Protein AF-A0A975L9H8-F1 (afdb_monomer_lite)

Radius of gyration: 29.74 Å; chains: 1; bounding box: 68×100×76 Å

Organism: NCBI:txid2831970

Foldseek 3Di:
DDDDDDDDDDDPPPPDPPPPPPPPPPPLVVVVVVLVVVLVVVLVVCVVPPVLCNVLSCLQSVLVVQLSVCVVVVHDLLVSLVSLLVSLLCLLVVLLVVWDRHFLRSLVSSVVSLVVSLVSQVVPLLSNLVSLLSLLQSLLVLLVSLLVVQVVPPDDDPRGSSQSSLVSSVVSLVVSVVSLVVSLVVLQPDPPDDLSSLLSSLSSLLSSLLSLLSSLPRDHRDDPDDDDDPPDDVSVVSPVSSLVSLQVSLVSLADSQFPPQDLAQPPFALAHDPVLQQFFQCVRSVHDLPLAPVSLVVSQVSLVSSLVSCCVSPVLCSLLSNLSNQLSSQLCNSNSVRHGNLVSLVSLLVSLLVLLLCLLVHDPVRSVSSNVSSVVSLSSSCNSCRSPPVSNVVSVVSVVVSVVVSVVSVVVPPPPPPPPPPPPPDD

Structure (mmCIF, N/CA/C/O backbone):
data_AF-A0A975L9H8-F1
#
_entry.id   AF-A0A975L9H8-F1
#
loop_
_atom_site.group_PDB
_atom_site.id
_atom_site.type_symbol
_atom_site.label_atom_id
_atom_site.label_alt_id
_atom_site.label_comp_id
_atom_site.label_asym_id
_atom_site.label_entity_id
_atom_site.label_seq_id
_atom_site.pdbx_PDB_ins_code
_atom_site.Cartn_x
_atom_site.Cartn_y
_atom_site.Cartn_z
_atom_site.occupancy
_atom_site.B_iso_or_equiv
_atom_site.auth_seq_id
_atom_site.auth_comp_id
_atom_site.auth_asym_id
_atom_site.auth_atom_id
_atom_site.pdbx_PDB_model_num
ATOM 1 N N . MET A 1 1 ? 40.807 -34.044 -9.622 1.00 48.88 1 MET A N 1
ATOM 2 C CA . MET A 1 1 ? 39.753 -35.024 -9.301 1.00 48.88 1 MET A CA 1
ATOM 3 C C . MET A 1 1 ? 40.368 -35.957 -8.278 1.00 48.88 1 MET A C 1
ATOM 5 O O . MET A 1 1 ? 41.165 -36.805 -8.640 1.00 48.88 1 MET A O 1
ATOM 9 N N . GLU A 1 2 ? 40.123 -35.675 -7.004 1.00 37.81 2 GLU A N 1
ATOM 10 C CA . GLU A 1 2 ? 40.675 -36.409 -5.863 1.00 37.81 2 GLU A CA 1
ATOM 11 C C . GLU A 1 2 ? 39.543 -36.501 -4.829 1.00 37.81 2 GLU A C 1
ATOM 13 O O . GLU A 1 2 ? 39.015 -35.457 -4.428 1.00 37.81 2 GLU A O 1
ATOM 18 N N . PRO A 1 3 ? 39.085 -37.708 -4.460 1.00 57.44 3 PRO A N 1
ATOM 19 C CA . PRO A 1 3 ? 37.990 -37.884 -3.524 1.00 57.44 3 PRO A CA 1
ATOM 20 C C . PRO A 1 3 ? 38.561 -37.867 -2.106 1.00 57.44 3 PRO A C 1
ATOM 22 O O . PRO A 1 3 ? 39.199 -38.821 -1.668 1.00 57.44 3 PRO A O 1
ATOM 25 N N . ARG A 1 4 ? 38.344 -36.777 -1.367 1.00 50.16 4 ARG A N 1
ATOM 26 C CA . ARG A 1 4 ? 38.656 -36.745 0.066 1.00 50.16 4 ARG A CA 1
ATOM 27 C C . ARG A 1 4 ? 37.472 -37.289 0.859 1.00 50.16 4 ARG A C 1
ATOM 29 O O . ARG A 1 4 ? 36.602 -36.556 1.313 1.00 50.16 4 ARG A O 1
ATOM 36 N N . THR A 1 5 ? 37.474 -38.608 0.998 1.00 65.25 5 THR A N 1
ATOM 37 C CA . THR A 1 5 ? 36.813 -39.362 2.063 1.00 65.25 5 THR A CA 1
ATOM 38 C C . THR A 1 5 ? 37.486 -39.036 3.397 1.00 65.25 5 THR A C 1
ATOM 40 O O . THR A 1 5 ? 38.621 -39.448 3.637 1.00 65.25 5 THR A O 1
ATOM 43 N N . VAL A 1 6 ? 36.808 -38.274 4.251 1.00 58.47 6 VAL A N 1
ATOM 44 C CA . VAL A 1 6 ? 37.178 -38.006 5.649 1.00 58.47 6 VAL A CA 1
ATOM 45 C C . VAL A 1 6 ? 35.854 -37.754 6.374 1.00 58.47 6 VAL A C 1
ATOM 47 O O . VAL A 1 6 ? 35.102 -36.894 5.939 1.00 58.47 6 VAL A O 1
ATOM 50 N N . ARG A 1 7 ? 35.469 -38.394 7.468 1.00 54.12 7 ARG A N 1
ATOM 51 C CA . ARG A 1 7 ? 35.978 -39.507 8.264 1.00 54.12 7 ARG A CA 1
ATOM 52 C C . ARG A 1 7 ? 34.852 -39.705 9.274 1.00 54.12 7 ARG A C 1
ATOM 54 O O . ARG A 1 7 ? 34.519 -38.762 9.989 1.00 54.12 7 ARG A O 1
ATOM 61 N N . ASP A 1 8 ? 34.240 -40.879 9.261 1.00 58.69 8 ASP A N 1
ATOM 62 C CA . ASP A 1 8 ? 33.468 -41.365 10.395 1.00 58.69 8 ASP A CA 1
ATOM 63 C C . ASP A 1 8 ? 34.418 -41.428 11.586 1.00 58.69 8 ASP A C 1
ATOM 65 O O . ASP A 1 8 ? 35.430 -42.114 11.495 1.00 58.69 8 ASP A O 1
ATOM 69 N N . ASP A 1 9 ? 34.134 -40.694 12.660 1.00 48.59 9 ASP A N 1
ATOM 70 C CA . ASP A 1 9 ? 34.704 -40.972 13.975 1.00 48.59 9 ASP A CA 1
ATOM 71 C C . ASP A 1 9 ? 33.850 -40.322 15.082 1.00 48.59 9 ASP A C 1
ATOM 73 O O . ASP A 1 9 ? 33.637 -39.110 15.119 1.00 48.59 9 ASP A O 1
ATOM 77 N N . ALA A 1 10 ? 33.441 -41.182 16.020 1.00 50.53 10 ALA A N 1
ATOM 78 C CA . ALA A 1 10 ? 33.024 -40.910 17.396 1.00 50.53 10 ALA A CA 1
ATOM 79 C C . ALA A 1 10 ? 31.644 -40.245 17.599 1.00 50.53 10 ALA A C 1
ATOM 81 O O . ALA A 1 10 ? 31.511 -39.033 17.721 1.00 50.53 10 ALA A O 1
ATOM 82 N N . SER A 1 11 ? 30.545 -40.984 17.779 1.00 50.47 11 SER A N 1
ATOM 83 C CA . SER A 1 11 ? 30.330 -41.963 18.863 1.00 50.47 11 SER A CA 1
ATOM 84 C C . SER A 1 11 ? 30.828 -41.502 20.247 1.00 50.47 11 SER A C 1
ATOM 86 O O . SER A 1 11 ? 31.373 -42.285 21.022 1.00 50.47 11 SER A O 1
ATOM 88 N N . ARG A 1 12 ? 30.620 -40.230 20.609 1.00 51.56 12 ARG A N 1
ATOM 89 C CA . ARG A 1 12 ? 30.590 -39.833 22.026 1.00 51.56 12 ARG A CA 1
ATOM 90 C C . ARG A 1 12 ? 29.174 -39.999 22.565 1.00 51.56 12 ARG A C 1
ATOM 92 O O . ARG A 1 12 ? 28.385 -39.062 22.621 1.00 51.56 12 ARG A O 1
ATOM 99 N N . ALA A 1 13 ? 28.885 -41.233 22.970 1.00 52.25 13 ALA A N 1
ATOM 100 C CA . ALA A 1 13 ? 27.833 -41.550 23.921 1.00 52.25 13 ALA A CA 1
ATOM 101 C C . ALA A 1 13 ? 28.185 -40.894 25.269 1.00 52.25 13 ALA A C 1
ATOM 103 O O . ALA A 1 13 ? 28.785 -41.504 26.149 1.00 52.25 13 ALA A O 1
ATOM 104 N N . GLY A 1 14 ? 27.874 -39.605 25.394 1.00 50.38 14 GLY A N 1
ATOM 105 C CA . GLY A 1 14 ? 27.781 -38.938 26.680 1.00 50.38 14 GLY A CA 1
ATOM 106 C C . GLY A 1 14 ? 26.455 -39.338 27.304 1.00 50.38 14 GLY A C 1
ATOM 107 O O . GLY A 1 14 ? 25.409 -38.825 26.915 1.00 50.38 14 GLY A O 1
ATOM 108 N N . THR A 1 15 ? 26.503 -40.282 28.237 1.00 51.34 15 THR A N 1
ATOM 109 C CA . THR A 1 15 ? 25.431 -40.571 29.188 1.00 51.34 15 THR A CA 1
ATOM 110 C C . THR A 1 15 ? 25.021 -39.271 29.871 1.00 51.34 15 THR A C 1
ATOM 112 O O . THR A 1 15 ? 25.704 -38.792 30.778 1.00 51.34 15 THR A O 1
ATOM 115 N N . ALA A 1 16 ? 23.934 -38.669 29.389 1.00 54.06 16 ALA A N 1
ATOM 116 C CA . ALA A 1 16 ? 23.308 -37.537 30.041 1.00 54.06 16 ALA A CA 1
ATOM 117 C C . ALA A 1 16 ? 22.833 -38.001 31.427 1.00 54.06 16 ALA A C 1
ATOM 119 O O . ALA A 1 16 ? 22.175 -39.042 31.519 1.00 54.06 16 ALA A O 1
ATOM 120 N N . PRO A 1 17 ? 23.174 -37.281 32.506 1.00 55.72 17 PRO A N 1
ATOM 121 C CA . PRO A 1 17 ? 22.684 -37.615 33.828 1.00 55.72 17 PRO A CA 1
ATOM 122 C C . PRO A 1 17 ? 21.159 -37.523 33.804 1.00 55.72 17 PRO A C 1
ATOM 124 O O . PRO A 1 17 ? 20.590 -36.455 33.578 1.00 55.72 17 PRO A O 1
ATOM 127 N N . THR A 1 18 ? 20.499 -38.651 34.055 1.00 52.84 18 THR A N 1
ATOM 128 C CA . THR A 1 18 ? 19.100 -38.736 34.475 1.00 52.84 18 THR A CA 1
ATOM 129 C C . THR A 1 18 ? 18.975 -38.109 35.862 1.00 52.84 18 THR A C 1
ATOM 131 O O . THR A 1 18 ? 18.733 -38.784 36.859 1.00 52.84 18 THR A O 1
ATOM 134 N N . GLY A 1 19 ? 19.199 -36.799 35.938 1.00 52.84 19 GLY A N 1
ATOM 135 C CA . GLY A 1 19 ? 18.679 -35.986 37.013 1.00 52.84 19 GLY A CA 1
ATOM 136 C C . GLY A 1 19 ? 17.179 -35.948 36.799 1.00 52.84 19 GLY A C 1
ATOM 137 O O . GLY A 1 19 ? 16.696 -35.210 35.942 1.00 52.84 19 GLY A O 1
ATOM 138 N N . ALA A 1 20 ? 16.460 -36.790 37.537 1.00 50.31 20 ALA A N 1
ATOM 139 C CA . ALA A 1 20 ? 15.054 -36.586 37.821 1.00 50.31 20 ALA A CA 1
ATOM 140 C C . ALA A 1 20 ? 14.949 -35.225 38.516 1.00 50.31 20 ALA A C 1
ATOM 142 O O . ALA A 1 20 ? 15.035 -35.120 39.736 1.00 50.31 20 ALA A O 1
ATOM 143 N N . GLY A 1 21 ? 14.902 -34.165 37.710 1.00 50.38 21 GLY A N 1
ATOM 144 C CA . GLY A 1 21 ? 14.643 -32.828 38.184 1.00 50.38 21 GLY A CA 1
ATOM 145 C C . GLY A 1 21 ? 13.264 -32.873 38.802 1.00 50.38 21 GLY A C 1
ATOM 146 O O . GLY A 1 21 ? 12.273 -33.009 38.087 1.00 50.38 21 GLY A O 1
ATOM 147 N N . GLU A 1 22 ? 13.215 -32.798 40.128 1.00 46.84 22 GLU A N 1
ATOM 148 C CA . GLU A 1 22 ? 12.065 -32.276 40.842 1.00 46.84 22 GLU A CA 1
ATOM 149 C C . GLU A 1 22 ? 11.724 -30.949 40.169 1.00 46.84 22 GLU A C 1
ATOM 151 O O . GLU A 1 22 ? 12.357 -29.923 40.411 1.00 46.84 22 GLU A O 1
ATOM 156 N N . HIS A 1 23 ? 10.786 -30.986 39.223 1.00 53.97 23 HIS A N 1
ATOM 157 C CA . HIS A 1 23 ? 10.175 -29.780 38.717 1.00 53.97 23 HIS A CA 1
ATOM 158 C C . HIS A 1 23 ? 9.429 -29.203 39.917 1.00 53.97 23 HIS A C 1
ATOM 160 O O . HIS A 1 23 ? 8.451 -29.821 40.352 1.00 53.97 23 HIS A O 1
ATOM 166 N N . PRO A 1 24 ? 9.891 -28.081 40.503 1.00 52.88 24 PRO A N 1
ATOM 167 C CA . PRO A 1 24 ? 9.148 -27.448 41.576 1.00 52.88 24 PRO A CA 1
ATOM 168 C C . PRO A 1 24 ? 7.712 -27.247 41.080 1.00 52.88 24 PRO A C 1
ATOM 170 O O . PRO A 1 24 ? 7.529 -26.927 39.896 1.00 52.88 24 PRO A O 1
ATOM 173 N N . PRO A 1 25 ? 6.691 -27.463 41.934 1.00 56.06 25 PRO A N 1
ATOM 174 C CA . PRO A 1 25 ? 5.311 -27.231 41.537 1.00 56.06 25 PRO A CA 1
ATOM 175 C C . PRO A 1 25 ? 5.254 -25.835 40.917 1.00 56.06 25 PRO A C 1
ATOM 177 O O . PRO A 1 25 ? 5.823 -24.904 41.497 1.00 56.06 25 PRO A O 1
ATOM 180 N N . PRO A 1 26 ? 4.676 -25.682 39.714 1.00 62.41 26 PRO A N 1
ATOM 181 C CA . PRO A 1 26 ? 4.813 -24.454 38.956 1.00 62.41 26 PRO A CA 1
ATOM 182 C C . PRO A 1 26 ? 4.198 -23.324 39.779 1.00 62.41 26 PRO A C 1
ATOM 184 O O . PRO A 1 26 ? 2.978 -23.186 39.846 1.00 62.41 26 PRO A O 1
ATOM 187 N N . LEU A 1 27 ? 5.054 -22.509 40.408 1.00 62.16 27 LEU A N 1
ATOM 188 C CA . LEU A 1 27 ? 4.695 -21.326 41.202 1.00 62.16 27 LEU A CA 1
ATOM 189 C C . LEU A 1 27 ? 3.722 -20.403 40.443 1.00 62.16 27 LEU A C 1
ATOM 191 O O . LEU A 1 27 ? 2.934 -19.682 41.052 1.00 62.16 27 LEU A O 1
ATOM 195 N N . ASN A 1 28 ? 3.715 -20.506 39.113 1.00 63.12 28 ASN A N 1
ATOM 196 C CA . ASN A 1 28 ? 2.765 -19.876 38.206 1.00 63.12 28 ASN A CA 1
ATOM 197 C C . ASN A 1 28 ? 1.289 -20.160 38.534 1.00 63.12 28 ASN A C 1
ATOM 199 O O . ASN A 1 28 ? 0.476 -19.253 38.386 1.00 63.12 28 ASN A O 1
ATOM 203 N N . LEU A 1 29 ? 0.913 -21.356 39.007 1.00 66.81 29 LEU A N 1
ATOM 204 C CA . LEU A 1 29 ? -0.497 -21.674 39.291 1.00 66.81 29 LEU A CA 1
ATOM 205 C C . LEU A 1 29 ? -1.032 -20.927 40.522 1.00 66.81 29 LEU A C 1
ATOM 207 O O . LEU A 1 29 ? -2.176 -20.475 40.518 1.00 66.81 29 LEU A O 1
ATOM 211 N N . VAL A 1 30 ? -0.205 -20.755 41.558 1.00 73.19 30 VAL A N 1
ATOM 212 C CA . VAL A 1 30 ? -0.613 -20.109 42.820 1.00 73.19 30 VAL A CA 1
ATOM 213 C C . VAL A 1 30 ? -0.738 -18.596 42.650 1.00 73.19 30 VAL A C 1
ATOM 215 O O . VAL A 1 30 ? -1.759 -18.019 43.026 1.00 73.19 30 VAL A O 1
ATOM 218 N N . TYR A 1 31 ? 0.255 -17.956 42.021 1.00 71.06 31 TYR A N 1
ATOM 219 C CA . TYR A 1 31 ? 0.184 -16.527 41.690 1.00 71.06 31 TYR A CA 1
ATOM 220 C C . TYR A 1 31 ? -1.040 -16.207 40.836 1.00 71.06 31 TYR A C 1
ATOM 222 O O . TYR A 1 31 ? -1.698 -15.183 41.019 1.00 71.06 31 TYR A O 1
ATOM 230 N N . LEU A 1 32 ? -1.388 -17.119 39.937 1.00 62.84 32 LEU A N 1
ATOM 231 C CA . LEU A 1 32 ? -2.511 -16.932 39.054 1.00 62.84 32 LEU A CA 1
ATOM 232 C C . LEU A 1 32 ? -3.873 -17.140 39.715 1.00 62.84 32 LEU A C 1
ATOM 234 O O . LEU A 1 32 ? -4.783 -16.348 39.469 1.00 62.84 32 LEU A O 1
ATOM 238 N N . ALA A 1 33 ? -4.024 -18.167 40.554 1.00 73.56 33 ALA A N 1
ATOM 239 C CA . ALA A 1 33 ? -5.225 -18.313 41.367 1.00 73.56 33 ALA A CA 1
ATOM 240 C C . ALA A 1 33 ? -5.453 -17.032 42.187 1.00 73.56 33 ALA A C 1
ATOM 242 O O . ALA A 1 33 ? -6.569 -16.522 42.224 1.00 73.56 33 ALA A O 1
ATOM 243 N N . GLY A 1 34 ? -4.376 -16.441 42.718 1.00 78.69 34 GLY A N 1
ATOM 244 C CA . GLY A 1 34 ? -4.403 -15.128 43.360 1.00 78.69 34 GLY A CA 1
ATOM 245 C C . GLY A 1 34 ? -4.928 -14.011 42.450 1.00 78.69 34 GLY A C 1
ATOM 246 O O . GLY A 1 34 ? -5.840 -13.290 42.847 1.00 78.69 34 GLY A O 1
ATOM 247 N N . ILE A 1 35 ? -4.413 -13.886 41.220 1.00 76.50 35 ILE A N 1
ATOM 248 C CA . ILE A 1 35 ? -4.851 -12.853 40.260 1.00 76.50 35 ILE A CA 1
ATOM 249 C C . ILE A 1 35 ? -6.321 -13.044 39.854 1.00 76.50 35 ILE A C 1
ATOM 251 O O . ILE A 1 35 ? -7.073 -12.070 39.836 1.00 76.50 35 ILE A O 1
ATOM 255 N N . LEU A 1 36 ? -6.756 -14.274 39.557 1.00 74.19 36 LEU A N 1
ATOM 256 C CA . LEU A 1 36 ? -8.144 -14.565 39.178 1.00 74.19 36 LEU A CA 1
ATOM 257 C C . LEU A 1 36 ? -9.114 -14.332 40.338 1.00 74.19 36 LEU A C 1
ATOM 259 O O . LEU A 1 36 ? -10.178 -13.749 40.131 1.00 74.19 36 LEU A O 1
ATOM 263 N N . VAL A 1 37 ? -8.743 -14.739 41.555 1.00 81.56 37 VAL A N 1
ATOM 264 C CA . VAL A 1 37 ? -9.540 -14.490 42.763 1.00 81.56 37 VAL A CA 1
ATOM 265 C C . VAL A 1 37 ? -9.614 -12.993 43.045 1.00 81.56 37 VAL A C 1
ATOM 267 O O . VAL A 1 37 ? -10.707 -12.478 43.258 1.00 81.56 37 VAL A O 1
ATOM 270 N N . ALA A 1 38 ? -8.497 -12.266 42.968 1.00 79.06 38 ALA A N 1
ATOM 271 C CA . ALA A 1 38 ? -8.483 -10.817 43.153 1.00 79.06 38 ALA A CA 1
ATOM 272 C C . ALA A 1 38 ? -9.341 -10.098 42.098 1.00 79.06 38 ALA A C 1
ATOM 274 O O . ALA A 1 38 ? -10.123 -9.211 42.439 1.00 79.06 38 ALA A O 1
ATOM 275 N N . ALA A 1 39 ? -9.255 -10.512 40.830 1.00 74.88 39 ALA A N 1
ATOM 276 C CA . ALA A 1 39 ? -10.072 -9.964 39.753 1.00 74.88 39 ALA A CA 1
ATOM 277 C C . ALA A 1 39 ? -11.566 -10.279 39.948 1.00 74.88 39 ALA A C 1
ATOM 279 O O . ALA A 1 39 ? -12.405 -9.389 39.808 1.00 74.88 39 ALA A O 1
ATOM 280 N N . GLY A 1 40 ? -11.901 -11.515 40.328 1.00 75.69 40 GLY A N 1
ATOM 281 C CA . GLY A 1 40 ? -13.268 -11.934 40.639 1.00 75.69 40 GLY A CA 1
ATOM 282 C C . GLY A 1 40 ? -13.855 -11.170 41.827 1.00 75.69 40 GLY A C 1
ATOM 283 O O . GLY A 1 40 ? -14.987 -10.693 41.747 1.00 75.69 40 GLY A O 1
ATOM 284 N N . LEU A 1 41 ? -13.069 -10.972 42.889 1.00 79.81 41 LEU A N 1
ATOM 285 C CA . LEU A 1 41 ? -13.453 -10.176 44.057 1.00 79.81 41 LEU A CA 1
ATOM 286 C C . LEU A 1 41 ? -13.644 -8.699 43.703 1.00 79.81 41 LEU A C 1
ATOM 288 O O . LEU A 1 41 ? -14.628 -8.101 44.134 1.00 79.81 41 LEU A O 1
ATOM 292 N N . ALA A 1 42 ? -12.769 -8.117 42.879 1.00 74.25 42 ALA A N 1
ATOM 293 C CA . ALA A 1 42 ? -12.914 -6.738 42.416 1.00 74.25 42 ALA A CA 1
ATOM 294 C C . ALA A 1 42 ? -14.190 -6.551 41.575 1.00 74.25 42 ALA A C 1
ATOM 296 O O . ALA A 1 42 ? -14.944 -5.601 41.793 1.00 74.25 42 ALA A O 1
ATOM 297 N N . VAL A 1 43 ? -14.479 -7.481 40.656 1.00 71.31 43 VAL A N 1
ATOM 298 C CA . VAL A 1 43 ? -15.713 -7.461 39.852 1.00 71.31 43 VAL A CA 1
ATOM 299 C C . VAL A 1 43 ? -16.945 -7.659 40.736 1.00 71.31 43 VAL A C 1
ATOM 301 O O . VAL A 1 43 ? -17.915 -6.919 40.588 1.00 71.31 43 VAL A O 1
ATOM 304 N N . GLY A 1 44 ? -16.900 -8.601 41.682 1.00 74.00 44 GLY A N 1
ATOM 305 C CA . GLY A 1 44 ? -17.984 -8.864 42.629 1.00 74.00 44 GLY A CA 1
ATOM 306 C C . GLY A 1 44 ? -18.283 -7.669 43.536 1.00 74.00 44 GLY A C 1
ATOM 307 O O . GLY A 1 44 ? -19.443 -7.296 43.692 1.00 74.00 44 GLY A O 1
ATOM 308 N N . ALA A 1 45 ? -17.250 -7.007 44.062 1.00 78.62 45 ALA A N 1
ATOM 309 C CA . ALA A 1 45 ? -17.396 -5.806 44.883 1.00 78.62 45 ALA A CA 1
ATOM 310 C C . ALA A 1 45 ? -17.990 -4.630 44.090 1.00 78.62 45 ALA A C 1
ATOM 312 O O . ALA A 1 45 ? -18.847 -3.899 44.584 1.00 78.62 45 ALA A O 1
ATOM 313 N N . VAL A 1 46 ? -17.586 -4.449 42.830 1.00 73.50 46 VAL A N 1
ATOM 314 C CA . VAL A 1 46 ? -18.164 -3.403 41.970 1.00 73.50 46 VAL A CA 1
ATOM 315 C C . VAL A 1 46 ? -19.600 -3.745 41.572 1.00 73.50 46 VAL A C 1
ATOM 317 O O . VAL A 1 46 ? -20.442 -2.848 41.506 1.00 73.50 46 VAL A O 1
ATOM 320 N N . TRP A 1 47 ? -19.903 -5.027 41.351 1.00 78.06 47 TRP A N 1
ATOM 321 C CA . TRP A 1 47 ? -21.252 -5.505 41.053 1.00 78.06 47 TRP A CA 1
ATOM 322 C C . TRP A 1 47 ? -22.239 -5.172 42.171 1.00 78.06 47 TRP A C 1
ATOM 324 O O . TRP A 1 47 ? -23.340 -4.697 41.883 1.00 78.06 47 TRP A O 1
ATOM 334 N N . THR A 1 48 ? -21.830 -5.362 43.428 1.00 78.75 48 THR A N 1
ATOM 335 C CA . THR A 1 48 ? -22.663 -5.074 44.600 1.00 78.75 48 THR A CA 1
ATOM 336 C C . THR A 1 48 ? -22.762 -3.579 44.903 1.00 78.75 48 THR A C 1
ATOM 338 O O . THR A 1 48 ? -23.839 -3.111 45.266 1.00 78.75 48 THR A O 1
ATOM 341 N N . LEU A 1 49 ? -21.683 -2.808 44.715 1.00 81.19 49 LEU A N 1
ATOM 342 C CA . LEU A 1 49 ? -21.644 -1.385 45.079 1.00 81.19 49 LEU A CA 1
ATOM 343 C C . LEU A 1 49 ? -22.208 -0.449 43.999 1.00 81.19 49 LEU A C 1
ATOM 345 O O . LEU A 1 49 ? -22.908 0.512 44.318 1.00 81.19 49 LEU A O 1
ATOM 349 N N . ARG A 1 50 ? -21.885 -0.677 42.719 1.00 81.69 50 ARG A N 1
ATOM 350 C CA . ARG A 1 50 ? -22.280 0.202 41.603 1.00 81.69 50 ARG A CA 1
ATOM 351 C C . ARG A 1 50 ? -22.446 -0.578 40.303 1.00 81.69 50 ARG A C 1
ATOM 353 O O . ARG A 1 50 ? -21.583 -0.569 39.425 1.00 81.69 50 ARG A O 1
ATOM 360 N N . ARG A 1 51 ? -23.640 -1.141 40.115 1.00 77.81 51 ARG A N 1
ATOM 361 C CA . ARG A 1 51 ? -24.032 -1.869 38.895 1.00 77.81 51 ARG A CA 1
ATOM 362 C C . ARG A 1 51 ? -23.864 -1.051 37.601 1.00 77.81 51 ARG A C 1
ATOM 364 O O . ARG A 1 51 ? -23.620 -1.623 36.546 1.00 77.81 51 ARG A O 1
ATOM 371 N N . SER A 1 52 ? -23.934 0.280 37.673 1.00 79.06 52 SER A N 1
ATOM 372 C CA . SER A 1 52 ? -23.691 1.184 36.536 1.00 79.06 52 SER A CA 1
ATOM 373 C C . SER A 1 52 ? -22.211 1.339 36.153 1.00 79.06 52 SER A C 1
ATOM 375 O O . SER A 1 52 ? -21.922 1.683 35.011 1.00 79.06 52 SER A O 1
ATOM 377 N N . ALA A 1 53 ? -21.271 1.059 37.064 1.00 79.12 53 ALA A N 1
ATOM 378 C CA . ALA A 1 53 ? -19.825 1.124 36.817 1.00 79.12 53 ALA A CA 1
ATOM 379 C C . ALA A 1 53 ? -19.235 -0.207 36.314 1.00 79.12 53 ALA A C 1
ATOM 381 O O . ALA A 1 53 ? -18.098 -0.245 35.841 1.00 79.12 53 ALA A O 1
ATOM 382 N N . LEU A 1 54 ? -20.017 -1.290 36.366 1.00 79.06 54 LEU A N 1
ATOM 383 C CA . LEU A 1 54 ? -19.623 -2.619 35.901 1.00 79.06 54 LEU A CA 1
ATOM 384 C C . LEU A 1 54 ? -18.979 -2.663 34.516 1.00 79.06 54 LEU A C 1
ATOM 386 O O . LEU A 1 54 ? -17.926 -3.282 34.407 1.00 79.06 54 LEU A O 1
ATOM 390 N N . PRO A 1 55 ? -19.535 -2.045 33.456 1.00 75.00 55 PRO A N 1
ATOM 391 C CA . PRO A 1 55 ? -18.949 -2.204 32.130 1.00 75.00 55 PRO A CA 1
ATOM 392 C C . PRO A 1 55 ? -17.588 -1.500 32.017 1.00 75.00 55 PRO A C 1
ATOM 394 O O . PRO A 1 55 ? -16.714 -1.972 31.294 1.00 75.00 55 PRO A O 1
ATOM 397 N N . VAL A 1 56 ? -17.369 -0.424 32.781 1.00 78.50 56 VAL A N 1
ATOM 398 C CA . VAL A 1 56 ? -16.077 0.275 32.857 1.00 78.50 56 VAL A CA 1
ATOM 399 C C . VAL A 1 56 ? -15.044 -0.600 33.559 1.00 78.50 56 VAL A C 1
ATOM 401 O O . VAL A 1 56 ? -13.967 -0.834 33.014 1.00 78.50 56 VAL A O 1
ATOM 404 N N . VAL A 1 57 ? -15.384 -1.148 34.726 1.00 82.00 57 VAL A N 1
ATOM 405 C CA . VAL A 1 57 ? -14.472 -2.024 35.474 1.00 82.00 57 VAL A CA 1
ATOM 406 C C . VAL A 1 57 ? -14.186 -3.308 34.700 1.00 82.00 57 VAL A C 1
ATOM 408 O O . VAL A 1 57 ? -13.029 -3.701 34.586 1.00 82.00 57 VAL A O 1
ATOM 411 N N . LEU A 1 58 ? -15.199 -3.910 34.072 1.00 79.62 58 LEU A N 1
ATOM 412 C CA . LEU A 1 58 ? -15.013 -5.079 33.217 1.00 79.62 58 LEU A CA 1
ATOM 413 C C . LEU A 1 58 ? -14.068 -4.765 32.047 1.00 79.62 58 LEU A C 1
ATOM 415 O O . LEU A 1 58 ? -13.190 -5.565 31.756 1.00 79.62 58 LEU A O 1
ATOM 419 N N . SER A 1 59 ? -14.174 -3.583 31.426 1.00 78.50 59 SER A N 1
ATOM 420 C CA . SER A 1 59 ? -13.271 -3.173 30.338 1.00 78.50 59 SER A CA 1
ATOM 421 C C . SER A 1 59 ? -11.821 -2.922 30.776 1.00 78.50 59 SER A C 1
ATOM 423 O O . SER A 1 59 ? -10.917 -3.036 29.948 1.00 78.50 59 SER A O 1
ATOM 425 N N . LEU A 1 60 ? -11.595 -2.598 32.055 1.00 81.56 60 LEU A N 1
ATOM 426 C CA . LEU A 1 60 ? -10.267 -2.411 32.654 1.00 81.56 60 LEU A CA 1
ATOM 427 C C . LEU A 1 60 ? -9.638 -3.738 33.088 1.00 81.56 60 LEU A C 1
ATOM 429 O O . LEU A 1 60 ? -8.434 -3.925 32.941 1.00 81.56 60 LEU A O 1
ATOM 433 N N . VAL A 1 61 ? -10.450 -4.660 33.606 1.00 83.62 61 VAL A N 1
ATOM 434 C CA . VAL A 1 61 ? -9.988 -5.951 34.136 1.00 83.62 61 VAL A CA 1
ATOM 435 C C . VAL A 1 61 ? -9.882 -7.014 33.034 1.00 83.62 61 VAL A C 1
ATOM 437 O O . VAL A 1 61 ? -8.999 -7.870 33.093 1.00 83.62 61 VAL A O 1
ATOM 440 N N . ALA A 1 62 ? -10.727 -6.947 31.998 1.00 80.19 62 ALA A N 1
ATOM 441 C CA . ALA A 1 62 ? -10.735 -7.911 30.897 1.00 80.19 62 ALA A CA 1
ATOM 442 C C . ALA A 1 62 ? -9.360 -8.100 30.228 1.00 80.19 62 ALA A C 1
ATOM 444 O O . ALA A 1 62 ? -8.980 -9.256 30.057 1.00 80.19 62 ALA A O 1
ATOM 445 N N . PRO A 1 63 ? -8.573 -7.050 29.909 1.00 81.00 63 PRO A N 1
ATOM 446 C CA . PRO A 1 63 ? -7.222 -7.216 29.373 1.00 81.00 63 PRO A CA 1
ATOM 447 C C . PRO A 1 63 ? -6.326 -8.106 30.233 1.00 81.00 63 PRO A C 1
ATOM 449 O O . PRO A 1 63 ? -5.716 -9.034 29.717 1.00 81.00 63 PRO A O 1
ATOM 452 N N . ALA A 1 64 ? -6.279 -7.865 31.547 1.00 82.19 64 ALA A N 1
ATOM 453 C CA . ALA A 1 64 ? -5.411 -8.612 32.452 1.00 82.19 64 ALA A CA 1
ATOM 454 C C . ALA A 1 64 ? -5.807 -10.096 32.519 1.00 82.19 64 ALA A C 1
ATOM 456 O O . ALA A 1 64 ? -4.944 -10.967 32.436 1.00 82.19 64 ALA A O 1
ATOM 457 N N . ILE A 1 65 ? -7.112 -10.386 32.594 1.00 81.88 65 ILE A N 1
ATOM 458 C CA . ILE A 1 65 ? -7.623 -11.765 32.603 1.00 81.88 65 ILE A CA 1
ATOM 459 C C . ILE A 1 65 ? -7.349 -12.454 31.259 1.00 81.88 65 ILE A C 1
ATOM 461 O O . ILE A 1 65 ? -6.863 -13.584 31.226 1.00 81.88 65 ILE A O 1
ATOM 465 N N . LEU A 1 66 ? -7.644 -11.779 30.143 1.00 81.81 66 LEU A N 1
ATOM 466 C CA . LEU A 1 66 ? -7.490 -12.348 28.804 1.00 81.81 66 LEU A CA 1
ATOM 467 C C . LEU A 1 66 ? -6.021 -12.607 28.460 1.00 81.81 66 LEU A C 1
ATOM 469 O O . LEU A 1 66 ? -5.728 -13.630 27.849 1.00 81.81 66 LEU A O 1
ATOM 473 N N . LEU A 1 67 ? -5.107 -11.724 28.869 1.00 83.31 67 LEU A N 1
ATOM 474 C CA . LEU A 1 67 ? -3.667 -11.878 28.651 1.00 83.31 67 LEU A CA 1
ATOM 475 C C . LEU A 1 67 ? -3.048 -12.989 29.511 1.00 83.31 67 LEU A C 1
ATOM 477 O O . LEU A 1 67 ? -2.087 -13.626 29.081 1.00 83.31 67 LEU A O 1
ATOM 481 N N . ALA A 1 68 ? -3.599 -13.254 30.698 1.00 82.69 68 ALA A N 1
ATOM 482 C CA . ALA A 1 68 ? -3.123 -14.324 31.572 1.00 82.69 68 ALA A CA 1
ATOM 483 C C . ALA A 1 68 ? -3.456 -15.729 31.030 1.00 82.69 68 ALA A C 1
ATOM 485 O O . ALA A 1 68 ? -2.721 -16.679 31.278 1.00 82.69 68 ALA A O 1
ATOM 486 N N . LEU A 1 69 ? -4.537 -15.857 30.254 1.00 82.81 69 LEU A N 1
ATOM 487 C CA . LEU A 1 69 ? -5.078 -17.119 29.737 1.00 82.81 69 LEU A CA 1
ATOM 488 C C . LEU A 1 69 ? -4.089 -17.930 28.869 1.00 82.81 69 LEU A C 1
ATOM 490 O O . LEU A 1 69 ? -3.867 -19.100 29.163 1.00 82.81 69 LEU A O 1
ATOM 494 N N . PRO A 1 70 ? -3.428 -17.377 27.840 1.00 84.44 70 PRO A N 1
ATOM 495 C CA . PRO A 1 70 ? -2.458 -18.152 27.066 1.00 84.44 70 PRO A CA 1
ATOM 496 C C . PRO A 1 70 ? -1.184 -18.494 27.853 1.00 84.44 70 PRO A C 1
ATOM 498 O O . PRO A 1 70 ? -0.650 -19.591 27.695 1.00 84.44 70 PRO A O 1
ATOM 501 N N . LEU A 1 71 ? -0.729 -17.595 28.735 1.00 80.94 71 LEU A N 1
ATOM 502 C CA . LEU A 1 71 ? 0.419 -17.842 29.617 1.00 80.94 71 LEU A CA 1
ATOM 503 C C . LEU A 1 71 ? 0.133 -18.986 30.599 1.00 80.94 71 LEU A C 1
ATOM 505 O O . LEU A 1 71 ? 1.021 -19.770 30.924 1.00 80.94 71 LEU A O 1
ATOM 509 N N . LEU A 1 72 ? -1.124 -19.105 31.023 1.00 77.81 72 LEU A N 1
ATOM 510 C CA . LEU A 1 72 ? -1.604 -20.149 31.917 1.00 77.81 72 LEU A CA 1
ATOM 511 C C . LEU A 1 72 ? -1.557 -21.544 31.338 1.00 77.81 72 LEU A C 1
ATOM 513 O O . LEU A 1 72 ? -1.099 -22.478 31.988 1.00 77.81 72 LEU A O 1
ATOM 517 N N . PHE A 1 73 ? -2.074 -21.676 30.123 1.00 83.88 73 PHE A N 1
ATOM 518 C CA . PHE A 1 73 ? -2.147 -22.958 29.440 1.00 83.88 73 PHE A CA 1
ATOM 519 C C . PHE A 1 73 ? -0.786 -23.383 28.872 1.00 83.88 73 PHE A C 1
ATOM 521 O O . PHE A 1 73 ? -0.712 -24.393 28.178 1.00 83.88 73 PHE A O 1
ATOM 528 N N . GLY A 1 74 ? 0.283 -22.619 29.143 1.00 83.62 74 GLY A N 1
ATOM 529 C CA . GLY A 1 74 ? 1.609 -22.864 28.585 1.00 83.62 74 GLY A CA 1
ATOM 530 C C . GLY A 1 74 ? 1.603 -22.795 27.059 1.00 83.62 74 GLY A C 1
ATOM 531 O O . GLY A 1 74 ? 2.347 -23.527 26.409 1.00 83.62 74 GLY A O 1
ATOM 532 N N . LEU A 1 75 ? 0.722 -21.971 26.477 1.00 85.62 75 LEU A N 1
ATOM 533 C CA . LEU A 1 75 ? 0.603 -21.868 25.028 1.00 85.62 75 LEU A CA 1
ATOM 534 C C . LEU A 1 75 ? 1.863 -21.222 24.441 1.00 85.62 75 LEU A C 1
ATOM 536 O O . LEU A 1 75 ? 2.478 -20.362 25.078 1.00 85.62 75 LEU A O 1
ATOM 540 N N . PRO A 1 76 ? 2.243 -21.593 23.207 1.00 88.44 76 PRO A N 1
ATOM 541 C CA . PRO A 1 76 ? 3.397 -20.997 22.549 1.00 88.44 76 PRO A CA 1
ATOM 542 C C . PRO A 1 76 ? 3.228 -19.477 22.408 1.00 88.44 76 PRO A C 1
ATOM 544 O O . PRO A 1 76 ? 2.119 -18.977 22.203 1.00 88.44 76 PRO A O 1
ATOM 547 N N . GLN A 1 77 ? 4.343 -18.738 22.463 1.00 86.81 77 GLN A N 1
ATOM 548 C CA . GLN A 1 77 ? 4.372 -17.267 22.424 1.00 86.81 77 GLN A CA 1
ATOM 549 C C . GLN A 1 77 ? 3.567 -16.684 21.253 1.00 86.81 77 GLN A C 1
ATOM 551 O O . GLN A 1 77 ? 2.845 -15.705 21.427 1.00 86.81 77 GLN A O 1
ATOM 556 N N . VAL A 1 78 ? 3.624 -17.324 20.080 1.00 87.19 78 VAL A N 1
ATOM 557 C CA . VAL A 1 78 ? 2.846 -16.931 18.895 1.00 87.19 78 VAL A CA 1
ATOM 558 C C . VAL A 1 78 ? 1.342 -16.915 19.190 1.00 87.19 78 VAL A C 1
ATOM 560 O O . VAL A 1 78 ? 0.652 -15.964 18.832 1.00 87.19 78 VAL A O 1
ATOM 563 N N . VAL A 1 79 ? 0.827 -17.930 19.889 1.00 88.25 79 VAL A N 1
ATOM 564 C CA . VAL A 1 79 ? -0.594 -18.020 20.254 1.00 88.25 79 VAL A CA 1
ATOM 565 C C . VAL A 1 79 ? -0.953 -16.955 21.288 1.00 88.25 79 VAL A C 1
ATOM 567 O O . VAL A 1 79 ? -2.004 -16.331 21.162 1.00 88.25 79 VAL A O 1
ATOM 570 N N . ALA A 1 80 ? -0.071 -16.681 22.254 1.00 87.88 80 ALA A N 1
ATOM 571 C CA . ALA A 1 80 ? -0.277 -15.609 23.229 1.00 87.88 80 ALA A CA 1
ATOM 572 C C . ALA A 1 80 ? -0.361 -14.224 22.564 1.00 87.88 80 ALA A C 1
ATOM 574 O O . ALA A 1 80 ? -1.255 -13.438 22.880 1.00 87.88 80 ALA A O 1
ATOM 575 N N . VAL A 1 81 ? 0.522 -13.949 21.599 1.00 87.62 81 VAL A N 1
ATOM 576 C CA . VAL A 1 81 ? 0.516 -12.713 20.802 1.00 87.62 81 VAL A CA 1
ATOM 577 C C . VAL A 1 81 ? -0.766 -12.601 19.980 1.00 87.62 81 VAL A C 1
ATOM 579 O O . VAL A 1 81 ? -1.446 -11.577 20.042 1.00 87.62 81 VAL A O 1
ATOM 582 N N . VAL A 1 82 ? -1.138 -13.652 19.240 1.00 87.81 82 VAL A N 1
ATOM 583 C CA . VAL A 1 82 ? -2.369 -13.661 18.432 1.00 87.81 82 VAL A CA 1
ATOM 584 C C . VAL A 1 82 ? -3.597 -13.441 19.316 1.00 87.81 82 VAL A C 1
ATOM 586 O O . VAL A 1 82 ? -4.456 -12.629 18.977 1.00 87.81 82 VAL A O 1
ATOM 589 N N . TRP A 1 83 ? -3.656 -14.094 20.477 1.00 88.69 83 TRP A N 1
ATOM 590 C CA . TRP A 1 83 ? -4.738 -13.924 21.441 1.00 88.69 83 TRP A CA 1
ATOM 591 C C . TRP A 1 83 ? -4.829 -12.488 21.965 1.00 88.69 83 TRP A C 1
ATOM 593 O O . TRP A 1 83 ? -5.908 -11.898 21.946 1.00 88.69 83 TRP A O 1
ATOM 603 N N . ALA A 1 84 ? -3.698 -11.896 22.363 1.00 88.44 84 ALA A N 1
ATOM 604 C CA . ALA A 1 84 ? -3.630 -10.508 22.812 1.00 88.44 84 ALA A CA 1
ATOM 605 C C . ALA A 1 84 ? -4.122 -9.530 21.733 1.00 88.44 84 ALA A C 1
ATOM 607 O O . ALA A 1 84 ? -4.899 -8.617 22.023 1.00 88.44 84 ALA A O 1
ATOM 608 N N . LEU A 1 85 ? -3.721 -9.751 20.477 1.00 86.88 85 LEU A N 1
ATOM 609 C CA . LEU A 1 85 ? -4.124 -8.914 19.349 1.00 86.88 85 LEU A CA 1
ATOM 610 C C . LEU A 1 85 ? -5.622 -9.029 19.046 1.00 86.88 85 LEU A C 1
ATOM 612 O O . LEU A 1 85 ? -6.291 -8.017 18.833 1.00 86.88 85 LEU A O 1
ATOM 616 N N . LEU A 1 86 ? -6.161 -10.251 19.059 1.00 89.31 86 LEU A N 1
ATOM 617 C CA . LEU A 1 86 ? -7.586 -10.499 18.844 1.00 89.31 86 LEU A CA 1
ATOM 618 C C . LEU A 1 86 ? -8.433 -9.911 19.975 1.00 89.31 86 LEU A C 1
ATOM 620 O O . LEU A 1 86 ? -9.417 -9.228 19.700 1.00 89.31 86 LEU A O 1
ATOM 624 N N . ALA A 1 87 ? -8.030 -10.117 21.231 1.00 87.44 87 ALA A N 1
ATOM 625 C CA . ALA A 1 87 ? -8.704 -9.565 22.401 1.00 87.44 87 ALA A CA 1
ATOM 626 C C . ALA A 1 87 ? -8.701 -8.030 22.381 1.00 87.44 87 ALA A C 1
ATOM 628 O O . ALA A 1 87 ? -9.751 -7.405 22.531 1.00 87.44 87 ALA A O 1
ATOM 629 N N . GLY A 1 88 ? -7.540 -7.416 22.136 1.00 87.00 88 GLY A N 1
ATOM 630 C CA . GLY A 1 88 ? -7.414 -5.965 22.038 1.00 87.00 88 GLY A CA 1
ATOM 631 C C . GLY A 1 88 ? -8.245 -5.384 20.890 1.00 87.00 88 GLY A C 1
ATOM 632 O O . GLY A 1 88 ? -9.008 -4.440 21.099 1.00 87.00 88 GLY A O 1
ATOM 633 N N . GLY A 1 89 ? -8.189 -5.993 19.701 1.00 85.81 89 GLY A N 1
ATOM 634 C CA . GLY A 1 89 ? -9.014 -5.602 18.556 1.00 85.81 89 GLY A CA 1
ATOM 635 C C . GLY A 1 89 ? -10.514 -5.730 18.839 1.00 85.81 89 GLY A C 1
ATOM 636 O O . GLY A 1 89 ? -11.276 -4.808 18.548 1.00 85.81 89 GLY A O 1
ATOM 637 N N . ALA A 1 90 ? -10.935 -6.830 19.470 1.00 87.94 90 ALA A N 1
ATOM 638 C CA . ALA A 1 90 ? -12.320 -7.059 19.868 1.00 87.94 90 ALA A CA 1
ATOM 639 C C . ALA A 1 90 ? -12.808 -6.042 20.910 1.00 87.94 90 ALA A C 1
ATOM 641 O O . ALA A 1 90 ? -13.946 -5.593 20.814 1.00 87.94 90 ALA A O 1
ATOM 642 N N . LEU A 1 91 ? -11.966 -5.626 21.862 1.00 86.69 91 LEU A N 1
ATOM 643 C CA . LEU A 1 91 ? -12.302 -4.576 22.833 1.00 86.69 91 LEU A CA 1
ATOM 644 C C . LEU A 1 91 ? -12.490 -3.212 22.156 1.00 86.69 91 LEU A C 1
ATOM 646 O O . LEU A 1 91 ? -13.482 -2.523 22.416 1.00 86.69 91 LEU A O 1
ATOM 650 N N . VAL A 1 92 ? -11.589 -2.849 21.234 1.00 86.62 92 VAL A N 1
ATOM 651 C CA . VAL A 1 92 ? -11.714 -1.607 20.456 1.00 86.62 92 VAL A CA 1
ATOM 652 C C . VAL A 1 92 ? -12.992 -1.631 19.611 1.00 86.62 92 VAL A C 1
ATOM 654 O O . VAL A 1 92 ? -13.758 -0.668 19.633 1.00 86.62 92 VAL A O 1
ATOM 657 N N . LEU A 1 93 ? -13.279 -2.737 18.923 1.00 84.62 93 LEU A N 1
ATOM 658 C CA . LEU A 1 93 ? -14.486 -2.895 18.101 1.00 84.62 93 LEU A CA 1
ATOM 659 C C . LEU A 1 93 ? -15.767 -2.959 18.942 1.00 84.62 93 LEU A C 1
ATOM 661 O O . LEU A 1 93 ? -16.778 -2.354 18.587 1.00 84.62 93 LEU A O 1
ATOM 665 N N . GLY A 1 94 ? -15.719 -3.637 20.087 1.00 83.31 94 GLY A N 1
ATOM 666 C CA . GLY A 1 94 ? -16.827 -3.763 21.030 1.00 83.31 94 GLY A CA 1
ATOM 667 C C . GLY A 1 94 ? -17.266 -2.417 21.602 1.00 83.31 94 GLY A C 1
ATOM 668 O O . GLY A 1 94 ? -18.455 -2.222 21.863 1.00 83.31 94 GLY A O 1
ATOM 669 N N . SER A 1 95 ? -16.350 -1.444 21.699 1.00 83.00 95 SER A N 1
ATOM 670 C CA . SER A 1 95 ? -16.689 -0.073 22.102 1.00 83.00 95 SER A CA 1
ATOM 671 C C . SER A 1 95 ? -17.752 0.573 21.195 1.00 83.00 95 SER A C 1
ATOM 673 O O . SER A 1 95 ? -18.611 1.311 21.685 1.00 83.00 95 SER A O 1
ATOM 675 N N . ALA A 1 96 ? -17.766 0.230 19.898 1.00 79.75 96 ALA A N 1
ATOM 676 C CA . ALA A 1 96 ? -18.763 0.705 18.940 1.00 79.75 96 ALA A CA 1
ATOM 677 C C . ALA A 1 96 ? -20.174 0.177 19.246 1.00 79.75 96 ALA A C 1
ATOM 679 O O . ALA A 1 96 ? -21.166 0.886 19.052 1.00 79.75 96 ALA A O 1
ATOM 680 N N . LEU A 1 97 ? -20.256 -1.071 19.722 1.00 80.88 97 LEU A N 1
ATOM 681 C CA . LEU A 1 97 ? -21.510 -1.769 20.014 1.00 80.88 97 LEU A CA 1
ATOM 682 C C . LEU A 1 97 ? -22.106 -1.313 21.354 1.00 80.88 97 LEU A C 1
ATOM 684 O O . LEU A 1 97 ? -23.312 -1.098 21.453 1.00 80.88 97 LEU A O 1
ATOM 688 N N . LEU A 1 98 ? -21.258 -1.116 22.369 1.00 77.56 98 LEU A N 1
ATOM 689 C CA . LEU A 1 98 ? -21.665 -0.785 23.746 1.00 77.56 98 LEU A CA 1
ATOM 690 C C . LEU A 1 98 ? -22.094 0.676 23.932 1.00 77.56 98 LEU A C 1
ATOM 692 O O . LEU A 1 98 ? -22.896 0.988 24.812 1.00 77.56 98 LEU A O 1
ATOM 696 N N . GLY A 1 99 ? -21.601 1.568 23.076 1.00 61.16 99 GLY A N 1
ATOM 697 C CA . GLY A 1 99 ? -22.388 2.614 22.440 1.00 61.16 99 GLY A CA 1
ATOM 698 C C . GLY A 1 99 ? -23.001 3.773 23.248 1.00 61.16 99 GLY A C 1
ATOM 699 O O . GLY A 1 99 ? -23.359 4.794 22.663 1.00 61.16 99 GLY A O 1
ATOM 700 N N . ARG A 1 100 ? -23.169 3.692 24.561 1.00 67.94 100 ARG A N 1
ATOM 701 C CA . ARG A 1 100 ? -23.784 4.801 25.313 1.00 67.94 100 ARG A CA 1
ATOM 702 C C . ARG A 1 100 ? -23.245 4.977 26.725 1.00 67.94 100 ARG A C 1
ATOM 704 O O . ARG A 1 100 ? -23.366 6.060 27.274 1.00 67.94 100 ARG A O 1
ATOM 711 N N . TRP A 1 101 ? -22.619 3.948 27.296 1.00 61.09 101 TRP A N 1
ATOM 712 C CA . TRP A 1 101 ? -22.380 3.908 28.743 1.00 61.09 101 TRP A CA 1
ATOM 713 C C . TRP A 1 101 ? -20.910 3.843 29.167 1.00 61.09 101 TRP A C 1
ATOM 715 O O . TRP A 1 101 ? -20.618 4.040 30.339 1.00 61.09 101 TRP A O 1
ATOM 725 N N . THR A 1 102 ? -19.970 3.589 28.253 1.00 64.38 102 THR A N 1
ATOM 726 C CA . THR A 1 102 ? -18.586 3.230 28.628 1.00 64.38 102 THR A CA 1
ATOM 727 C C . THR A 1 102 ? -17.519 4.271 28.291 1.00 64.38 102 THR A C 1
ATOM 729 O O . THR A 1 102 ? -16.360 4.087 28.656 1.00 64.38 102 THR A O 1
ATOM 732 N N . GLY A 1 103 ? -17.878 5.370 27.618 1.00 72.38 103 GLY A N 1
ATOM 733 C CA . GLY A 1 103 ? -16.925 6.418 27.232 1.00 72.38 103 GLY A CA 1
ATOM 734 C C . GLY A 1 103 ? -15.733 5.890 26.416 1.00 72.38 103 GLY A C 1
ATOM 735 O O . GLY A 1 103 ? -15.847 4.898 25.696 1.00 72.38 103 GLY A O 1
ATOM 736 N N . ALA A 1 104 ? -14.578 6.552 26.535 1.00 81.56 104 ALA A N 1
ATOM 737 C CA . ALA A 1 104 ? -13.337 6.193 25.836 1.00 81.56 104 ALA A CA 1
ATOM 738 C C . ALA A 1 104 ? -12.584 4.995 26.453 1.00 81.56 104 ALA A C 1
ATOM 740 O O . ALA A 1 104 ? -11.646 4.482 25.846 1.00 81.56 104 ALA A O 1
ATOM 741 N N . VAL A 1 105 ? -12.992 4.531 27.638 1.00 85.06 105 VAL A N 1
ATOM 742 C CA . VAL A 1 105 ? -12.283 3.504 28.418 1.00 85.06 105 VAL A CA 1
ATOM 743 C C . VAL A 1 105 ? -12.020 2.205 27.639 1.00 85.06 105 VAL A C 1
ATOM 745 O O . VAL A 1 105 ? -10.858 1.805 27.598 1.00 85.06 105 VAL A O 1
ATOM 748 N N . PRO A 1 106 ? -13.001 1.565 26.965 1.00 83.06 106 PRO A N 1
ATOM 749 C CA . PRO A 1 106 ? -12.749 0.321 26.227 1.00 83.06 106 PRO A CA 1
ATOM 750 C C . PRO A 1 106 ? -11.810 0.501 25.028 1.00 83.06 106 PRO A C 1
ATOM 752 O O . PRO A 1 106 ? -11.099 -0.428 24.655 1.00 83.06 106 PRO A O 1
ATOM 755 N N . VAL A 1 107 ? -11.775 1.696 24.426 1.00 85.62 107 VAL A N 1
ATOM 756 C CA . VAL A 1 107 ? -10.822 2.004 23.350 1.00 85.62 107 VAL A CA 1
ATOM 757 C C . VAL A 1 107 ? -9.416 2.110 23.928 1.00 85.62 107 VAL A C 1
ATOM 759 O O . VAL A 1 107 ? -8.495 1.494 23.403 1.00 85.62 107 VAL A O 1
ATOM 762 N N . VAL A 1 108 ? -9.249 2.834 25.039 1.00 86.31 108 VAL A N 1
ATOM 763 C CA . VAL A 1 108 ? -7.949 2.969 25.710 1.00 86.31 108 VAL A CA 1
ATOM 764 C C . VAL A 1 108 ? -7.444 1.606 26.182 1.00 86.31 108 VAL A C 1
ATOM 766 O O . VAL A 1 108 ? -6.321 1.233 25.856 1.00 86.31 108 VAL A O 1
ATOM 769 N N . SER A 1 109 ? -8.272 0.812 26.864 1.00 87.50 109 SER A N 1
ATOM 770 C CA . SER A 1 109 ? -7.857 -0.512 27.335 1.00 87.50 109 SER A CA 1
ATOM 771 C C . SER A 1 109 ? -7.577 -1.480 26.181 1.00 87.50 109 SER A C 1
ATOM 773 O O . SER A 1 109 ? -6.564 -2.182 26.203 1.00 87.50 109 SER A O 1
ATOM 775 N N . GLY A 1 110 ? -8.395 -1.464 25.124 1.00 87.69 110 GLY A N 1
ATOM 776 C CA . GLY A 1 110 ? -8.158 -2.251 23.914 1.00 87.69 110 GLY A CA 1
ATOM 777 C C . GLY A 1 110 ? -6.859 -1.868 23.195 1.00 87.69 110 GLY A C 1
ATOM 778 O O . GLY A 1 110 ? -6.076 -2.746 22.839 1.00 87.69 110 GLY A O 1
ATOM 779 N N . THR A 1 111 ? -6.572 -0.570 23.045 1.00 86.81 111 THR A N 1
ATOM 780 C CA . THR A 1 111 ? -5.317 -0.082 22.436 1.00 86.81 111 THR A CA 1
ATOM 781 C C . THR A 1 111 ? -4.091 -0.429 23.276 1.00 86.81 111 THR A C 1
ATOM 783 O O . THR A 1 111 ? -3.097 -0.883 22.716 1.00 86.81 111 THR A O 1
ATOM 786 N N . LEU A 1 112 ? -4.166 -0.314 24.606 1.00 87.19 112 LEU A N 1
ATOM 787 C CA . LEU A 1 112 ? -3.097 -0.764 25.501 1.00 87.19 112 LEU A CA 1
ATOM 788 C C . LEU A 1 112 ? -2.852 -2.269 25.360 1.00 87.19 112 LEU A C 1
ATOM 790 O O . LEU A 1 112 ? -1.706 -2.683 25.236 1.00 87.19 112 LEU A O 1
ATOM 794 N N . THR A 1 113 ? -3.916 -3.074 25.279 1.00 88.88 113 THR A N 1
ATOM 795 C CA . THR A 1 113 ? -3.811 -4.529 25.062 1.00 88.88 113 THR A CA 1
ATOM 796 C C . THR A 1 113 ? -3.120 -4.848 23.733 1.00 88.88 113 THR A C 1
ATOM 798 O O . THR A 1 113 ? -2.256 -5.722 23.675 1.00 88.88 113 THR A O 1
ATOM 801 N N . LEU A 1 114 ? -3.454 -4.107 22.671 1.00 88.25 114 LEU A N 1
ATOM 802 C CA . LEU A 1 114 ? -2.805 -4.225 21.363 1.00 88.25 114 LEU A CA 1
ATOM 803 C C . LEU A 1 114 ? -1.316 -3.850 21.420 1.00 88.25 114 LEU A C 1
ATOM 805 O O . LEU A 1 114 ? -0.493 -4.562 20.848 1.00 88.25 114 LEU A O 1
ATOM 809 N N . VAL A 1 115 ? -0.960 -2.777 22.136 1.00 89.38 115 VAL A N 1
ATOM 810 C CA . VAL A 1 115 ? 0.440 -2.376 22.361 1.00 89.38 115 VAL A CA 1
ATOM 811 C C . VAL A 1 115 ? 1.191 -3.459 23.133 1.00 89.38 115 VAL A C 1
ATOM 813 O O . VAL A 1 115 ? 2.298 -3.817 22.744 1.00 89.38 115 VAL A O 1
ATOM 816 N N . THR A 1 116 ? 0.594 -4.034 24.177 1.00 87.50 116 THR A N 1
ATOM 817 C CA . THR A 1 116 ? 1.201 -5.143 24.923 1.00 87.50 116 THR A CA 1
ATOM 818 C C . THR A 1 116 ? 1.432 -6.360 24.026 1.00 87.50 116 THR A C 1
ATOM 820 O O . THR A 1 116 ? 2.539 -6.893 24.004 1.00 87.50 116 THR A O 1
ATOM 823 N N . GLY A 1 117 ? 0.432 -6.755 23.228 1.00 87.88 117 GLY A N 1
ATOM 824 C CA . GLY A 1 117 ? 0.571 -7.846 22.259 1.00 87.88 117 GLY A CA 1
ATOM 825 C C . GLY A 1 117 ? 1.670 -7.583 21.225 1.00 87.88 117 GLY A C 1
ATOM 826 O O . GLY A 1 117 ? 2.443 -8.482 20.903 1.00 87.88 117 GLY A O 1
ATOM 827 N N . LEU A 1 118 ? 1.801 -6.337 20.760 1.00 88.31 118 LEU A N 1
ATOM 828 C CA . LEU A 1 118 ? 2.877 -5.918 19.863 1.00 88.31 118 LEU A CA 1
ATOM 829 C C . LEU A 1 118 ? 4.260 -6.005 20.532 1.00 88.31 118 LEU A C 1
ATOM 831 O O . LEU A 1 118 ? 5.202 -6.497 19.916 1.00 88.31 118 LEU A O 1
ATOM 835 N N . VAL A 1 119 ? 4.388 -5.565 21.786 1.00 91.75 119 VAL A N 1
ATOM 836 C CA . VAL A 1 119 ? 5.643 -5.660 22.554 1.00 91.75 119 VAL A CA 1
ATOM 837 C C . VAL A 1 119 ? 6.054 -7.119 22.755 1.00 91.75 119 VAL A C 1
ATOM 839 O O . VAL A 1 119 ? 7.233 -7.442 22.663 1.00 91.75 119 VAL A O 1
ATOM 842 N N . TRP A 1 120 ? 5.100 -8.025 22.958 1.00 89.94 120 TRP A N 1
ATOM 843 C CA . TRP A 1 120 ? 5.386 -9.462 23.029 1.00 89.94 120 TRP A CA 1
ATOM 844 C C . TRP A 1 120 ? 5.758 -10.080 21.683 1.00 89.94 120 TRP A C 1
ATOM 846 O O . TRP A 1 120 ? 6.451 -11.097 21.652 1.00 89.94 120 TRP A O 1
ATOM 856 N N . ALA A 1 121 ? 5.322 -9.473 20.579 1.00 90.06 121 ALA A N 1
ATOM 857 C CA . ALA A 1 121 ? 5.685 -9.899 19.236 1.00 90.06 121 ALA A CA 1
ATOM 858 C C . ALA A 1 121 ? 7.114 -9.478 18.852 1.00 90.06 121 ALA A C 1
ATOM 860 O O . ALA A 1 121 ? 7.716 -10.139 18.012 1.00 90.06 121 ALA A O 1
ATOM 861 N N . LEU A 1 122 ? 7.675 -8.419 19.468 1.00 90.06 122 LEU A N 1
ATOM 862 C CA . LEU A 1 122 ? 8.970 -7.810 19.099 1.00 90.06 122 LEU A CA 1
ATOM 863 C C . LEU A 1 122 ? 10.138 -8.780 18.847 1.00 90.06 122 LEU A C 1
ATOM 865 O O . LEU A 1 122 ? 10.891 -8.528 17.904 1.00 90.06 122 LEU A O 1
ATOM 869 N N . PRO A 1 123 ? 10.319 -9.861 19.634 1.00 89.38 123 PRO A N 1
ATOM 870 C CA . PRO A 1 123 ? 11.433 -10.786 19.437 1.00 89.38 123 PRO A CA 1
ATOM 871 C C . PRO A 1 123 ? 11.429 -11.488 18.072 1.00 89.38 123 PRO A C 1
ATOM 873 O O . PRO A 1 123 ? 12.487 -11.886 17.589 1.00 89.38 123 PRO A O 1
ATOM 876 N N . GLU A 1 124 ? 10.265 -11.635 17.434 1.00 89.88 124 GLU A N 1
ATOM 877 C CA . GLU A 1 124 ? 10.111 -12.407 16.206 1.00 89.88 124 GLU A CA 1
ATOM 878 C C . GLU A 1 124 ? 9.573 -11.533 15.055 1.00 89.88 124 GLU A C 1
ATOM 880 O O . GLU A 1 124 ? 8.514 -10.904 15.114 1.00 89.88 124 GLU A O 1
ATOM 885 N N . ARG A 1 125 ? 10.335 -11.466 13.953 1.00 89.81 125 ARG A N 1
ATOM 886 C CA . ARG A 1 125 ? 10.054 -10.556 12.820 1.00 89.81 125 ARG A CA 1
ATOM 887 C C . ARG A 1 125 ? 8.730 -10.853 12.114 1.00 89.81 125 ARG A C 1
ATOM 889 O O . ARG A 1 125 ? 8.073 -9.951 11.605 1.00 89.81 125 ARG A O 1
ATOM 896 N N . TYR A 1 126 ? 8.342 -12.122 12.054 1.00 89.19 126 TYR A N 1
ATOM 897 C CA . TYR A 1 126 ? 7.103 -12.515 11.392 1.00 89.19 126 TYR A CA 1
ATOM 898 C C . TYR A 1 126 ? 5.876 -12.136 12.231 1.00 89.19 126 TYR A C 1
ATOM 900 O O . TYR A 1 126 ? 4.914 -11.568 11.712 1.00 89.19 126 TYR A O 1
ATOM 908 N N . THR A 1 127 ? 5.923 -12.394 13.542 1.00 90.44 127 THR A N 1
ATOM 909 C CA . THR A 1 127 ? 4.808 -12.106 14.456 1.00 90.44 127 THR A CA 1
ATOM 910 C C . THR A 1 127 ? 4.608 -10.606 14.641 1.00 90.44 127 THR A C 1
ATOM 912 O O . THR A 1 127 ? 3.467 -10.150 14.666 1.00 90.44 127 THR A O 1
ATOM 915 N N . THR A 1 128 ? 5.684 -9.817 14.675 1.00 93.25 128 THR A N 1
ATOM 916 C CA . THR A 1 128 ? 5.598 -8.348 14.658 1.00 93.25 128 THR A CA 1
ATOM 917 C C . THR A 1 128 ? 4.924 -7.807 13.408 1.00 93.25 128 THR A C 1
ATOM 919 O O . THR A 1 128 ? 4.028 -6.974 13.522 1.00 93.25 128 THR A O 1
ATOM 922 N N . LEU A 1 129 ? 5.292 -8.275 12.213 1.00 91.81 129 LEU A N 1
ATOM 923 C CA . LEU A 1 129 ? 4.631 -7.830 10.982 1.00 91.81 129 LEU A CA 1
ATOM 924 C C . LEU A 1 129 ? 3.161 -8.253 10.929 1.00 91.81 129 LEU A C 1
ATOM 926 O O . LEU A 1 129 ? 2.316 -7.463 10.506 1.00 91.81 129 LEU A O 1
ATOM 930 N N . ALA A 1 130 ? 2.836 -9.456 11.406 1.00 91.44 130 ALA A N 1
ATOM 931 C CA . ALA A 1 130 ? 1.451 -9.888 11.564 1.00 91.44 130 ALA A CA 1
ATOM 932 C C . ALA A 1 130 ? 0.687 -8.990 12.559 1.00 91.44 130 ALA A C 1
ATOM 934 O O . ALA A 1 130 ? -0.457 -8.616 12.299 1.00 91.44 130 ALA A O 1
ATOM 935 N N . ALA A 1 131 ? 1.329 -8.574 13.656 1.00 91.25 131 ALA A N 1
ATOM 936 C CA . ALA A 1 131 ? 0.765 -7.626 14.611 1.00 91.25 131 ALA A CA 1
ATOM 937 C C . ALA A 1 131 ? 0.507 -6.254 13.973 1.00 91.25 131 ALA A C 1
ATOM 939 O O . ALA A 1 131 ? -0.587 -5.709 14.116 1.00 91.25 131 ALA A O 1
ATOM 940 N N . VAL A 1 132 ? 1.462 -5.722 13.203 1.00 92.94 132 VAL A N 1
ATOM 941 C CA . VAL A 1 132 ? 1.299 -4.471 12.442 1.00 92.94 132 VAL A CA 1
ATOM 942 C C . VAL A 1 132 ? 0.145 -4.577 11.446 1.00 92.94 132 VAL A C 1
ATOM 944 O O . VAL A 1 132 ? -0.663 -3.654 11.339 1.00 92.94 132 VAL A O 1
ATOM 947 N N . LEU A 1 133 ? 0.017 -5.712 10.753 1.00 93.38 133 LEU A N 1
ATOM 948 C CA . LEU A 1 133 ? -1.093 -5.960 9.837 1.00 93.38 133 LEU A CA 1
ATOM 949 C C . LEU A 1 133 ? -2.445 -5.947 10.569 1.00 93.38 133 LEU A C 1
ATOM 951 O O . LEU A 1 133 ? -3.390 -5.311 10.101 1.00 93.38 133 LEU A O 1
ATOM 955 N N . MET A 1 134 ? -2.529 -6.589 11.737 1.00 90.69 134 MET A N 1
ATOM 956 C CA . MET A 1 134 ? -3.730 -6.585 12.581 1.00 90.69 134 MET A CA 1
ATOM 957 C C . MET A 1 134 ? -4.063 -5.185 13.116 1.00 90.69 134 MET A C 1
ATOM 959 O O . MET A 1 134 ? -5.235 -4.801 13.141 1.00 90.69 134 MET A O 1
ATOM 963 N N . LEU A 1 135 ? -3.058 -4.386 13.488 1.00 91.81 135 LEU A N 1
ATOM 964 C CA . LEU A 1 135 ? -3.235 -2.980 13.869 1.00 91.81 135 LEU A CA 1
ATOM 965 C C . LEU A 1 135 ? -3.793 -2.153 12.702 1.00 91.81 135 LEU A C 1
ATOM 967 O O . LEU A 1 135 ? -4.754 -1.407 12.876 1.00 91.81 135 LEU A O 1
ATOM 971 N N . ALA A 1 136 ? -3.249 -2.322 11.494 1.00 94.56 136 ALA A N 1
ATOM 972 C CA . ALA A 1 136 ? -3.737 -1.625 10.307 1.00 94.56 136 ALA A CA 1
ATOM 973 C C . ALA A 1 136 ? -5.171 -2.052 9.936 1.00 94.56 136 ALA A C 1
ATOM 975 O O . ALA A 1 136 ? -6.000 -1.210 9.586 1.00 94.56 136 ALA A O 1
ATOM 976 N N . ALA A 1 137 ? -5.494 -3.344 10.058 1.00 93.81 137 ALA A N 1
ATOM 977 C CA . ALA A 1 137 ? -6.839 -3.863 9.822 1.00 93.81 137 ALA A CA 1
ATOM 978 C C . ALA A 1 137 ? -7.849 -3.319 10.845 1.00 93.81 137 ALA A C 1
ATOM 980 O O . ALA A 1 137 ? -8.911 -2.826 10.466 1.00 93.81 137 ALA A O 1
ATOM 981 N N . THR A 1 138 ? -7.515 -3.354 12.137 1.00 90.69 138 THR A N 1
ATOM 982 C CA . THR A 1 138 ? -8.378 -2.812 13.200 1.00 90.69 138 THR A CA 1
ATOM 983 C C . THR A 1 138 ? -8.573 -1.305 13.047 1.00 90.69 138 THR A C 1
ATOM 985 O O . THR A 1 138 ? -9.704 -0.830 13.170 1.00 90.69 138 THR A O 1
ATOM 988 N N . ALA A 1 139 ? -7.526 -0.563 12.676 1.00 94.38 139 ALA A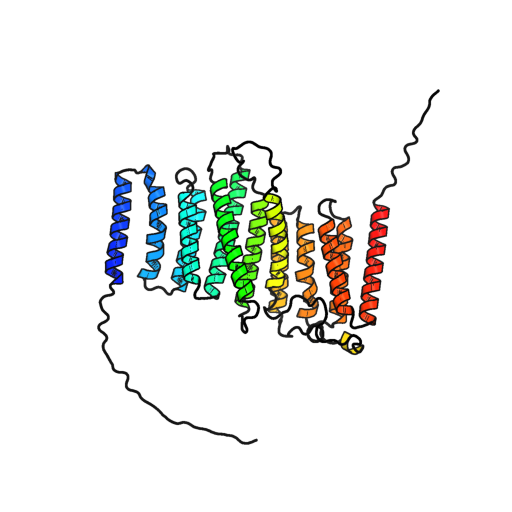 N 1
ATOM 989 C CA . ALA A 1 139 ? -7.617 0.859 12.359 1.00 94.38 139 ALA A CA 1
ATOM 990 C C . ALA A 1 139 ? -8.572 1.135 11.183 1.00 94.38 139 ALA A C 1
ATOM 992 O O . ALA A 1 139 ? -9.423 2.023 11.284 1.00 94.38 139 ALA A O 1
ATOM 993 N N . LEU A 1 140 ? -8.498 0.342 10.106 1.00 93.69 140 LEU A N 1
ATOM 994 C CA . LEU A 1 140 ? -9.406 0.456 8.962 1.00 93.69 140 LEU A CA 1
ATOM 995 C C . LEU A 1 140 ? -10.861 0.212 9.370 1.00 93.69 140 LEU A C 1
ATOM 997 O O . LEU A 1 140 ? -11.744 0.986 8.999 1.00 93.69 140 LEU A O 1
ATOM 1001 N N . VAL A 1 141 ? -11.126 -0.838 10.153 1.00 93.06 141 VAL A N 1
ATOM 1002 C CA . VAL A 1 141 ? -12.488 -1.135 10.619 1.00 93.06 141 VAL A CA 1
ATOM 1003 C C . VAL A 1 141 ? -13.008 -0.014 11.525 1.00 93.06 141 VAL A C 1
ATOM 1005 O O . VAL A 1 141 ? -14.156 0.404 11.366 1.00 93.06 141 VAL A O 1
ATOM 1008 N N . CYS A 1 142 ? -12.165 0.545 12.401 1.00 92.06 142 CYS A N 1
ATOM 1009 C CA . CYS A 1 142 ? -12.518 1.711 13.216 1.00 92.06 142 CYS A CA 1
ATOM 1010 C C . CYS A 1 142 ? -12.860 2.929 12.351 1.00 92.06 142 CYS A C 1
ATOM 1012 O O . CYS A 1 142 ? -13.872 3.584 12.593 1.00 92.06 142 CYS A O 1
ATOM 1014 N N . ALA A 1 143 ? -12.074 3.205 11.308 1.00 93.56 143 ALA A N 1
ATOM 1015 C CA . ALA A 1 143 ? -12.317 4.318 10.396 1.00 93.56 143 ALA A CA 1
ATOM 1016 C C . ALA A 1 143 ? -13.605 4.133 9.569 1.00 93.56 143 ALA A C 1
ATOM 1018 O O . ALA A 1 143 ? -14.373 5.082 9.394 1.00 93.56 143 ALA A O 1
ATOM 1019 N N . ILE A 1 144 ? -13.893 2.908 9.108 1.00 92.81 144 ILE A N 1
ATOM 1020 C CA . ILE A 1 144 ? -15.161 2.567 8.443 1.00 92.81 144 ILE A CA 1
ATOM 1021 C C . ILE A 1 144 ? -16.336 2.740 9.412 1.00 92.81 144 ILE A C 1
ATOM 1023 O O . ILE A 1 144 ? -17.351 3.326 9.032 1.00 92.81 144 ILE A O 1
ATOM 1027 N N . GLY A 1 145 ? -16.197 2.265 10.653 1.00 90.75 145 GLY A N 1
ATOM 1028 C CA . GLY A 1 145 ? -17.193 2.432 11.710 1.00 90.75 145 GLY A CA 1
ATOM 1029 C C . GLY A 1 145 ? -17.469 3.906 11.998 1.00 90.75 145 GLY A C 1
ATOM 1030 O O . GLY A 1 145 ? -18.615 4.341 11.908 1.00 90.75 145 GLY A O 1
ATOM 1031 N N . ALA A 1 146 ? -16.420 4.696 12.238 1.00 91.12 146 ALA A N 1
ATOM 1032 C CA . ALA A 1 146 ? -16.514 6.138 12.452 1.00 91.12 146 ALA A CA 1
ATOM 1033 C C . ALA A 1 146 ? -17.227 6.842 11.288 1.00 91.12 146 ALA A C 1
ATOM 1035 O O . ALA A 1 146 ? -18.127 7.649 11.516 1.00 91.12 146 ALA A O 1
ATOM 1036 N N . ARG A 1 147 ? -16.897 6.479 10.039 1.00 91.31 147 ARG A N 1
ATOM 1037 C CA . ARG A 1 147 ? -17.567 7.011 8.845 1.00 91.31 147 ARG A CA 1
ATOM 1038 C C . ARG A 1 147 ? -19.056 6.671 8.821 1.00 91.31 147 ARG A C 1
ATOM 1040 O O . ARG A 1 147 ? -19.854 7.565 8.546 1.00 91.31 147 ARG A O 1
ATOM 1047 N N . ARG A 1 148 ? -19.432 5.418 9.099 1.00 90.50 148 ARG A N 1
ATOM 1048 C CA . ARG A 1 148 ? -20.843 4.991 9.128 1.00 90.50 148 ARG A CA 1
ATOM 1049 C C . ARG A 1 148 ? -21.629 5.773 10.181 1.00 90.50 148 ARG A C 1
ATOM 1051 O O . ARG A 1 148 ? -22.583 6.448 9.824 1.00 90.50 148 ARG A O 1
ATOM 1058 N N . PHE A 1 149 ? -21.146 5.807 11.422 1.00 88.81 149 PHE A N 1
ATOM 1059 C CA . PHE A 1 149 ? -21.823 6.532 12.503 1.00 88.81 149 PHE A CA 1
ATOM 1060 C C . PHE A 1 149 ? -21.859 8.053 12.297 1.00 88.81 149 PHE A C 1
ATOM 1062 O O . PHE A 1 149 ? -22.780 8.707 12.772 1.00 88.81 149 PHE A O 1
ATOM 1069 N N . SER A 1 150 ? -20.887 8.635 11.584 1.00 88.00 150 SER A N 1
ATOM 1070 C CA . SER A 1 150 ? -20.923 10.064 11.236 1.00 88.00 150 SER A CA 1
ATOM 1071 C C . SER A 1 150 ? -21.971 10.410 10.170 1.00 88.00 150 SER A C 1
ATOM 1073 O O . SER A 1 150 ? -22.426 11.550 10.117 1.00 88.00 150 SER A O 1
ATOM 1075 N N . ALA A 1 151 ? -22.347 9.448 9.320 1.00 86.06 151 ALA A N 1
ATOM 1076 C CA . ALA A 1 151 ? -23.291 9.660 8.224 1.00 86.06 151 ALA A CA 1
ATOM 1077 C C . ALA A 1 151 ? -24.757 9.595 8.679 1.00 86.06 151 ALA A C 1
ATOM 1079 O O . ALA A 1 151 ? -25.605 10.228 8.057 1.00 86.06 151 ALA A O 1
ATOM 1080 N N . ASP A 1 152 ? -25.042 8.892 9.777 1.00 84.50 152 ASP A N 1
ATOM 1081 C CA . ASP A 1 152 ? -26.406 8.657 10.271 1.00 84.50 152 ASP A CA 1
ATOM 1082 C C . ASP A 1 152 ? -27.095 9.914 10.839 1.00 84.50 152 ASP A C 1
ATOM 1084 O O . ASP A 1 152 ? -28.247 9.854 11.260 1.00 84.50 152 ASP A O 1
ATOM 1088 N N . GLY A 1 153 ? -26.423 11.074 10.858 1.00 73.75 153 GLY A N 1
ATOM 1089 C CA . GLY A 1 153 ? -27.033 12.372 11.180 1.00 73.75 153 GLY A CA 1
ATOM 1090 C C . GLY A 1 153 ? -27.563 12.511 12.614 1.00 73.75 153 GLY A C 1
ATOM 1091 O O . GLY A 1 153 ? -28.084 13.566 12.979 1.00 73.75 153 GLY A O 1
ATOM 1092 N N . THR A 1 154 ? -27.423 11.478 13.448 1.00 70.19 154 THR A N 1
ATOM 1093 C CA . THR A 1 154 ? -27.780 11.511 14.866 1.00 70.19 154 THR A CA 1
ATOM 1094 C C . THR A 1 154 ? -27.008 12.629 15.559 1.00 70.19 154 THR A C 1
ATOM 1096 O O . THR A 1 154 ? -25.809 12.795 15.320 1.00 70.19 154 THR A O 1
ATOM 1099 N N . ARG A 1 155 ? -27.717 13.424 16.378 1.00 70.19 155 ARG A N 1
ATOM 1100 C CA . ARG A 1 155 ? -27.205 14.620 17.074 1.00 70.19 155 ARG A CA 1
ATOM 1101 C C . ARG A 1 155 ? -25.773 14.409 17.569 1.00 70.19 155 ARG A C 1
ATOM 1103 O O . ARG A 1 155 ? -25.476 13.386 18.178 1.00 70.19 155 ARG A O 1
ATOM 1110 N N . HIS A 1 156 ? -24.908 15.390 17.307 1.00 65.25 156 HIS A N 1
ATOM 1111 C CA . HIS A 1 156 ? -23.518 15.386 17.758 1.00 65.25 156 HIS A CA 1
ATOM 1112 C C . HIS A 1 156 ? -23.473 15.411 19.290 1.00 65.25 156 HIS A C 1
ATOM 1114 O O . HIS A 1 156 ? -23.485 16.473 19.907 1.00 65.25 156 HIS A O 1
ATOM 1120 N N . GLU A 1 157 ? -23.447 14.234 19.907 1.00 71.00 157 GLU A N 1
ATOM 1121 C CA . GLU A 1 157 ? -23.140 14.101 21.324 1.00 71.00 157 GLU A CA 1
ATOM 1122 C C . GLU A 1 157 ? -21.622 14.292 21.502 1.00 71.00 157 GLU A C 1
ATOM 1124 O O . GLU A 1 157 ? -20.832 13.583 20.862 1.00 71.00 157 GLU A O 1
ATOM 1129 N N . PRO A 1 158 ? -21.174 15.257 22.327 1.00 66.12 158 PRO A N 1
ATOM 1130 C CA . PRO A 1 158 ? -19.758 15.412 22.637 1.00 66.12 158 PRO A CA 1
ATOM 1131 C C . PRO A 1 158 ? -19.231 14.120 23.278 1.00 66.12 158 PRO A C 1
ATOM 1133 O O . PRO A 1 158 ? -19.775 13.640 24.269 1.00 66.12 158 PRO A O 1
ATOM 1136 N N . GLY A 1 159 ? -18.192 13.528 22.677 1.00 72.00 159 GLY A N 1
ATOM 1137 C CA . GLY A 1 159 ? -17.671 12.211 23.076 1.00 72.00 159 GLY A CA 1
ATOM 1138 C C . GLY A 1 159 ? -18.415 11.006 22.482 1.00 72.00 159 GLY A C 1
ATOM 1139 O O . GLY A 1 159 ? -18.227 9.885 22.951 1.00 72.00 159 GLY A O 1
ATOM 1140 N N . GLY A 1 160 ? -19.245 11.212 21.454 1.00 82.94 160 GLY A N 1
ATOM 1141 C CA . GLY A 1 160 ? -19.998 10.148 20.792 1.00 82.94 160 GLY A CA 1
ATOM 1142 C C . GLY A 1 160 ? -19.130 9.054 20.151 1.00 82.94 160 GLY A C 1
ATOM 1143 O O . GLY A 1 160 ? -17.940 9.232 19.881 1.00 82.94 160 GLY A O 1
ATOM 1144 N N . ARG A 1 161 ? -19.762 7.912 19.843 1.00 85.31 161 ARG A N 1
ATOM 1145 C CA . ARG A 1 161 ? -19.125 6.693 19.289 1.00 85.31 161 ARG A CA 1
ATOM 1146 C C . ARG A 1 161 ? -18.224 6.955 18.079 1.00 85.31 161 ARG A C 1
ATOM 1148 O O . ARG A 1 161 ? -17.188 6.321 17.918 1.00 85.31 161 ARG A O 1
ATOM 1155 N N . ALA A 1 162 ? -18.625 7.882 17.209 1.00 87.94 162 ALA A N 1
ATOM 1156 C CA . ALA A 1 162 ? -17.849 8.223 16.022 1.00 87.94 162 ALA A CA 1
ATOM 1157 C C . ALA A 1 162 ? -16.498 8.858 16.390 1.00 87.94 162 ALA A C 1
ATOM 1159 O O . ALA A 1 162 ? -15.486 8.523 15.783 1.00 87.94 162 ALA A O 1
ATOM 1160 N N . ALA A 1 163 ? -16.465 9.719 17.414 1.00 86.56 163 ALA A N 1
ATOM 1161 C CA . ALA A 1 163 ? -15.243 10.370 17.873 1.00 86.56 163 ALA A CA 1
ATOM 1162 C C . ALA A 1 163 ? -14.289 9.372 18.543 1.00 86.56 163 ALA A C 1
ATOM 1164 O O . ALA A 1 163 ? -13.089 9.406 18.274 1.00 86.56 163 ALA A O 1
ATOM 1165 N N . THR A 1 164 ? -14.803 8.447 19.361 1.00 87.25 164 THR A N 1
ATOM 1166 C CA . THR A 1 164 ? -13.965 7.423 20.007 1.00 87.25 164 THR A CA 1
ATOM 1167 C C . THR A 1 164 ? -13.357 6.460 18.986 1.00 87.25 164 THR A C 1
ATOM 1169 O O . THR A 1 164 ? -12.160 6.188 19.053 1.00 87.25 164 THR A O 1
ATOM 1172 N N . LEU A 1 165 ? -14.136 6.011 17.995 1.00 89.19 165 LEU A N 1
ATOM 1173 C CA . LEU A 1 165 ? -13.638 5.172 16.899 1.00 89.19 165 LEU A CA 1
ATOM 1174 C C . LEU A 1 165 ? -12.665 5.915 15.985 1.00 89.19 165 LEU A C 1
ATOM 1176 O O . LEU A 1 165 ? -11.690 5.326 15.529 1.00 89.19 165 LEU A O 1
ATOM 1180 N N . PHE A 1 166 ? -12.897 7.203 15.733 1.00 90.06 166 PHE A N 1
ATOM 1181 C CA . PHE A 1 166 ? -11.983 8.032 14.953 1.00 90.06 166 PHE A CA 1
ATOM 1182 C C . PHE A 1 166 ? -10.633 8.195 15.664 1.00 90.06 166 PHE A C 1
ATOM 1184 O O . PHE A 1 166 ? -9.593 7.939 15.061 1.00 90.06 166 PHE A O 1
ATOM 1191 N N . MET A 1 167 ? -10.641 8.534 16.958 1.00 89.44 167 MET A N 1
ATOM 1192 C CA . MET A 1 167 ? -9.418 8.671 17.758 1.00 89.44 167 MET A CA 1
ATOM 1193 C C . MET A 1 167 ? -8.682 7.337 17.914 1.00 89.44 167 MET A C 1
ATOM 1195 O O . MET A 1 167 ? -7.468 7.287 17.722 1.00 89.44 167 MET A O 1
ATOM 1199 N N . GLY A 1 168 ? -9.408 6.250 18.198 1.00 88.81 168 GLY A N 1
ATOM 1200 C CA . GLY A 1 168 ? -8.838 4.903 18.256 1.00 88.81 168 GLY A CA 1
ATOM 1201 C C . GLY A 1 168 ? -8.242 4.474 16.915 1.00 88.81 168 GLY A C 1
ATOM 1202 O O . GLY A 1 168 ? -7.114 3.992 16.867 1.00 88.81 168 GLY A O 1
ATOM 1203 N N . GLY A 1 169 ? -8.952 4.730 15.813 1.00 92.31 169 GLY A N 1
ATOM 1204 C CA . GLY A 1 169 ? -8.478 4.464 14.458 1.00 92.31 169 GLY A CA 1
ATOM 1205 C C . GLY A 1 169 ? -7.204 5.237 14.114 1.00 92.31 169 GLY A C 1
ATOM 1206 O O . GLY A 1 169 ? -6.266 4.638 13.599 1.00 92.31 169 GLY A O 1
ATOM 1207 N N . ILE A 1 170 ? -7.128 6.531 14.449 1.00 93.25 170 ILE A N 1
ATOM 1208 C CA . ILE A 1 170 ? -5.915 7.343 14.255 1.00 93.25 170 ILE A CA 1
ATOM 1209 C C . ILE A 1 170 ? -4.751 6.801 15.079 1.00 93.25 170 ILE A C 1
ATOM 1211 O O . ILE A 1 170 ? -3.653 6.670 14.544 1.00 93.25 170 ILE A O 1
ATOM 1215 N N . LEU A 1 171 ? -4.976 6.487 16.357 1.00 91.94 171 LEU A N 1
ATOM 1216 C CA . LEU A 1 171 ? -3.923 6.000 17.246 1.00 91.94 171 LEU A CA 1
ATOM 1217 C C . LEU A 1 171 ? -3.345 4.671 16.741 1.00 91.94 171 LEU A C 1
ATOM 1219 O O . LEU A 1 171 ? -2.128 4.531 16.628 1.00 91.94 171 LEU A O 1
ATOM 1223 N N . LEU A 1 172 ? -4.215 3.723 16.381 1.00 90.94 172 LEU A N 1
ATOM 1224 C CA . LEU A 1 172 ? -3.816 2.422 15.839 1.00 90.94 172 LEU A CA 1
ATOM 1225 C C . LEU A 1 172 ? -3.119 2.552 14.485 1.00 90.94 172 LEU A C 1
ATOM 1227 O O . LEU A 1 172 ? -2.112 1.891 14.246 1.00 90.94 172 LEU A O 1
ATOM 1231 N N . TRP A 1 173 ? -3.618 3.433 13.619 1.00 96.06 173 TRP A N 1
ATOM 1232 C CA . TRP A 1 173 ? -3.004 3.723 12.328 1.00 96.06 173 TRP A CA 1
ATOM 1233 C C . TRP A 1 173 ? -1.612 4.347 12.476 1.00 96.06 173 TRP A C 1
ATOM 1235 O O . TRP A 1 173 ? -0.668 3.903 11.826 1.00 96.06 173 TRP A O 1
ATOM 1245 N N . ALA A 1 174 ? -1.461 5.334 13.362 1.00 94.62 174 ALA A N 1
ATOM 1246 C CA . ALA A 1 174 ? -0.177 5.970 13.638 1.00 94.62 174 ALA A CA 1
ATOM 1247 C C . ALA A 1 174 ? 0.830 4.961 14.208 1.00 94.62 174 ALA A C 1
ATOM 1249 O O . ALA A 1 174 ? 1.971 4.914 13.753 1.00 94.62 174 ALA A O 1
ATOM 1250 N N . LEU A 1 175 ? 0.395 4.109 15.142 1.00 91.81 175 LEU A N 1
ATOM 1251 C CA . LEU A 1 175 ? 1.224 3.040 15.695 1.00 91.81 175 LEU A CA 1
ATOM 1252 C C . LEU A 1 175 ? 1.657 2.043 14.608 1.00 91.81 175 LEU A C 1
ATOM 1254 O O . LEU A 1 175 ? 2.841 1.723 14.509 1.00 91.81 175 LEU A O 1
ATOM 1258 N N . ALA A 1 176 ? 0.724 1.600 13.759 1.00 94.12 176 ALA A N 1
ATOM 1259 C CA . ALA A 1 176 ? 1.020 0.706 12.642 1.00 94.12 176 ALA A CA 1
ATOM 1260 C C . ALA A 1 176 ? 2.034 1.324 11.666 1.00 94.12 176 ALA A C 1
ATOM 1262 O O . ALA A 1 176 ? 2.944 0.629 11.217 1.00 94.12 176 ALA A O 1
ATOM 1263 N N . LEU A 1 177 ? 1.928 2.627 11.377 1.00 93.94 177 LEU A N 1
ATOM 1264 C CA . LEU A 1 177 ? 2.887 3.332 10.526 1.00 93.94 177 LEU A CA 1
ATOM 1265 C C . LEU A 1 177 ? 4.270 3.448 11.164 1.00 93.94 177 LEU A C 1
ATOM 1267 O O . LEU A 1 177 ? 5.253 3.143 10.498 1.00 93.94 177 LEU A O 1
ATOM 1271 N N . VAL A 1 178 ? 4.367 3.864 12.430 1.00 94.56 178 VAL A N 1
ATOM 1272 C CA . VAL A 1 178 ? 5.663 4.015 13.117 1.00 94.56 178 VAL A CA 1
ATOM 1273 C C . VAL A 1 178 ? 6.412 2.686 13.140 1.00 94.56 178 VAL A C 1
ATOM 1275 O O . VAL A 1 178 ? 7.577 2.616 12.745 1.00 94.56 178 VAL A O 1
ATOM 1278 N N . VAL A 1 179 ? 5.726 1.615 13.538 1.00 92.25 179 VAL A N 1
ATOM 1279 C CA . VAL A 1 179 ? 6.322 0.280 13.624 1.00 92.25 179 VAL A CA 1
ATOM 1280 C C . VAL A 1 179 ? 6.613 -0.259 12.223 1.00 92.25 179 VAL A C 1
ATOM 1282 O O . VAL A 1 179 ? 7.717 -0.728 11.967 1.00 92.25 179 VAL A O 1
ATOM 1285 N N . GLY A 1 180 ? 5.673 -0.132 11.284 1.00 92.81 180 GLY A N 1
ATOM 1286 C CA . GLY A 1 180 ? 5.857 -0.566 9.899 1.00 92.81 180 GLY A CA 1
ATOM 1287 C C . GLY A 1 180 ? 7.035 0.122 9.205 1.00 92.81 180 GLY A C 1
ATOM 1288 O O . GLY A 1 180 ? 7.811 -0.543 8.524 1.00 92.81 180 GLY A O 1
ATOM 1289 N N . VAL A 1 181 ? 7.226 1.428 9.421 1.00 92.56 181 VAL A N 1
ATOM 1290 C CA . VAL A 1 181 ? 8.376 2.186 8.899 1.00 92.56 181 VAL A CA 1
ATOM 1291 C C . VAL A 1 181 ? 9.679 1.725 9.546 1.00 92.56 181 VAL A C 1
ATOM 1293 O O . VAL A 1 181 ? 10.655 1.516 8.829 1.00 92.56 181 VAL A O 1
ATOM 1296 N N . ALA A 1 182 ? 9.704 1.506 10.864 1.00 91.94 182 ALA A N 1
ATOM 1297 C CA . ALA A 1 182 ? 10.883 0.964 11.541 1.00 91.94 182 ALA A CA 1
ATOM 1298 C C . ALA A 1 182 ? 11.278 -0.414 10.975 1.00 91.94 182 ALA A C 1
ATOM 1300 O O . ALA A 1 182 ? 12.452 -0.653 10.697 1.00 91.94 182 ALA A O 1
ATOM 1301 N N . PHE A 1 183 ? 10.301 -1.288 10.712 1.00 90.06 183 PHE A N 1
ATOM 1302 C CA . PHE A 1 183 ? 10.533 -2.586 10.071 1.00 90.06 183 PHE A CA 1
ATOM 1303 C C . PHE A 1 183 ? 10.976 -2.468 8.615 1.00 90.06 183 PHE A C 1
ATOM 1305 O O . PHE A 1 183 ? 11.838 -3.224 8.176 1.00 90.06 183 PHE A O 1
ATOM 1312 N N . LEU A 1 184 ? 10.417 -1.524 7.860 1.00 89.00 184 LEU A N 1
ATOM 1313 C CA . LEU A 1 184 ? 10.836 -1.252 6.488 1.00 89.00 184 LEU A CA 1
ATOM 1314 C C . LEU A 1 184 ? 12.300 -0.799 6.446 1.00 89.00 184 LEU A C 1
ATOM 1316 O O . LEU A 1 184 ? 13.063 -1.290 5.617 1.00 89.00 184 LEU A O 1
ATOM 1320 N N . LEU A 1 185 ? 12.701 0.094 7.355 1.00 88.69 185 LEU A N 1
ATOM 1321 C CA . LEU A 1 185 ? 14.084 0.553 7.485 1.00 88.69 185 LEU A CA 1
ATOM 1322 C C . LEU A 1 185 ? 15.017 -0.570 7.951 1.00 88.69 185 LEU A C 1
ATOM 1324 O O . LEU A 1 185 ? 16.092 -0.720 7.385 1.00 88.69 185 LEU A O 1
ATOM 1328 N N . GLY A 1 186 ? 14.599 -1.384 8.924 1.00 87.88 186 GLY A N 1
ATOM 1329 C CA . GLY A 1 186 ? 15.399 -2.502 9.433 1.00 87.88 186 GLY A CA 1
ATOM 1330 C C . GLY A 1 186 ? 15.544 -3.668 8.449 1.00 87.88 186 GLY A C 1
ATOM 1331 O O . GLY A 1 186 ? 16.575 -4.333 8.433 1.00 87.88 186 GLY A O 1
ATOM 1332 N N . ASN A 1 187 ? 14.534 -3.917 7.609 1.00 85.81 187 ASN A N 1
ATOM 1333 C CA . ASN A 1 187 ? 14.600 -4.940 6.561 1.00 85.81 187 ASN A CA 1
ATOM 1334 C C . ASN A 1 187 ? 15.376 -4.462 5.326 1.00 85.81 187 ASN A C 1
ATOM 1336 O O . ASN A 1 187 ? 15.874 -5.291 4.563 1.00 85.81 187 ASN A O 1
ATOM 1340 N N . ARG A 1 188 ? 15.500 -3.145 5.112 1.00 82.12 188 ARG A N 1
ATOM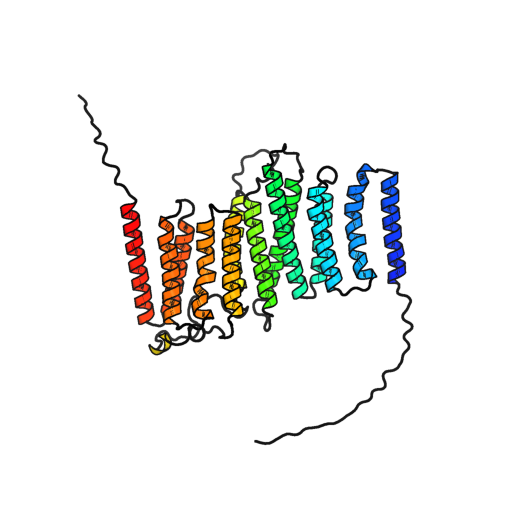 1341 C CA . ARG A 1 188 ? 16.348 -2.604 4.049 1.00 82.12 188 ARG A CA 1
ATOM 1342 C C . ARG A 1 188 ? 17.820 -2.856 4.374 1.00 82.12 188 ARG A C 1
ATOM 1344 O O . ARG A 1 188 ? 18.373 -2.247 5.278 1.00 82.12 188 ARG A O 1
ATOM 1351 N N . GLY A 1 189 ? 18.450 -3.728 3.591 1.00 74.31 189 GLY A N 1
ATOM 1352 C CA . GLY A 1 189 ? 19.869 -4.070 3.729 1.00 74.31 189 GLY A CA 1
ATOM 1353 C C . GLY A 1 189 ? 20.148 -5.271 4.632 1.00 74.31 189 GLY A C 1
ATOM 1354 O O . GLY A 1 189 ? 21.306 -5.625 4.814 1.00 74.31 189 GLY A O 1
ATOM 1355 N N . ALA A 1 190 ? 19.113 -5.920 5.174 1.00 81.75 190 ALA A N 1
ATOM 1356 C CA . ALA A 1 190 ? 19.280 -7.205 5.835 1.00 81.75 190 ALA A CA 1
ATOM 1357 C C . ALA A 1 190 ? 19.303 -8.328 4.785 1.00 81.75 190 ALA A C 1
ATOM 1359 O O . ALA A 1 190 ? 18.290 -8.601 4.131 1.00 81.75 190 ALA A O 1
ATOM 1360 N N . ASP A 1 191 ? 20.446 -8.999 4.651 1.00 77.56 191 ASP A N 1
ATOM 1361 C CA . ASP A 1 191 ? 20.567 -10.184 3.806 1.00 77.56 191 ASP A CA 1
ATOM 1362 C C . ASP A 1 191 ? 19.623 -11.296 4.297 1.00 77.56 191 ASP A C 1
ATOM 1364 O O . ASP A 1 191 ? 19.461 -11.528 5.498 1.00 77.56 191 ASP A O 1
ATOM 1368 N N . GLY A 1 192 ? 18.963 -11.984 3.361 1.00 77.31 192 GLY A N 1
ATOM 1369 C CA . GLY A 1 192 ? 18.100 -13.131 3.672 1.00 77.31 192 GLY A CA 1
ATOM 1370 C C . GLY A 1 192 ? 16.685 -12.795 4.163 1.00 77.31 192 GLY A C 1
ATOM 1371 O O . GLY A 1 192 ? 16.031 -13.648 4.765 1.00 77.31 192 GLY A O 1
ATOM 1372 N N . THR A 1 193 ? 16.167 -11.585 3.915 1.00 80.56 193 THR A N 1
ATOM 1373 C CA . THR A 1 193 ? 14.754 -11.289 4.221 1.00 80.56 193 THR A CA 1
ATOM 1374 C C . THR A 1 193 ? 13.810 -12.192 3.420 1.00 80.56 193 THR A C 1
ATOM 1376 O O . THR A 1 193 ? 13.774 -12.175 2.191 1.00 80.56 193 THR A O 1
ATOM 1379 N N . VAL A 1 194 ? 13.013 -12.999 4.129 1.00 87.19 194 VAL A N 1
ATOM 1380 C CA . VAL A 1 194 ? 12.041 -13.900 3.494 1.00 87.19 194 VAL A CA 1
ATOM 1381 C C . VAL A 1 194 ? 10.954 -13.068 2.814 1.00 87.19 194 VAL A C 1
ATOM 1383 O O . VAL A 1 194 ? 10.371 -12.189 3.451 1.00 87.19 194 VAL A O 1
ATOM 1386 N N . GLN A 1 195 ? 10.624 -13.399 1.563 1.00 85.19 195 GLN A N 1
ATOM 1387 C CA . GLN A 1 195 ? 9.605 -12.733 0.737 1.00 85.19 195 GLN A CA 1
ATOM 1388 C C . GLN A 1 195 ? 8.262 -12.514 1.469 1.00 85.19 195 GLN A C 1
ATOM 1390 O O . GLN A 1 195 ? 7.596 -11.504 1.257 1.00 85.19 195 GLN A O 1
ATOM 1395 N N . ALA A 1 196 ? 7.874 -13.421 2.373 1.00 87.62 196 ALA A N 1
ATOM 1396 C CA . ALA A 1 196 ? 6.678 -13.288 3.209 1.00 87.62 196 ALA A CA 1
ATOM 1397 C C . ALA A 1 196 ? 6.625 -11.968 4.009 1.00 87.62 196 ALA A C 1
ATOM 1399 O O . ALA A 1 196 ? 5.559 -11.369 4.126 1.00 87.62 196 ALA A O 1
ATOM 1400 N N . HIS A 1 197 ? 7.763 -11.470 4.505 1.00 91.00 197 HIS A N 1
ATOM 1401 C CA . HIS A 1 197 ? 7.827 -10.210 5.254 1.00 91.00 197 HIS A CA 1
ATOM 1402 C C . HIS A 1 197 ? 7.473 -9.006 4.366 1.00 91.00 197 HIS A C 1
ATOM 1404 O O . HIS A 1 197 ? 6.749 -8.108 4.795 1.00 91.00 197 HIS A O 1
ATOM 1410 N N . TRP A 1 198 ? 7.918 -9.015 3.108 1.00 90.25 198 TRP A N 1
ATOM 1411 C CA . TRP A 1 198 ? 7.599 -7.983 2.118 1.00 90.25 198 TRP A CA 1
ATOM 1412 C C . TRP A 1 198 ? 6.114 -7.992 1.736 1.00 90.25 198 TRP A C 1
ATOM 1414 O O . TRP A 1 198 ? 5.487 -6.932 1.661 1.00 90.25 198 TRP A O 1
ATOM 1424 N N . TRP A 1 199 ? 5.504 -9.177 1.615 1.00 91.00 199 TRP A N 1
ATOM 1425 C CA . TRP A 1 199 ? 4.054 -9.305 1.416 1.00 91.00 199 TRP A CA 1
ATOM 1426 C C . TRP A 1 199 ? 3.247 -8.748 2.593 1.00 91.00 199 TRP A C 1
ATOM 1428 O O . TRP A 1 199 ? 2.280 -8.015 2.379 1.00 91.00 199 TRP A O 1
ATOM 1438 N N . LEU A 1 200 ? 3.655 -9.044 3.831 1.00 91.62 200 LEU A N 1
ATOM 1439 C CA . LEU A 1 200 ? 2.992 -8.518 5.028 1.00 91.62 200 LEU A CA 1
ATOM 1440 C C . LEU A 1 200 ? 3.124 -6.992 5.129 1.00 91.62 200 LEU A C 1
ATOM 1442 O O . LEU A 1 200 ? 2.130 -6.315 5.391 1.00 91.62 200 LEU A O 1
ATOM 1446 N N . LEU A 1 201 ? 4.313 -6.440 4.859 1.00 91.50 201 LEU A N 1
ATOM 1447 C CA . LEU A 1 201 ? 4.532 -4.989 4.803 1.00 91.50 201 LEU A CA 1
ATOM 1448 C C . LEU A 1 201 ? 3.686 -4.327 3.712 1.00 91.50 201 LEU A C 1
ATOM 1450 O O . LEU A 1 201 ? 3.094 -3.275 3.949 1.00 91.50 201 LEU A O 1
ATOM 1454 N N . THR A 1 202 ? 3.578 -4.961 2.544 1.00 91.38 202 THR A N 1
ATOM 1455 C CA . THR A 1 202 ? 2.713 -4.500 1.453 1.00 91.38 202 THR A CA 1
ATOM 1456 C C . THR A 1 202 ? 1.258 -4.443 1.901 1.00 91.38 202 THR A C 1
ATOM 1458 O O . THR A 1 202 ? 0.610 -3.408 1.765 1.00 91.38 202 THR A O 1
ATOM 1461 N N . ALA A 1 203 ? 0.745 -5.525 2.489 1.00 91.31 203 ALA A N 1
ATOM 1462 C CA . ALA A 1 203 ? -0.625 -5.582 2.984 1.00 91.31 203 ALA A CA 1
ATOM 1463 C C . ALA A 1 203 ? -0.882 -4.540 4.090 1.00 91.31 203 ALA A C 1
ATOM 1465 O O . ALA A 1 203 ? -1.907 -3.855 4.068 1.00 91.31 203 ALA A O 1
ATOM 1466 N N . ALA A 1 204 ? 0.069 -4.341 5.007 1.00 93.88 204 ALA A N 1
ATOM 1467 C CA . ALA A 1 204 ? -0.020 -3.316 6.044 1.00 93.88 204 ALA A CA 1
ATOM 1468 C C . ALA A 1 204 ? -0.015 -1.891 5.462 1.00 93.88 204 ALA A C 1
ATOM 1470 O O . ALA A 1 204 ? -0.810 -1.051 5.893 1.00 93.88 204 ALA A O 1
ATOM 1471 N N . ALA A 1 205 ? 0.820 -1.615 4.455 1.00 93.38 205 ALA A N 1
ATOM 1472 C CA . ALA A 1 205 ? 0.853 -0.331 3.755 1.00 93.38 205 ALA A CA 1
ATOM 1473 C C . ALA A 1 205 ? -0.458 -0.064 2.995 1.00 93.38 205 ALA A C 1
ATOM 1475 O O . ALA A 1 205 ? -0.997 1.041 3.079 1.00 93.38 205 ALA A O 1
ATOM 1476 N N . LEU A 1 206 ? -1.022 -1.086 2.335 1.00 91.88 206 LEU A N 1
ATOM 1477 C CA . LEU A 1 206 ? -2.328 -1.017 1.671 1.00 91.88 206 LEU A CA 1
ATOM 1478 C C . LEU A 1 206 ? -3.445 -0.664 2.649 1.00 91.88 206 LEU A C 1
ATOM 1480 O O . LEU A 1 206 ? -4.191 0.287 2.415 1.00 91.88 206 LEU A O 1
ATOM 1484 N N . LEU A 1 207 ? -3.542 -1.401 3.759 1.00 93.25 207 LEU A N 1
ATOM 1485 C CA . LEU A 1 207 ? -4.543 -1.147 4.795 1.00 93.25 207 LEU A CA 1
ATOM 1486 C C . LEU A 1 207 ? -4.342 0.226 5.443 1.00 93.25 207 LEU A C 1
ATOM 1488 O O . LEU A 1 207 ? -5.318 0.928 5.706 1.00 93.25 207 LEU A O 1
ATOM 1492 N N . SER A 1 208 ? -3.098 0.662 5.638 1.00 95.06 208 SER A N 1
ATOM 1493 C CA . SER A 1 208 ? -2.796 1.993 6.173 1.00 95.06 208 SER A CA 1
ATOM 1494 C C . SER A 1 208 ? -3.195 3.105 5.198 1.00 95.06 208 SER A C 1
ATOM 1496 O O . SER A 1 208 ? -3.798 4.095 5.616 1.00 95.06 208 SER A O 1
ATOM 1498 N N . GLY A 1 209 ? -2.934 2.941 3.899 1.00 93.19 209 GLY A N 1
ATOM 1499 C CA . GLY A 1 209 ? -3.389 3.867 2.859 1.00 93.19 209 GLY A CA 1
ATOM 1500 C C . GLY A 1 209 ? -4.918 3.923 2.766 1.00 93.19 209 GLY A C 1
ATOM 1501 O O . GLY A 1 209 ? -5.496 5.012 2.724 1.00 93.19 209 GLY A O 1
ATOM 1502 N N . ALA A 1 210 ? -5.580 2.761 2.833 1.00 92.12 210 ALA A N 1
ATOM 1503 C CA . ALA A 1 210 ? -7.036 2.643 2.920 1.00 92.12 210 ALA A CA 1
ATOM 1504 C C . ALA A 1 210 ? -7.590 3.431 4.110 1.00 92.12 210 ALA A C 1
ATOM 1506 O O . ALA A 1 210 ? -8.496 4.253 3.959 1.00 92.12 210 ALA A O 1
ATOM 1507 N N . THR A 1 211 ? -6.998 3.204 5.284 1.00 93.62 211 THR A N 1
ATOM 1508 C CA . THR A 1 211 ? -7.405 3.818 6.548 1.00 93.62 211 THR A CA 1
ATOM 1509 C C . THR A 1 211 ? -7.287 5.333 6.458 1.00 93.62 211 THR A C 1
ATOM 1511 O O . THR A 1 211 ? -8.265 6.032 6.719 1.00 93.62 211 THR A O 1
ATOM 1514 N N . ALA A 1 212 ? -6.155 5.852 5.974 1.00 94.38 212 ALA A N 1
ATOM 1515 C CA . ALA A 1 212 ? -5.949 7.285 5.775 1.00 94.38 212 ALA A CA 1
ATOM 1516 C C . ALA A 1 212 ? -7.012 7.902 4.846 1.00 94.38 212 ALA A C 1
ATOM 1518 O O . ALA A 1 212 ? -7.625 8.914 5.188 1.00 94.38 212 ALA A O 1
ATOM 1519 N N . LEU A 1 213 ? -7.317 7.261 3.710 1.00 91.81 213 LEU A N 1
ATOM 1520 C CA . LEU A 1 213 ? -8.366 7.742 2.805 1.00 91.81 213 LEU A CA 1
ATOM 1521 C C . LEU A 1 213 ? -9.761 7.709 3.440 1.00 91.81 213 LEU A C 1
ATOM 1523 O O . LEU A 1 213 ? -10.556 8.623 3.207 1.00 91.81 213 LEU A O 1
ATOM 1527 N N . THR A 1 214 ? -10.072 6.685 4.241 1.00 93.31 214 THR A N 1
ATOM 1528 C CA . THR A 1 214 ? -11.346 6.624 4.970 1.00 93.31 214 THR A CA 1
ATOM 1529 C C . THR A 1 214 ? -11.442 7.693 6.058 1.00 93.31 214 THR A C 1
ATOM 1531 O O . THR A 1 214 ? -12.472 8.360 6.138 1.00 93.31 214 THR A O 1
ATOM 1534 N N . LEU A 1 215 ? -10.372 7.925 6.827 1.00 92.31 215 LEU A N 1
ATOM 1535 C CA . LEU A 1 215 ? -10.308 8.949 7.874 1.00 92.31 215 LEU A CA 1
ATOM 1536 C C . LEU A 1 215 ? -10.406 10.363 7.296 1.00 92.31 215 LEU A C 1
ATOM 1538 O O . LEU A 1 215 ? -11.132 11.189 7.840 1.00 92.31 215 LEU A O 1
ATOM 1542 N N . GLY A 1 216 ? -9.779 10.629 6.145 1.00 90.75 216 GLY A N 1
ATOM 1543 C CA . GLY A 1 216 ? -9.863 11.925 5.457 1.00 90.75 216 GLY A CA 1
ATOM 1544 C C . GLY A 1 216 ? -11.275 12.317 4.995 1.00 90.75 216 GLY A C 1
ATOM 1545 O O . GLY A 1 216 ? -11.483 13.436 4.527 1.00 90.75 216 GLY A O 1
ATOM 1546 N N . ARG A 1 217 ? -12.250 11.408 5.114 1.00 88.94 217 ARG A N 1
ATOM 1547 C CA . ARG A 1 217 ? -13.664 11.632 4.782 1.00 88.94 217 ARG A CA 1
ATOM 1548 C C . ARG A 1 217 ? -14.564 11.774 5.999 1.00 88.94 217 ARG A C 1
ATOM 1550 O O . ARG A 1 217 ? -15.712 12.176 5.835 1.00 88.94 217 ARG A O 1
ATOM 1557 N N . VAL A 1 218 ? -14.072 11.428 7.182 1.00 89.81 218 VAL A N 1
ATOM 1558 C CA . VAL A 1 218 ? -14.805 11.640 8.427 1.00 89.81 218 VAL A CA 1
ATOM 1559 C C . VAL A 1 218 ? -14.690 13.123 8.776 1.00 89.81 218 VAL A C 1
ATOM 1561 O O . VAL A 1 218 ? -13.602 13.701 8.732 1.00 89.81 218 VAL A O 1
ATOM 1564 N N . LEU A 1 219 ? -15.821 13.767 9.068 1.00 83.19 219 LEU A N 1
ATOM 1565 C CA . LEU A 1 219 ? -15.824 15.143 9.557 1.00 83.19 219 LEU A CA 1
ATOM 1566 C C . LEU A 1 219 ? -15.129 15.139 10.934 1.00 83.19 219 LEU A C 1
ATOM 1568 O O . LEU A 1 219 ? -15.583 14.394 11.805 1.00 83.19 219 LEU A O 1
ATOM 1572 N N . PRO A 1 220 ? -14.041 15.902 11.159 1.00 76.38 220 PRO A N 1
ATOM 1573 C CA . PRO A 1 220 ? -13.443 15.986 12.479 1.00 76.38 220 PRO A CA 1
ATOM 1574 C C . PRO A 1 220 ? -14.505 16.497 13.456 1.00 76.38 220 PRO A C 1
ATOM 1576 O O . PRO A 1 220 ? -15.257 17.407 13.084 1.00 76.38 220 PRO A O 1
ATOM 1579 N N . PRO A 1 221 ? -14.586 15.943 14.676 1.00 70.88 221 PRO A N 1
ATOM 1580 C CA . PRO A 1 221 ? -15.436 16.517 15.707 1.00 70.88 221 PRO A CA 1
ATOM 1581 C C . PRO A 1 221 ? -15.045 17.989 15.876 1.00 70.88 221 PRO A C 1
ATOM 1583 O O . PRO A 1 221 ? -13.863 18.296 16.037 1.00 70.88 221 PRO A O 1
ATOM 1586 N N . ALA A 1 222 ? -16.019 18.893 15.744 1.00 68.62 222 ALA A N 1
ATOM 1587 C CA . ALA A 1 222 ? -15.763 20.327 15.784 1.00 68.62 222 ALA A CA 1
ATOM 1588 C C . ALA A 1 222 ? -15.037 20.674 17.095 1.00 68.62 222 ALA A C 1
ATOM 1590 O O . ALA A 1 222 ? -15.536 20.308 18.163 1.00 68.62 222 ALA A O 1
ATOM 1591 N N . PRO A 1 223 ? -13.869 21.341 17.054 1.00 64.44 223 PRO A N 1
ATOM 1592 C CA . PRO A 1 223 ? -13.256 21.836 18.272 1.00 64.44 223 PRO A CA 1
ATOM 1593 C C . PRO A 1 223 ? -14.211 22.868 18.874 1.00 64.44 223 PRO A C 1
ATOM 1595 O O . PRO A 1 223 ? -14.526 23.872 18.241 1.00 64.44 223 PRO A O 1
ATOM 1598 N N . SER A 1 224 ? -14.695 22.616 20.089 1.00 60.34 224 SER A N 1
ATOM 1599 C CA . SER A 1 224 ? -15.666 23.462 20.798 1.00 60.34 224 SER A CA 1
ATOM 1600 C C . SER A 1 224 ? -15.119 24.841 21.217 1.00 60.34 224 SER A C 1
ATOM 1602 O O . SER A 1 224 ? -15.670 25.469 22.114 1.00 60.34 224 SER A O 1
ATOM 1604 N N . GLY A 1 225 ? -14.029 25.317 20.611 1.00 62.34 225 GLY A N 1
ATOM 1605 C CA . GLY A 1 225 ? -13.314 26.529 20.994 1.00 62.34 225 GLY A CA 1
ATOM 1606 C C . GLY A 1 225 ? -13.032 27.415 19.787 1.00 62.34 225 GLY A C 1
ATOM 1607 O O . GLY A 1 225 ? -12.341 27.019 18.854 1.00 62.34 225 GLY A O 1
ATOM 1608 N N . SER A 1 226 ? -13.598 28.615 19.840 1.00 55.91 226 SER A N 1
ATOM 1609 C CA . SER A 1 226 ? -13.437 29.752 18.938 1.00 55.91 226 SER A CA 1
ATOM 1610 C C . SER A 1 226 ? -11.994 30.051 18.516 1.00 55.91 226 SER A C 1
ATOM 1612 O O . SER A 1 226 ? -11.108 30.100 19.366 1.00 55.91 226 SER A O 1
ATOM 1614 N N . GLY A 1 227 ? -11.811 30.431 17.247 1.00 55.38 227 GLY A N 1
ATOM 1615 C CA . GLY A 1 227 ? -10.734 31.350 16.864 1.00 55.38 227 GLY A CA 1
ATOM 1616 C C . GLY A 1 227 ? -9.876 30.920 15.680 1.00 55.38 227 GLY A C 1
ATOM 1617 O O . GLY A 1 227 ? -8.709 30.609 15.859 1.00 55.38 227 GLY A O 1
ATOM 1618 N N . GLY A 1 228 ? -10.448 30.949 14.473 1.00 54.38 228 GLY A N 1
ATOM 1619 C CA . GLY A 1 228 ? -9.834 31.597 13.301 1.00 54.38 228 GLY A CA 1
ATOM 1620 C C . GLY A 1 228 ? -8.487 31.128 12.741 1.00 54.38 228 GLY A C 1
ATOM 1621 O O . GLY A 1 228 ? -8.034 31.733 11.774 1.00 54.38 228 GLY A O 1
ATOM 1622 N N . ASP A 1 229 ? -7.845 30.090 13.265 1.00 59.69 229 ASP A N 1
ATOM 1623 C CA . ASP A 1 229 ? -6.582 29.629 12.695 1.00 59.69 229 ASP A CA 1
ATOM 1624 C C . ASP A 1 229 ? -6.869 28.776 11.450 1.00 59.69 229 ASP A C 1
ATOM 1626 O O . ASP A 1 229 ? -7.435 27.683 11.532 1.00 59.69 229 ASP A O 1
ATOM 1630 N N . VAL A 1 230 ? -6.443 29.268 10.280 1.00 58.59 230 VAL A N 1
ATOM 1631 C CA . VAL A 1 230 ? -6.372 28.555 8.985 1.00 58.59 230 VAL A CA 1
ATOM 1632 C C . VAL A 1 230 ? -5.290 27.459 9.067 1.00 58.59 230 VAL A C 1
ATOM 1634 O O . VAL A 1 230 ? -4.408 27.322 8.222 1.00 58.59 230 VAL A O 1
ATOM 1637 N N . ARG A 1 231 ? -5.300 26.685 10.152 1.00 58.06 231 ARG A N 1
ATOM 1638 C CA . ARG A 1 231 ? -4.383 25.588 10.416 1.00 58.06 231 ARG A CA 1
ATOM 1639 C C . ARG A 1 231 ? -4.861 24.399 9.598 1.00 58.06 231 ARG A C 1
ATOM 1641 O O . ARG A 1 231 ? -5.892 23.807 9.893 1.00 58.06 231 ARG A O 1
ATOM 1648 N N . SER A 1 232 ? -4.108 24.118 8.537 1.00 71.00 232 SER A N 1
ATOM 1649 C CA . SER A 1 232 ? -3.983 22.839 7.831 1.00 71.00 232 SER A CA 1
ATOM 1650 C C . SER A 1 232 ? -5.137 21.861 8.065 1.00 71.00 232 SER A C 1
ATOM 1652 O O . SER A 1 232 ? -5.082 21.059 8.993 1.00 71.00 232 SER A O 1
ATOM 1654 N N . ASP A 1 233 ? -6.162 21.903 7.206 1.00 81.38 233 ASP A N 1
ATOM 1655 C CA . ASP A 1 233 ? -7.274 20.946 7.246 1.00 81.38 233 ASP A CA 1
ATOM 1656 C C . ASP A 1 233 ? -6.719 19.503 7.312 1.00 81.38 233 ASP A C 1
ATOM 1658 O O . ASP A 1 233 ? -6.100 19.044 6.339 1.00 81.38 233 ASP A O 1
ATOM 1662 N N . PRO A 1 234 ? -6.904 18.769 8.430 1.00 82.25 234 PRO A N 1
ATOM 1663 C CA . PRO A 1 234 ? -6.299 17.453 8.635 1.00 82.25 234 PRO A CA 1
ATOM 1664 C C . PRO A 1 234 ? -6.733 16.449 7.562 1.00 82.25 234 PRO A C 1
ATOM 1666 O O . PRO A 1 234 ? -5.998 15.513 7.245 1.00 82.25 234 PRO A O 1
ATOM 1669 N N . ARG A 1 235 ? -7.885 16.673 6.917 1.00 85.81 235 ARG A N 1
ATOM 1670 C CA . ARG A 1 235 ? -8.357 15.847 5.797 1.00 85.81 235 ARG A CA 1
ATOM 1671 C C . ARG A 1 235 ? -7.422 15.886 4.602 1.00 85.81 235 ARG A C 1
ATOM 1673 O O . ARG A 1 235 ? -7.274 14.874 3.915 1.00 85.81 235 ARG A O 1
ATOM 1680 N N . ARG A 1 236 ? -6.789 17.037 4.344 1.00 85.56 236 ARG A N 1
ATOM 1681 C CA . ARG A 1 236 ? -5.801 17.164 3.267 1.00 85.56 236 ARG A CA 1
ATOM 1682 C C . ARG A 1 236 ? -4.573 16.325 3.580 1.00 85.56 236 ARG A C 1
ATOM 1684 O O . ARG A 1 236 ? -4.128 15.598 2.701 1.00 85.56 236 ARG A O 1
ATOM 1691 N N . LEU A 1 237 ? -4.095 16.354 4.825 1.00 88.75 237 LEU A N 1
ATOM 1692 C CA . LEU A 1 237 ? -2.959 15.538 5.260 1.00 88.75 237 LEU A CA 1
ATOM 1693 C C . LEU A 1 237 ? -3.261 14.043 5.110 1.00 88.75 237 LEU A C 1
ATOM 1695 O O . LEU A 1 237 ? -2.502 13.342 4.449 1.00 88.75 237 LEU A O 1
ATOM 1699 N N . PHE A 1 238 ? -4.404 13.564 5.610 1.00 89.75 238 PHE A N 1
ATOM 1700 C CA . PHE A 1 238 ? -4.809 12.163 5.437 1.00 89.75 238 PHE A CA 1
ATOM 1701 C C . PHE A 1 238 ? -4.978 11.769 3.965 1.00 89.75 238 PHE A C 1
ATOM 1703 O O . PHE A 1 238 ? -4.589 10.672 3.567 1.00 89.75 238 PHE A O 1
ATOM 1710 N N . GLY A 1 239 ? -5.518 12.671 3.141 1.00 87.50 239 GLY A N 1
ATOM 1711 C CA . GLY A 1 239 ? -5.622 12.472 1.699 1.00 87.50 239 GLY A CA 1
ATOM 1712 C C . GLY A 1 239 ? -4.256 12.321 1.031 1.00 87.50 239 GLY A C 1
ATOM 1713 O O . GLY A 1 239 ? -4.064 11.379 0.268 1.00 87.50 239 GLY A O 1
ATOM 1714 N N . VAL A 1 240 ? -3.307 13.208 1.340 1.00 86.81 240 VAL A N 1
ATOM 1715 C CA . VAL A 1 240 ? -1.939 13.171 0.798 1.00 86.81 240 VAL A CA 1
ATOM 1716 C C . VAL A 1 240 ? -1.204 11.920 1.268 1.00 86.81 240 VAL A C 1
ATOM 1718 O O . VAL A 1 240 ? -0.651 11.205 0.439 1.00 86.81 240 VAL A O 1
ATOM 1721 N N . VAL A 1 241 ? -1.248 11.605 2.566 1.00 89.12 241 VAL A N 1
ATOM 1722 C CA . VAL A 1 241 ? -0.586 10.416 3.122 1.00 89.12 241 VAL A CA 1
ATOM 1723 C C . VAL A 1 241 ? -1.187 9.135 2.540 1.00 89.12 241 VAL A C 1
ATOM 1725 O O . VAL A 1 241 ? -0.446 8.250 2.122 1.00 89.12 241 VAL A O 1
ATOM 1728 N N . GLY A 1 242 ? -2.516 9.044 2.433 1.00 87.81 242 GLY A N 1
ATOM 1729 C CA . GLY A 1 242 ? -3.185 7.910 1.794 1.00 87.81 242 GLY A CA 1
ATOM 1730 C C . GLY A 1 242 ? -2.798 7.759 0.322 1.00 87.81 242 GLY A C 1
ATOM 1731 O O . GLY A 1 242 ? -2.452 6.663 -0.113 1.00 87.81 242 GLY A O 1
ATOM 1732 N N . LEU A 1 243 ? -2.780 8.860 -0.435 1.00 86.00 243 LEU A N 1
ATOM 1733 C CA . LEU A 1 243 ? -2.353 8.861 -1.839 1.00 86.00 243 LEU A CA 1
ATOM 1734 C C . LEU A 1 243 ? -0.862 8.550 -2.018 1.00 86.00 243 LEU A C 1
ATOM 1736 O O . LEU A 1 243 ? -0.502 8.020 -3.061 1.00 86.00 243 LEU A O 1
ATOM 1740 N N . ALA A 1 244 ? -0.013 8.845 -1.032 1.00 87.31 244 ALA A N 1
ATOM 1741 C CA . ALA A 1 244 ? 1.410 8.509 -1.050 1.00 87.31 244 ALA A CA 1
ATOM 1742 C C . ALA A 1 244 ? 1.689 7.049 -0.640 1.00 87.31 244 ALA A C 1
ATOM 1744 O O . ALA A 1 244 ? 2.602 6.427 -1.180 1.00 87.31 244 ALA A O 1
ATOM 1745 N N . LEU A 1 245 ? 0.891 6.477 0.271 1.00 87.81 245 LEU A N 1
ATOM 1746 C CA . LEU A 1 245 ? 1.007 5.079 0.716 1.00 87.81 245 LEU A CA 1
ATOM 1747 C C . LEU A 1 245 ? 0.509 4.069 -0.328 1.00 87.81 245 LEU A C 1
ATOM 1749 O O . LEU A 1 245 ? 1.051 2.977 -0.452 1.00 87.81 245 LEU A O 1
ATOM 1753 N N . LEU A 1 246 ? -0.524 4.407 -1.099 1.00 87.38 246 LEU A N 1
ATOM 1754 C CA . LEU A 1 246 ? -1.058 3.497 -2.118 1.00 87.38 246 LEU A CA 1
ATOM 1755 C C . LEU A 1 246 ? -0.046 3.090 -3.209 1.00 87.38 246 LEU A C 1
ATOM 1757 O O . LEU A 1 246 ? 0.026 1.899 -3.507 1.00 87.38 246 LEU A O 1
ATOM 1761 N N . PRO A 1 247 ? 0.750 4.000 -3.805 1.00 85.62 247 PRO A N 1
ATOM 1762 C CA . PRO A 1 247 ? 1.763 3.625 -4.786 1.00 85.62 247 PRO A CA 1
ATOM 1763 C C . PRO A 1 247 ? 2.995 2.966 -4.156 1.00 85.62 247 PRO A C 1
ATOM 1765 O O . PRO A 1 247 ? 3.745 2.313 -4.876 1.00 85.62 247 PRO A O 1
ATOM 1768 N N . SER A 1 248 ? 3.215 3.088 -2.840 1.00 85.69 248 SER A N 1
ATOM 1769 C CA . SER A 1 248 ? 4.325 2.387 -2.186 1.00 85.69 248 SER A CA 1
ATOM 1770 C C . SER A 1 248 ? 4.048 0.894 -2.012 1.00 85.69 248 SER A C 1
ATOM 1772 O O . SER A 1 248 ? 4.981 0.103 -2.063 1.00 85.69 248 SER A O 1
ATOM 1774 N N . ALA A 1 249 ? 2.786 0.475 -1.896 1.00 87.25 249 ALA A N 1
ATOM 1775 C CA . ALA A 1 249 ? 2.422 -0.934 -1.778 1.00 87.25 249 ALA A CA 1
ATOM 1776 C C . ALA A 1 249 ? 2.951 -1.836 -2.915 1.00 87.25 249 ALA A C 1
ATOM 1778 O O . ALA A 1 249 ? 3.650 -2.799 -2.611 1.00 87.25 249 ALA A O 1
ATOM 1779 N N . PRO A 1 250 ? 2.701 -1.557 -4.210 1.00 84.44 250 PRO A N 1
ATOM 1780 C CA . PRO A 1 250 ? 3.277 -2.369 -5.279 1.00 84.44 250 PRO A CA 1
ATOM 1781 C C . PRO A 1 250 ? 4.805 -2.337 -5.271 1.00 84.44 250 PRO A C 1
ATOM 1783 O O . PRO A 1 250 ? 5.398 -3.347 -5.614 1.00 84.44 250 PRO A O 1
ATOM 1786 N N . LEU A 1 251 ? 5.438 -1.243 -4.820 1.00 83.81 251 LEU A N 1
ATOM 1787 C CA . LEU A 1 251 ? 6.896 -1.166 -4.662 1.00 83.81 251 LEU A CA 1
ATOM 1788 C C . LEU A 1 251 ? 7.418 -2.075 -3.540 1.00 83.81 251 LEU A C 1
ATOM 1790 O O . LEU A 1 251 ? 8.506 -2.624 -3.664 1.00 83.81 251 LEU A O 1
ATOM 1794 N N . LEU A 1 252 ? 6.646 -2.250 -2.466 1.00 86.00 252 LEU A N 1
ATOM 1795 C CA . LEU A 1 252 ? 6.971 -3.156 -1.360 1.00 86.00 252 LEU A CA 1
ATOM 1796 C C . LEU A 1 252 ? 6.733 -4.629 -1.703 1.00 86.00 252 LEU A C 1
ATOM 1798 O O . LEU A 1 252 ? 7.296 -5.493 -1.039 1.00 86.00 252 LEU A O 1
ATOM 1802 N N . ALA A 1 253 ? 5.919 -4.916 -2.723 1.00 85.44 253 ALA A N 1
ATOM 1803 C CA . ALA A 1 253 ? 5.707 -6.273 -3.218 1.00 85.44 253 ALA A CA 1
ATOM 1804 C C . ALA A 1 253 ? 6.910 -6.797 -4.017 1.00 85.44 253 ALA A C 1
ATOM 1806 O O . ALA A 1 253 ? 7.051 -8.012 -4.193 1.00 85.44 253 ALA A O 1
ATOM 1807 N N . LEU A 1 254 ? 7.778 -5.899 -4.507 1.00 81.44 254 LEU A N 1
ATOM 1808 C CA . LEU A 1 254 ? 9.024 -6.320 -5.129 1.00 81.44 254 LEU A CA 1
ATOM 1809 C C . LEU A 1 254 ? 9.937 -6.970 -4.076 1.00 81.44 254 LEU A C 1
ATOM 1811 O O . LEU A 1 254 ? 9.918 -6.577 -2.909 1.00 81.44 254 LEU A O 1
ATOM 1815 N N . PRO A 1 255 ? 10.744 -7.969 -4.473 1.00 74.31 255 PRO A N 1
ATOM 1816 C CA . PRO A 1 255 ? 11.733 -8.569 -3.583 1.00 74.31 255 PRO A CA 1
ATOM 1817 C C . PRO A 1 255 ? 12.611 -7.492 -2.936 1.00 74.31 255 PRO A C 1
ATOM 1819 O O . PRO A 1 255 ? 12.989 -6.540 -3.609 1.00 74.31 255 PRO A O 1
ATOM 1822 N N . GLY A 1 256 ? 12.988 -7.650 -1.664 1.00 65.75 256 GLY A N 1
ATOM 1823 C CA . GLY A 1 256 ? 13.759 -6.638 -0.919 1.00 65.75 256 GLY A CA 1
ATOM 1824 C C . GLY A 1 256 ? 15.096 -6.229 -1.546 1.00 65.75 256 GLY A C 1
ATOM 1825 O O . GLY A 1 256 ? 15.591 -5.135 -1.285 1.00 65.75 256 GLY A O 1
ATOM 1826 N N . ASN A 1 257 ? 15.640 -7.089 -2.410 1.00 64.12 257 ASN A N 1
ATOM 1827 C CA . ASN A 1 257 ? 16.872 -6.855 -3.162 1.00 64.12 257 ASN A CA 1
ATOM 1828 C C . ASN A 1 257 ? 16.627 -6.232 -4.541 1.00 64.12 257 ASN A C 1
ATOM 1830 O O . ASN A 1 257 ? 17.585 -5.991 -5.267 1.00 64.12 257 ASN A O 1
ATOM 1834 N N . ALA A 1 258 ? 15.373 -6.020 -4.942 1.00 59.62 258 ALA A N 1
ATOM 1835 C CA . ALA A 1 258 ? 15.060 -5.264 -6.138 1.00 59.62 258 ALA A CA 1
ATOM 1836 C C . ALA A 1 258 ? 15.307 -3.788 -5.800 1.00 59.62 258 ALA A C 1
ATOM 1838 O O . ALA A 1 258 ? 14.523 -3.202 -5.042 1.00 59.62 258 ALA A O 1
ATOM 1839 N N . PRO A 1 259 ? 16.396 -3.170 -6.295 1.00 56.06 259 PRO A N 1
ATOM 1840 C CA . PRO A 1 259 ? 16.555 -1.738 -6.135 1.00 56.06 259 PRO A CA 1
ATOM 1841 C C . PRO A 1 259 ? 15.302 -1.069 -6.701 1.00 56.06 259 PRO A C 1
ATOM 1843 O O . PRO A 1 259 ? 14.760 -1.512 -7.721 1.00 56.06 259 PRO A O 1
ATOM 1846 N N . ALA A 1 260 ? 14.833 -0.003 -6.042 1.00 62.94 260 ALA A N 1
ATOM 1847 C CA . ALA A 1 260 ? 13.900 0.909 -6.694 1.00 62.94 260 ALA A CA 1
ATOM 1848 C C . ALA A 1 260 ? 14.451 1.177 -8.103 1.00 62.94 260 ALA A C 1
ATOM 1850 O O . ALA A 1 260 ? 15.670 1.357 -8.204 1.00 62.94 260 ALA A O 1
ATOM 1851 N N . PRO A 1 261 ? 13.606 1.114 -9.154 1.00 60.25 261 PRO A N 1
ATOM 1852 C CA . PRO A 1 261 ? 14.051 1.113 -10.543 1.00 60.25 261 PRO A CA 1
ATOM 1853 C C . PRO A 1 261 ? 15.141 2.167 -10.697 1.00 60.25 261 PRO A C 1
ATOM 1855 O O . PRO A 1 261 ? 14.856 3.345 -10.449 1.00 60.25 261 PRO A O 1
ATOM 1858 N N . PRO A 1 262 ? 16.394 1.754 -10.956 1.00 66.88 262 PRO A N 1
ATOM 1859 C CA . PRO A 1 262 ? 17.508 2.662 -10.803 1.00 66.88 262 PRO A CA 1
ATOM 1860 C C . PRO A 1 262 ? 17.286 3.817 -11.773 1.00 66.88 262 PRO A C 1
ATOM 1862 O O . PRO A 1 262 ? 16.974 3.597 -12.946 1.00 66.88 262 PRO A O 1
ATOM 1865 N N . LEU A 1 263 ? 17.374 5.049 -11.263 1.00 66.31 263 LEU A N 1
ATOM 1866 C CA . LEU A 1 263 ? 17.201 6.251 -12.087 1.00 66.31 263 LEU A CA 1
ATOM 1867 C C . LEU A 1 263 ? 18.223 6.270 -13.231 1.00 66.31 263 LEU A C 1
ATOM 1869 O O . LEU A 1 263 ? 17.936 6.776 -14.312 1.00 66.31 263 LEU A O 1
ATOM 1873 N N . LEU A 1 264 ? 19.396 5.685 -12.979 1.00 67.62 264 LEU A N 1
ATOM 1874 C CA . LEU A 1 264 ? 20.482 5.509 -13.927 1.00 67.62 264 LEU A CA 1
ATOM 1875 C C . LEU A 1 264 ? 20.972 4.054 -13.864 1.00 67.62 264 LEU A C 1
ATOM 1877 O O . LEU A 1 264 ? 21.192 3.549 -12.762 1.00 67.62 264 LEU A O 1
ATOM 1881 N N . PRO A 1 265 ? 21.158 3.373 -15.003 1.00 67.12 265 PRO A N 1
ATOM 1882 C CA . PRO A 1 265 ? 21.694 2.015 -15.026 1.00 67.12 265 PRO A CA 1
ATOM 1883 C C . PRO A 1 265 ? 23.114 1.997 -14.444 1.00 67.12 265 PRO A C 1
ATOM 1885 O O . PRO A 1 265 ? 23.995 2.713 -14.910 1.00 67.12 265 PRO A O 1
ATOM 1888 N N . ALA A 1 266 ? 23.330 1.188 -13.404 1.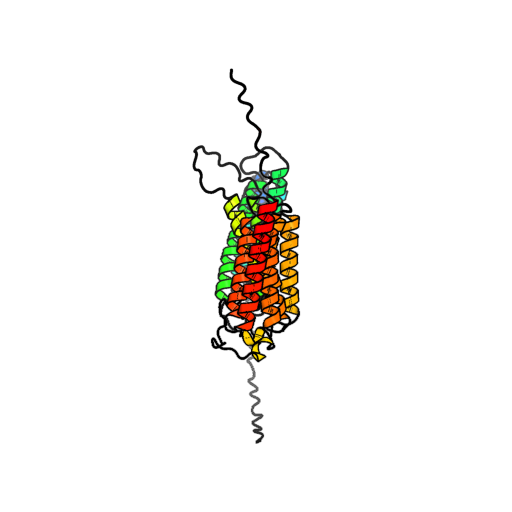00 66.56 266 ALA A N 1
ATOM 1889 C CA . ALA A 1 266 ? 24.550 1.233 -12.592 1.00 66.56 266 ALA A CA 1
ATOM 1890 C C . ALA A 1 266 ? 25.791 0.626 -13.275 1.00 66.56 266 ALA A C 1
ATOM 1892 O O . ALA A 1 266 ? 26.914 0.927 -12.883 1.00 66.56 266 ALA A O 1
ATOM 1893 N N . THR A 1 267 ? 25.604 -0.244 -14.268 1.00 64.81 267 THR A N 1
ATOM 1894 C CA . THR A 1 267 ? 26.663 -1.124 -14.796 1.00 64.81 267 THR A CA 1
ATOM 1895 C C . THR A 1 267 ? 26.966 -0.919 -16.278 1.00 64.81 267 THR A C 1
ATOM 1897 O O . THR A 1 267 ? 27.844 -1.592 -16.816 1.00 64.81 267 THR A O 1
ATOM 1900 N N . VAL A 1 268 ? 26.261 -0.012 -16.959 1.00 65.50 268 VAL A N 1
ATOM 1901 C CA . VAL A 1 268 ? 26.337 0.097 -18.418 1.00 65.50 268 VAL A CA 1
ATOM 1902 C C . VAL A 1 268 ? 27.193 1.304 -18.815 1.00 65.50 268 VAL A C 1
ATOM 1904 O O . VAL A 1 268 ? 26.832 2.432 -18.475 1.00 65.50 268 VAL A O 1
ATOM 1907 N N . PRO A 1 269 ? 28.311 1.113 -19.543 1.00 76.38 269 PRO A N 1
ATOM 1908 C CA . PRO A 1 269 ? 29.077 2.234 -20.080 1.00 76.38 269 PRO A CA 1
ATOM 1909 C C . PRO A 1 269 ? 28.197 3.066 -21.025 1.00 76.38 269 PRO A C 1
ATOM 1911 O O . PRO A 1 269 ? 27.345 2.511 -21.716 1.00 76.38 269 PRO A O 1
ATOM 1914 N N . LEU A 1 270 ? 28.432 4.383 -21.111 1.00 76.06 270 LEU A N 1
ATOM 1915 C CA . LEU A 1 270 ? 27.666 5.343 -21.938 1.00 76.06 270 LEU A CA 1
ATOM 1916 C C . LEU A 1 270 ? 27.644 5.033 -23.458 1.00 76.06 270 LEU A C 1
ATOM 1918 O O . LEU A 1 270 ? 27.130 5.809 -24.257 1.00 76.06 270 LEU A O 1
ATOM 1922 N N . SER A 1 271 ? 28.223 3.916 -23.885 1.00 77.62 271 SER A N 1
ATOM 1923 C CA . SER A 1 271 ? 28.265 3.443 -25.265 1.00 77.62 271 SER A CA 1
ATOM 1924 C C . SER A 1 271 ? 27.998 1.940 -25.292 1.00 77.62 271 SER A C 1
ATOM 1926 O O . SER A 1 271 ? 28.871 1.138 -25.624 1.00 77.62 271 SER A O 1
ATOM 1928 N N . ALA A 1 272 ? 26.793 1.546 -24.877 1.00 79.62 272 ALA A N 1
ATOM 1929 C CA . ALA A 1 272 ? 26.396 0.148 -24.899 1.00 79.62 272 ALA A CA 1
ATOM 1930 C C . ALA A 1 272 ? 26.289 -0.358 -26.351 1.00 79.62 272 ALA A C 1
ATOM 1932 O O . ALA A 1 272 ? 25.696 0.311 -27.201 1.00 79.62 272 ALA A O 1
ATOM 1933 N N . PRO A 1 273 ? 26.801 -1.554 -26.673 1.00 86.00 273 PRO A N 1
ATOM 1934 C CA . PRO A 1 273 ? 26.662 -2.114 -28.012 1.00 86.00 273 PRO A CA 1
ATOM 1935 C C . PRO A 1 273 ? 25.192 -2.433 -28.336 1.00 86.00 273 PRO A C 1
ATOM 1937 O O . PRO A 1 273 ? 24.398 -2.749 -27.450 1.00 86.00 273 PRO A O 1
ATOM 1940 N N . SER A 1 274 ? 24.810 -2.374 -29.616 1.00 86.88 274 SER A N 1
ATOM 1941 C CA . SER A 1 274 ? 23.414 -2.539 -30.073 1.00 86.88 274 SER A CA 1
ATOM 1942 C C . SER A 1 274 ? 22.774 -3.869 -29.661 1.00 86.88 274 SER A C 1
ATOM 1944 O O . SER A 1 274 ? 21.573 -3.913 -29.403 1.00 86.88 274 SER A O 1
ATOM 1946 N N . HIS A 1 275 ? 23.560 -4.940 -29.516 1.00 87.25 275 HIS A N 1
ATOM 1947 C CA . HIS A 1 275 ? 23.060 -6.235 -29.045 1.00 87.25 275 HIS A CA 1
ATOM 1948 C C . HIS A 1 275 ? 22.533 -6.191 -27.598 1.00 87.25 275 HIS A C 1
ATOM 1950 O O . HIS A 1 275 ? 21.669 -6.992 -27.247 1.00 87.25 275 HIS A O 1
ATOM 1956 N N . ALA A 1 276 ? 22.967 -5.224 -26.777 1.00 86.06 276 ALA A N 1
ATOM 1957 C CA . ALA A 1 276 ? 22.460 -5.037 -25.416 1.00 86.06 276 ALA A CA 1
ATOM 1958 C C . ALA A 1 276 ? 20.969 -4.641 -25.379 1.00 86.06 276 ALA A C 1
ATOM 1960 O O . ALA A 1 276 ? 20.308 -4.855 -24.368 1.00 86.06 276 ALA A O 1
ATOM 1961 N N . LEU A 1 277 ? 20.406 -4.126 -26.483 1.00 89.00 277 LEU A N 1
ATOM 1962 C CA . LEU A 1 277 ? 18.968 -3.833 -26.601 1.00 89.00 277 LEU A CA 1
ATOM 1963 C C . LEU A 1 277 ? 18.090 -5.084 -26.496 1.00 89.00 277 LEU A C 1
ATOM 1965 O O . LEU A 1 277 ? 16.939 -5.002 -26.058 1.00 89.00 277 LEU A O 1
ATOM 1969 N N . TRP A 1 278 ? 18.639 -6.220 -26.920 1.00 93.62 278 TRP A N 1
ATOM 1970 C CA . TRP A 1 278 ? 17.960 -7.511 -26.947 1.00 93.62 278 TRP A CA 1
ATOM 1971 C C . TRP A 1 278 ? 18.278 -8.366 -25.726 1.00 93.62 278 TRP A C 1
ATOM 1973 O O . TRP A 1 278 ? 17.627 -9.385 -25.509 1.00 93.62 278 TRP A O 1
ATOM 1983 N N . ALA A 1 279 ? 19.244 -7.939 -24.908 1.00 92.19 279 ALA A N 1
ATOM 1984 C CA . ALA A 1 279 ? 19.506 -8.580 -23.637 1.00 92.19 279 ALA A CA 1
ATOM 1985 C C . ALA A 1 279 ? 18.283 -8.430 -22.711 1.00 92.19 279 ALA A C 1
ATOM 1987 O O . ALA A 1 279 ? 17.560 -7.425 -22.787 1.00 92.19 279 ALA A O 1
ATOM 1988 N N . PRO A 1 280 ? 18.033 -9.408 -21.825 1.00 91.12 280 PRO A N 1
ATOM 1989 C CA . PRO A 1 280 ? 16.954 -9.308 -20.856 1.00 91.12 280 PRO A CA 1
ATOM 1990 C C . PRO A 1 280 ? 17.112 -8.051 -19.997 1.00 91.12 280 PRO A C 1
ATOM 1992 O O . PRO A 1 2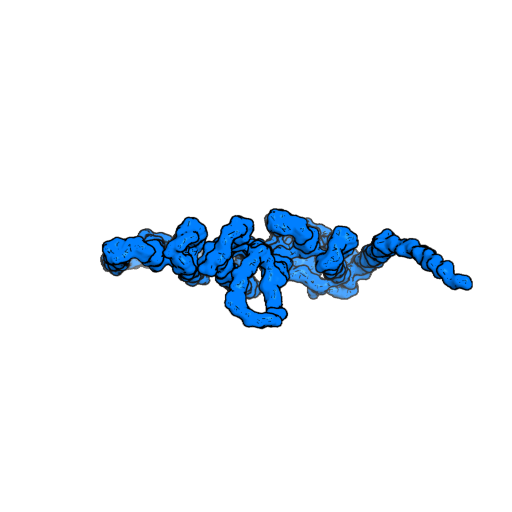80 ? 18.195 -7.777 -19.473 1.00 91.12 280 PRO A O 1
ATOM 1995 N N . ALA A 1 281 ? 16.024 -7.299 -19.822 1.00 90.19 281 ALA A N 1
ATOM 1996 C CA . ALA A 1 281 ? 16.034 -6.025 -19.104 1.00 90.19 281 ALA A CA 1
ATOM 1997 C C . ALA A 1 281 ? 16.642 -6.134 -17.697 1.00 90.19 281 ALA A C 1
ATOM 1999 O O . ALA A 1 281 ? 17.380 -5.247 -17.280 1.00 90.19 281 ALA A O 1
ATOM 2000 N N . HIS A 1 282 ? 16.375 -7.231 -16.980 1.00 87.81 282 HIS A N 1
ATOM 2001 C CA . HIS A 1 282 ? 16.914 -7.444 -15.638 1.00 87.81 282 HIS A CA 1
ATOM 2002 C C . HIS A 1 282 ? 18.451 -7.541 -15.630 1.00 87.81 282 HIS A C 1
ATOM 2004 O O . HIS A 1 282 ? 19.075 -7.004 -14.723 1.00 87.81 282 HIS A O 1
ATOM 2010 N N . VAL A 1 283 ? 19.075 -8.120 -16.666 1.00 88.81 283 VAL A N 1
ATOM 2011 C CA . VAL A 1 283 ? 20.544 -8.196 -16.788 1.00 88.81 283 VAL A CA 1
ATOM 2012 C C . VAL A 1 283 ? 21.137 -6.804 -16.999 1.00 88.81 283 VAL A C 1
ATOM 2014 O O . VAL A 1 283 ? 22.086 -6.426 -16.318 1.00 88.81 283 VAL A O 1
ATOM 2017 N N . VAL A 1 284 ? 20.549 -6.021 -17.907 1.00 86.94 284 VAL A N 1
ATOM 2018 C CA . VAL A 1 284 ? 21.025 -4.666 -18.242 1.00 86.94 284 VAL A CA 1
ATOM 2019 C C . VAL A 1 284 ? 20.841 -3.700 -17.069 1.00 86.94 284 VAL A C 1
ATOM 2021 O O . VAL A 1 284 ? 21.698 -2.859 -16.814 1.00 86.94 284 VAL A O 1
ATOM 2024 N N . LEU A 1 285 ? 19.738 -3.834 -16.330 1.00 84.31 285 LEU A N 1
ATOM 2025 C CA . LEU A 1 285 ? 19.437 -3.010 -15.158 1.00 84.31 285 LEU A CA 1
ATOM 2026 C C . LEU A 1 285 ? 20.156 -3.486 -13.883 1.00 84.31 285 LEU A C 1
ATOM 2028 O O . LEU A 1 285 ? 20.041 -2.825 -12.853 1.00 84.31 285 LEU A O 1
ATOM 2032 N N . GLY A 1 286 ? 20.875 -4.616 -13.928 1.00 83.69 286 GLY A N 1
ATOM 2033 C CA . GLY A 1 286 ? 21.537 -5.202 -12.758 1.00 83.69 286 GLY A CA 1
ATOM 2034 C C . GLY A 1 286 ? 20.560 -5.703 -11.686 1.00 83.69 286 GLY A C 1
ATOM 2035 O O . GLY A 1 286 ? 20.905 -5.749 -10.508 1.00 83.69 286 GLY A O 1
ATOM 2036 N N . VAL A 1 287 ? 19.331 -6.049 -12.077 1.00 81.06 287 VAL A N 1
ATOM 2037 C CA . VAL A 1 287 ? 18.296 -6.584 -11.187 1.00 81.06 287 VAL A CA 1
ATOM 2038 C C . VAL A 1 287 ? 18.410 -8.112 -11.174 1.00 81.06 287 VAL A C 1
ATOM 2040 O O . VAL A 1 287 ? 18.507 -8.724 -12.242 1.00 81.06 287 VAL A O 1
ATOM 2043 N N . PRO A 1 288 ? 18.386 -8.769 -10.001 1.00 79.94 288 PRO A N 1
ATOM 2044 C CA . PRO A 1 288 ? 18.468 -10.223 -9.937 1.00 79.94 288 PRO A CA 1
ATOM 2045 C C . PRO A 1 288 ? 17.320 -10.869 -10.729 1.00 79.94 288 PRO A C 1
ATOM 2047 O O . PRO A 1 288 ? 16.152 -10.535 -10.534 1.00 79.94 288 PRO A O 1
ATOM 2050 N N . ALA A 1 289 ? 17.647 -11.845 -11.584 1.00 69.81 289 ALA A N 1
ATOM 2051 C CA . ALA A 1 289 ? 16.700 -12.585 -12.434 1.00 69.81 289 ALA A CA 1
ATOM 2052 C C . ALA A 1 289 ? 15.631 -13.383 -11.649 1.00 69.81 289 ALA A C 1
ATOM 2054 O O . ALA A 1 289 ? 14.727 -13.975 -12.229 1.00 69.81 289 ALA A O 1
ATOM 2055 N N . GLN A 1 290 ? 15.738 -13.418 -10.318 1.00 62.75 290 GLN A N 1
ATOM 2056 C CA . GLN A 1 290 ? 14.965 -14.258 -9.401 1.00 62.75 290 GLN A CA 1
ATOM 2057 C C . GLN A 1 290 ? 13.536 -13.792 -9.124 1.00 62.75 290 GLN A C 1
ATOM 2059 O O . GLN A 1 290 ? 12.831 -14.431 -8.340 1.00 62.75 290 GLN A O 1
ATOM 2064 N N . ALA A 1 291 ? 13.071 -12.715 -9.750 1.00 64.06 291 ALA A N 1
ATOM 2065 C CA . ALA A 1 291 ? 11.683 -12.311 -9.615 1.00 64.06 291 ALA A CA 1
ATOM 2066 C C . ALA A 1 291 ? 10.789 -13.218 -10.482 1.00 64.06 291 ALA A C 1
ATOM 2068 O O . ALA A 1 291 ? 10.412 -12.880 -11.598 1.00 64.06 291 ALA A O 1
ATOM 2069 N N . GLY A 1 292 ? 10.503 -14.421 -9.977 1.00 76.69 292 GLY A N 1
ATOM 2070 C CA . GLY A 1 292 ? 9.650 -15.397 -10.652 1.00 76.69 292 GLY A CA 1
ATOM 2071 C C . GLY A 1 292 ? 8.200 -14.922 -10.798 1.00 76.69 292 GLY A C 1
ATOM 2072 O O . GLY A 1 292 ? 7.793 -13.914 -10.220 1.00 76.69 292 GLY A O 1
ATOM 2073 N N . LEU A 1 293 ? 7.389 -15.710 -11.514 1.00 83.06 293 LEU A N 1
ATOM 2074 C CA . LEU A 1 293 ? 5.969 -15.435 -11.796 1.00 83.06 293 LEU A CA 1
ATOM 2075 C C . LEU A 1 293 ? 5.153 -14.996 -10.567 1.00 83.06 293 LEU A C 1
ATOM 2077 O O . LEU A 1 293 ? 4.245 -14.181 -10.698 1.00 83.06 293 LEU A O 1
ATOM 2081 N N . LEU A 1 294 ? 5.487 -15.495 -9.373 1.00 82.69 294 LEU A N 1
ATOM 2082 C CA . LEU A 1 294 ? 4.831 -15.118 -8.118 1.00 82.69 294 LEU A CA 1
ATOM 2083 C C . LEU A 1 294 ? 5.010 -13.635 -7.760 1.00 82.69 294 LEU A C 1
ATOM 2085 O O . LEU A 1 294 ? 4.059 -13.010 -7.297 1.00 82.69 294 LEU A O 1
ATOM 2089 N N . ALA A 1 295 ? 6.193 -13.057 -7.990 1.00 81.69 295 ALA A N 1
ATOM 2090 C CA . ALA A 1 295 ? 6.431 -11.634 -7.753 1.00 81.69 295 ALA A CA 1
ATOM 2091 C C . ALA A 1 295 ? 5.619 -10.785 -8.740 1.00 81.69 295 ALA A C 1
ATOM 2093 O O . ALA A 1 295 ? 4.941 -9.844 -8.334 1.00 81.69 295 ALA A O 1
ATOM 2094 N N . THR A 1 296 ? 5.604 -11.175 -10.018 1.00 84.69 296 THR A N 1
ATOM 2095 C CA . THR A 1 296 ? 4.813 -10.515 -11.067 1.00 84.69 296 THR A CA 1
ATOM 2096 C C . THR A 1 296 ? 3.321 -10.553 -10.754 1.00 84.69 296 THR A C 1
ATOM 2098 O O . THR A 1 296 ? 2.654 -9.517 -10.781 1.00 84.69 296 THR A O 1
ATOM 2101 N N . LEU A 1 297 ? 2.798 -11.730 -10.395 1.00 85.50 297 LEU A N 1
ATOM 2102 C CA . LEU A 1 297 ? 1.403 -11.895 -9.997 1.00 85.50 297 LEU A CA 1
ATOM 2103 C C . LEU A 1 297 ? 1.079 -11.070 -8.760 1.00 85.50 297 LEU A C 1
ATOM 2105 O O . LEU A 1 297 ? 0.049 -10.409 -8.734 1.00 85.50 297 LEU A O 1
ATOM 2109 N N . GLY A 1 298 ? 1.940 -11.061 -7.750 1.00 84.12 298 GLY A N 1
ATOM 2110 C CA . GLY A 1 298 ? 1.638 -10.320 -6.540 1.00 84.12 298 GLY A CA 1
ATOM 2111 C C . GLY A 1 298 ? 1.760 -8.798 -6.698 1.00 84.12 298 GLY A C 1
ATOM 2112 O O . GLY A 1 298 ? 0.968 -8.087 -6.087 1.00 84.12 298 GLY A O 1
ATOM 2113 N N . VAL A 1 299 ? 2.627 -8.279 -7.580 1.00 86.12 299 VAL A N 1
ATOM 2114 C CA . VAL A 1 299 ? 2.622 -6.851 -7.968 1.00 86.12 299 VAL A CA 1
ATOM 2115 C C . VAL A 1 299 ? 1.327 -6.494 -8.707 1.00 86.12 299 VAL A C 1
ATOM 2117 O O . VAL A 1 299 ? 0.713 -5.468 -8.406 1.00 86.12 299 VAL A O 1
ATOM 2120 N N . LEU A 1 300 ? 0.863 -7.354 -9.623 1.00 85.00 300 LEU A N 1
ATOM 2121 C CA . LEU A 1 300 ? -0.415 -7.176 -10.325 1.00 85.00 300 LEU A CA 1
ATOM 2122 C C . LEU A 1 300 ? -1.608 -7.223 -9.369 1.00 85.00 300 LEU A C 1
ATOM 2124 O O . LEU A 1 300 ? -2.477 -6.355 -9.430 1.00 85.00 300 LEU A O 1
ATOM 2128 N N . VAL A 1 301 ? -1.639 -8.207 -8.470 1.00 87.00 301 VAL A N 1
ATOM 2129 C CA . VAL A 1 301 ? -2.689 -8.361 -7.459 1.00 87.00 301 VAL A CA 1
ATOM 2130 C C . VAL A 1 301 ? -2.673 -7.173 -6.503 1.00 87.00 301 VAL A C 1
ATOM 2132 O O . VAL A 1 301 ? -3.729 -6.599 -6.255 1.00 87.00 301 VAL A O 1
ATOM 2135 N N . ALA A 1 302 ? -1.504 -6.733 -6.026 1.00 84.00 302 ALA A N 1
ATOM 2136 C CA . ALA A 1 302 ? -1.387 -5.534 -5.199 1.00 84.00 302 ALA A CA 1
ATOM 2137 C C . ALA A 1 302 ? -1.920 -4.300 -5.943 1.00 84.00 302 ALA A C 1
ATOM 2139 O O . ALA A 1 302 ? -2.742 -3.567 -5.399 1.00 84.00 302 ALA A O 1
ATOM 2140 N N . GLY A 1 303 ? -1.537 -4.111 -7.208 1.00 82.06 303 GLY A N 1
ATOM 2141 C CA . GLY A 1 303 ? -2.050 -3.034 -8.054 1.00 82.06 303 GLY A CA 1
ATOM 2142 C C . GLY A 1 303 ? -3.568 -3.063 -8.235 1.00 82.06 303 GLY A C 1
ATOM 2143 O O . GLY A 1 303 ? -4.237 -2.041 -8.061 1.00 82.06 303 GLY A O 1
ATOM 2144 N N . ALA A 1 304 ? -4.124 -4.238 -8.531 1.00 85.94 304 ALA A N 1
ATOM 2145 C CA . ALA A 1 304 ? -5.560 -4.444 -8.683 1.00 85.94 304 ALA A CA 1
ATOM 2146 C C . ALA A 1 304 ? -6.316 -4.191 -7.369 1.00 85.94 304 ALA A C 1
ATOM 2148 O O . ALA A 1 304 ? -7.359 -3.535 -7.381 1.00 85.94 304 ALA A O 1
ATOM 2149 N N . LEU A 1 305 ? -5.771 -4.643 -6.234 1.00 84.19 305 LEU A N 1
ATOM 2150 C CA . LEU A 1 305 ? -6.329 -4.395 -4.906 1.00 84.19 305 LEU A CA 1
ATOM 2151 C C . LEU A 1 305 ? -6.330 -2.905 -4.573 1.00 84.19 305 LEU A C 1
ATOM 2153 O O . LEU A 1 305 ? -7.350 -2.399 -4.112 1.00 84.19 305 LEU A O 1
ATOM 2157 N N . VAL A 1 306 ? -5.241 -2.183 -4.855 1.00 82.25 306 VAL A N 1
ATOM 2158 C CA . VAL A 1 306 ? -5.198 -0.725 -4.684 1.00 82.25 306 VAL A CA 1
ATOM 2159 C C . VAL A 1 306 ? -6.273 -0.054 -5.533 1.00 82.25 306 VAL A C 1
ATOM 2161 O O . VAL A 1 306 ? -7.042 0.759 -5.022 1.00 82.25 306 VAL A O 1
ATOM 2164 N N . ALA A 1 307 ? -6.345 -0.384 -6.824 1.00 81.00 307 ALA A N 1
ATOM 2165 C CA . ALA A 1 307 ? -7.307 0.223 -7.736 1.00 81.00 307 ALA A CA 1
ATOM 2166 C C . ALA A 1 307 ? -8.752 -0.063 -7.296 1.00 81.00 307 ALA A C 1
ATOM 2168 O O . ALA A 1 307 ? -9.563 0.861 -7.215 1.00 81.00 307 ALA A O 1
ATOM 2169 N N . GLY A 1 308 ? -9.060 -1.314 -6.941 1.00 82.25 308 GLY A N 1
ATOM 2170 C CA . GLY A 1 308 ? -10.366 -1.719 -6.424 1.00 82.25 308 GLY A CA 1
ATOM 2171 C C . GLY A 1 308 ? -10.720 -1.005 -5.121 1.00 82.25 308 GLY A C 1
ATOM 2172 O O . GLY A 1 308 ? -11.822 -0.479 -4.979 1.00 82.25 308 GLY A O 1
ATOM 2173 N N . LEU A 1 309 ? -9.765 -0.891 -4.200 1.00 82.00 309 LEU A N 1
ATOM 2174 C CA . LEU A 1 309 ? -9.938 -0.186 -2.935 1.00 82.00 309 LEU A CA 1
ATOM 2175 C C . LEU A 1 309 ? -10.219 1.307 -3.151 1.00 82.00 309 LEU A C 1
ATOM 2177 O O . LEU A 1 309 ? -11.159 1.847 -2.565 1.00 82.00 309 LEU A O 1
ATOM 2181 N N . VAL A 1 310 ? -9.455 1.976 -4.021 1.00 83.00 310 VAL A N 1
ATOM 2182 C CA . VAL A 1 310 ? -9.715 3.377 -4.377 1.00 83.00 310 VAL A CA 1
ATOM 2183 C C . VAL A 1 310 ? -11.067 3.504 -5.077 1.00 83.00 310 VAL A C 1
ATOM 2185 O O . VAL A 1 310 ? -11.783 4.453 -4.788 1.00 83.00 310 VAL A O 1
ATOM 2188 N N . ALA A 1 311 ? -11.469 2.563 -5.935 1.00 86.12 311 ALA A N 1
ATOM 2189 C CA . ALA A 1 311 ? -12.777 2.598 -6.590 1.00 86.12 311 ALA A CA 1
ATOM 2190 C C . ALA A 1 311 ? -13.940 2.483 -5.587 1.00 86.12 311 ALA A C 1
ATOM 2192 O O . ALA A 1 311 ? -14.921 3.223 -5.696 1.00 86.12 311 ALA A O 1
ATOM 2193 N N . VAL A 1 312 ? -13.816 1.585 -4.602 1.00 87.00 312 VAL A N 1
ATOM 2194 C CA . VAL A 1 312 ? -14.830 1.330 -3.563 1.00 87.00 312 VAL A CA 1
ATOM 2195 C C . VAL A 1 312 ? -14.903 2.476 -2.560 1.00 87.00 312 VAL A C 1
ATOM 2197 O O . VAL A 1 312 ? -15.995 2.906 -2.182 1.00 87.00 312 VAL A O 1
ATOM 2200 N N . ILE A 1 313 ? -13.752 2.989 -2.119 1.00 84.94 313 ILE A N 1
ATOM 2201 C CA . ILE A 1 313 ? -13.709 4.125 -1.204 1.00 84.94 313 ILE A CA 1
ATOM 2202 C C . ILE A 1 313 ? -14.102 5.373 -1.995 1.00 84.94 313 ILE A C 1
ATOM 2204 O O . ILE A 1 313 ? -15.150 5.959 -1.739 1.00 84.94 313 ILE A O 1
ATOM 2208 N N . ASP A 1 314 ? -13.309 5.775 -2.981 1.00 83.88 314 ASP A N 1
ATOM 2209 C CA . ASP A 1 314 ? -13.418 7.048 -3.684 1.00 83.88 314 ASP A CA 1
ATOM 2210 C C . ASP A 1 314 ? -13.485 6.931 -5.206 1.00 83.88 314 ASP A C 1
ATOM 2212 O O . ASP A 1 314 ? -12.542 7.264 -5.924 1.00 83.88 314 ASP A O 1
ATOM 2216 N N . ARG A 1 315 ? -14.667 6.566 -5.714 1.00 84.75 315 ARG A N 1
ATOM 2217 C CA . ARG A 1 315 ? -14.941 6.535 -7.158 1.00 84.75 315 ARG A CA 1
ATOM 2218 C C . ARG A 1 315 ? -14.608 7.852 -7.878 1.00 84.75 315 ARG A C 1
ATOM 2220 O O . ARG A 1 315 ? -14.260 7.815 -9.052 1.00 84.75 315 ARG A O 1
ATOM 2227 N N . HIS A 1 316 ? -14.686 9.001 -7.198 1.00 84.50 316 HIS A N 1
ATOM 2228 C CA . HIS A 1 316 ? -14.369 10.301 -7.803 1.00 84.50 316 HIS A CA 1
ATOM 2229 C C . HIS A 1 316 ? -12.855 10.535 -7.908 1.00 84.50 316 HIS A C 1
ATOM 2231 O O . HIS A 1 316 ? -12.397 11.156 -8.866 1.00 84.50 316 HIS A O 1
ATOM 2237 N N . ARG A 1 317 ? -12.070 10.020 -6.952 1.00 82.75 317 ARG A N 1
ATOM 2238 C CA . ARG A 1 317 ? -10.596 10.058 -6.977 1.00 82.75 317 ARG A CA 1
ATOM 2239 C C . ARG A 1 317 ? -9.961 8.844 -7.650 1.00 82.75 317 ARG A C 1
ATOM 2241 O O . ARG A 1 317 ? -8.748 8.850 -7.842 1.00 82.75 317 ARG A O 1
ATOM 2248 N N . PHE A 1 318 ? -10.753 7.852 -8.054 1.00 85.94 318 PHE A N 1
ATOM 2249 C CA . PHE A 1 318 ? -10.298 6.682 -8.802 1.00 85.94 318 PHE A CA 1
ATOM 2250 C C . PHE A 1 318 ? -9.305 6.998 -9.923 1.00 85.94 318 PHE A C 1
ATOM 2252 O O . PHE A 1 318 ? -8.241 6.389 -9.915 1.00 85.94 318 PHE A O 1
ATOM 2259 N N . PRO A 1 319 ? -9.547 7.958 -10.837 1.00 84.94 319 PRO A N 1
ATOM 2260 C CA . PRO A 1 319 ? -8.579 8.217 -11.896 1.00 84.94 319 PRO A CA 1
ATOM 2261 C C . PRO A 1 319 ? -7.238 8.755 -11.379 1.00 84.94 319 PRO A C 1
ATOM 2263 O O . PRO A 1 319 ? -6.196 8.401 -11.919 1.00 84.94 319 PRO A O 1
ATOM 2266 N N . ALA A 1 320 ? -7.244 9.579 -10.326 1.00 84.69 320 ALA A N 1
ATOM 2267 C CA . ALA A 1 320 ? -6.013 10.082 -9.719 1.00 84.69 320 ALA A CA 1
ATOM 2268 C C . ALA A 1 320 ? -5.253 8.959 -8.995 1.00 84.69 320 ALA A C 1
ATOM 2270 O O . ALA A 1 320 ? -4.040 8.843 -9.145 1.00 84.69 320 ALA A O 1
ATOM 2271 N N . GLY A 1 321 ? -5.964 8.093 -8.265 1.00 84.69 321 GLY A N 1
ATOM 2272 C CA . GLY A 1 321 ? -5.370 6.913 -7.636 1.00 84.69 321 GLY A CA 1
ATOM 2273 C C . GLY A 1 321 ? -4.806 5.932 -8.665 1.00 84.69 321 GLY A C 1
ATOM 2274 O O . GLY A 1 321 ? -3.659 5.513 -8.545 1.00 84.69 321 GLY A O 1
ATOM 2275 N N . ALA A 1 322 ? -5.560 5.635 -9.725 1.00 86.94 322 ALA A N 1
ATOM 2276 C CA . ALA A 1 322 ? -5.110 4.791 -10.827 1.00 86.94 322 ALA A CA 1
ATOM 2277 C C . ALA A 1 322 ? -3.849 5.360 -11.496 1.00 86.94 322 ALA A C 1
ATOM 2279 O O . ALA A 1 322 ? -2.920 4.610 -11.775 1.00 86.94 322 ALA A O 1
ATOM 2280 N N . ALA A 1 323 ? -3.767 6.681 -11.679 1.00 88.75 323 ALA A N 1
ATOM 2281 C CA . ALA A 1 323 ? -2.597 7.327 -12.269 1.00 88.75 323 ALA A CA 1
ATOM 2282 C C . ALA A 1 323 ? -1.331 7.278 -11.398 1.00 88.75 323 ALA A C 1
ATOM 2284 O O . ALA A 1 323 ? -0.223 7.336 -11.932 1.00 88.75 323 ALA A O 1
ATOM 2285 N N . LEU A 1 324 ? -1.479 7.182 -10.074 1.00 87.62 324 LEU A N 1
ATOM 2286 C CA . LEU A 1 324 ? -0.357 7.016 -9.144 1.00 87.62 324 LEU A CA 1
ATOM 2287 C C . LEU A 1 324 ? 0.099 5.557 -9.049 1.00 87.62 324 LEU A C 1
ATOM 2289 O O . LEU A 1 324 ? 1.275 5.288 -8.833 1.00 87.62 324 LEU A O 1
ATOM 2293 N N . VAL A 1 325 ? -0.828 4.618 -9.228 1.00 88.75 325 VAL A N 1
ATOM 2294 C CA . VAL A 1 325 ? -0.604 3.178 -9.031 1.00 88.75 325 VAL A CA 1
ATOM 2295 C C . VAL A 1 325 ? -0.182 2.485 -10.320 1.00 88.75 325 VAL A C 1
ATOM 2297 O O . VAL A 1 325 ? 0.556 1.503 -10.275 1.00 88.75 325 VAL A O 1
ATOM 2300 N N . ALA A 1 326 ? -0.594 3.005 -11.476 1.00 89.94 326 ALA A N 1
ATOM 2301 C CA . ALA A 1 326 ? -0.221 2.462 -12.776 1.00 89.94 326 ALA A CA 1
ATOM 2302 C C . ALA A 1 326 ? 1.305 2.426 -12.991 1.00 89.94 326 ALA A C 1
ATOM 2304 O O . ALA A 1 326 ? 1.798 1.366 -13.365 1.00 89.94 326 ALA A O 1
ATOM 2305 N N . PRO A 1 327 ? 2.093 3.481 -12.696 1.00 89.75 327 PRO A N 1
ATOM 2306 C CA . PRO A 1 327 ? 3.547 3.413 -12.817 1.00 89.75 327 PRO A CA 1
ATOM 2307 C C . PRO A 1 327 ? 4.209 2.279 -12.023 1.00 89.75 327 PRO A C 1
ATOM 2309 O O . PRO A 1 327 ? 4.830 1.420 -12.646 1.00 89.75 327 PRO A O 1
ATOM 2312 N N . PRO A 1 328 ? 4.072 2.195 -10.684 1.00 88.19 328 PRO A N 1
ATOM 2313 C CA . PRO A 1 328 ? 4.781 1.178 -9.915 1.00 88.19 328 PRO A CA 1
ATOM 2314 C C . PRO A 1 328 ? 4.280 -0.250 -10.174 1.00 88.19 328 PRO A C 1
ATOM 2316 O O . PRO A 1 328 ? 4.960 -1.197 -9.799 1.00 88.19 328 PRO A O 1
ATOM 2319 N N . THR A 1 329 ? 3.113 -0.424 -10.805 1.00 88.81 329 THR A N 1
ATOM 2320 C CA . THR A 1 329 ? 2.564 -1.749 -11.141 1.00 88.81 329 THR A CA 1
ATOM 2321 C C . THR A 1 329 ? 2.915 -2.187 -12.556 1.00 88.81 329 THR A C 1
ATOM 2323 O O . THR A 1 329 ? 3.298 -3.335 -12.753 1.00 88.81 329 THR A O 1
ATOM 2326 N N . LEU A 1 330 ? 2.817 -1.288 -13.539 1.00 91.31 330 LEU A N 1
ATOM 2327 C CA . LEU A 1 330 ? 3.002 -1.615 -14.952 1.00 91.31 330 LEU A CA 1
ATOM 2328 C C . LEU A 1 330 ? 4.460 -1.530 -15.397 1.00 91.31 330 LEU A C 1
ATOM 2330 O O . LEU A 1 330 ? 4.883 -2.355 -16.200 1.00 91.31 330 LEU A O 1
ATOM 2334 N N . VAL A 1 331 ? 5.231 -0.559 -14.900 1.00 92.88 331 VAL A N 1
ATOM 2335 C CA . VAL A 1 331 ? 6.639 -0.368 -15.289 1.00 92.88 331 VAL A CA 1
ATOM 2336 C C . VAL A 1 331 ? 7.519 -1.589 -14.990 1.00 92.88 331 VAL A C 1
ATOM 2338 O O . VAL A 1 331 ? 8.305 -1.954 -15.863 1.00 92.88 331 VAL A O 1
ATOM 2341 N N . PRO A 1 332 ? 7.407 -2.276 -13.834 1.00 88.25 332 PRO A N 1
ATOM 2342 C CA . PRO A 1 332 ? 8.244 -3.446 -13.584 1.00 88.25 332 PRO A CA 1
ATOM 2343 C C . PRO A 1 332 ? 7.831 -4.686 -14.393 1.00 88.25 332 PRO A C 1
ATOM 2345 O O . PRO A 1 332 ? 8.642 -5.600 -14.509 1.00 88.25 332 PRO A O 1
ATOM 2348 N N . LEU A 1 333 ? 6.626 -4.747 -14.984 1.00 89.69 333 LEU A N 1
ATOM 2349 C CA . LEU A 1 333 ? 6.125 -5.961 -15.651 1.00 89.69 333 LEU A CA 1
ATOM 2350 C C . LEU A 1 333 ? 7.068 -6.525 -16.720 1.00 89.69 333 LEU A C 1
ATOM 2352 O O . LEU A 1 333 ? 7.381 -7.711 -16.633 1.00 89.69 333 LEU A O 1
ATOM 2356 N N . PRO A 1 334 ? 7.566 -5.744 -17.698 1.00 90.19 334 PRO A N 1
ATOM 2357 C CA . PRO A 1 334 ? 8.458 -6.292 -18.713 1.00 90.19 334 PRO A CA 1
ATOM 2358 C C . PRO A 1 334 ? 9.771 -6.793 -18.105 1.00 90.19 334 PRO A C 1
ATOM 2360 O O . PRO A 1 334 ? 10.295 -7.813 -18.537 1.00 90.19 334 PRO A O 1
ATOM 2363 N N . VAL A 1 335 ? 10.283 -6.112 -17.075 1.00 89.38 335 VAL A N 1
ATOM 2364 C CA . VAL A 1 335 ? 11.528 -6.497 -16.393 1.00 89.38 335 VAL A CA 1
ATOM 2365 C C . VAL A 1 335 ? 11.352 -7.833 -15.671 1.00 89.38 335 VAL A C 1
ATOM 2367 O O . VAL A 1 335 ? 12.178 -8.730 -15.831 1.00 89.38 335 VAL A O 1
ATOM 2370 N N . LEU A 1 336 ? 10.242 -7.979 -14.941 1.00 88.44 336 LEU A N 1
ATOM 2371 C CA . LEU A 1 336 ? 9.871 -9.195 -14.212 1.00 88.44 336 LEU A CA 1
ATOM 2372 C C . LEU A 1 336 ? 9.570 -10.374 -15.149 1.00 88.44 336 LEU A C 1
ATOM 2374 O O . LEU A 1 336 ? 9.871 -11.516 -14.825 1.00 88.44 336 LEU A O 1
ATOM 2378 N N . LEU A 1 337 ? 9.002 -10.108 -16.326 1.00 89.12 337 LEU A N 1
ATOM 2379 C CA . LEU A 1 337 ? 8.741 -11.124 -17.352 1.00 89.12 337 LEU A CA 1
ATOM 2380 C C . LEU A 1 337 ? 9.996 -11.515 -18.149 1.00 89.12 337 LEU A C 1
ATOM 2382 O O . LEU A 1 337 ? 9.910 -12.356 -19.039 1.00 89.12 337 LEU A O 1
ATOM 2386 N N . GLY A 1 338 ? 11.153 -10.906 -17.864 1.00 90.31 338 GLY A N 1
ATOM 2387 C CA . GLY A 1 338 ? 12.387 -11.161 -18.606 1.00 90.31 338 GLY A CA 1
ATOM 2388 C C . GLY A 1 338 ? 12.352 -10.637 -20.043 1.00 90.31 338 GLY A C 1
ATOM 2389 O O . GLY A 1 338 ? 13.086 -11.138 -20.891 1.00 90.31 338 GLY A O 1
ATOM 2390 N N . ALA A 1 339 ? 11.509 -9.641 -20.327 1.00 92.56 339 ALA A N 1
ATOM 2391 C CA . ALA A 1 339 ? 11.409 -9.043 -21.648 1.00 92.56 339 ALA A CA 1
ATOM 2392 C C . ALA A 1 339 ? 12.733 -8.362 -22.059 1.00 92.56 339 ALA A C 1
ATOM 2394 O O . ALA A 1 339 ? 13.517 -7.939 -21.197 1.00 92.56 339 ALA A O 1
ATOM 2395 N N . PRO A 1 340 ? 12.975 -8.206 -23.374 1.00 94.06 340 PRO A N 1
ATOM 2396 C CA . PRO A 1 340 ? 14.121 -7.461 -23.879 1.00 94.06 340 PRO A CA 1
ATOM 2397 C C . PRO A 1 340 ? 14.159 -6.033 -23.332 1.00 94.06 340 PRO A C 1
ATOM 2399 O O . PRO A 1 340 ? 13.115 -5.394 -23.155 1.00 94.06 340 PRO A O 1
ATOM 2402 N N . PHE A 1 341 ? 15.362 -5.504 -23.124 1.00 91.50 341 PHE A N 1
ATOM 2403 C CA . PHE A 1 341 ? 15.571 -4.151 -22.616 1.00 91.50 341 PHE A CA 1
ATOM 2404 C C . PHE A 1 341 ? 14.817 -3.081 -23.423 1.00 91.50 341 PHE A C 1
ATOM 2406 O O . PHE A 1 341 ? 14.121 -2.245 -22.843 1.00 91.50 341 PHE A O 1
ATOM 2413 N N . LEU A 1 342 ? 14.862 -3.155 -24.758 1.00 93.12 342 LEU A N 1
ATOM 2414 C CA . LEU A 1 342 ? 14.122 -2.237 -25.630 1.00 93.12 342 LEU A CA 1
ATOM 2415 C C . LEU A 1 342 ? 12.607 -2.271 -25.366 1.00 93.12 342 LEU A C 1
ATOM 2417 O O . LEU A 1 342 ? 11.966 -1.223 -25.306 1.00 93.12 342 LEU A O 1
ATOM 2421 N N . VAL A 1 343 ? 12.039 -3.465 -25.169 1.00 94.56 343 VAL A N 1
ATOM 2422 C CA . VAL A 1 343 ? 10.606 -3.642 -24.888 1.00 94.56 343 VAL A CA 1
ATOM 2423 C C . VAL A 1 343 ? 10.245 -3.002 -23.549 1.00 94.56 343 VAL A C 1
ATOM 2425 O O . VAL A 1 343 ? 9.236 -2.306 -23.466 1.00 94.56 343 VAL A O 1
ATOM 2428 N N . ALA A 1 344 ? 11.082 -3.168 -22.521 1.00 92.81 344 ALA A N 1
ATOM 2429 C CA . ALA A 1 344 ? 10.870 -2.547 -21.214 1.00 92.81 344 ALA A CA 1
ATOM 2430 C C . ALA A 1 344 ? 10.900 -1.009 -21.279 1.00 92.81 344 ALA A C 1
ATOM 2432 O O . ALA A 1 344 ? 10.033 -0.348 -20.701 1.00 92.81 344 ALA A O 1
ATOM 2433 N N . VAL A 1 345 ? 11.852 -0.435 -22.022 1.00 92.12 345 VAL A N 1
ATOM 2434 C CA . VAL A 1 345 ? 11.966 1.020 -22.226 1.00 92.12 345 VAL A CA 1
ATOM 2435 C C . VAL A 1 345 ? 10.747 1.572 -22.968 1.00 92.12 345 VAL A C 1
ATOM 2437 O O . VAL A 1 345 ? 10.114 2.519 -22.494 1.00 92.12 345 VAL A O 1
ATOM 2440 N N . VAL A 1 346 ? 10.374 0.960 -24.097 1.00 93.88 346 VAL A N 1
ATOM 2441 C CA . VAL A 1 346 ? 9.217 1.389 -24.900 1.00 93.88 346 VAL A CA 1
ATOM 2442 C C . VAL A 1 346 ? 7.926 1.263 -24.097 1.00 93.88 346 VAL A C 1
ATOM 2444 O O . VAL A 1 346 ? 7.127 2.195 -24.079 1.00 93.88 346 VAL A O 1
ATOM 2447 N N . TRP A 1 347 ? 7.736 0.156 -23.377 1.00 95.56 347 TRP A N 1
ATOM 2448 C CA . TRP A 1 347 ? 6.584 -0.036 -22.498 1.00 95.56 347 TRP A CA 1
ATOM 2449 C C . TRP A 1 347 ? 6.486 1.058 -21.430 1.00 95.56 347 TRP A C 1
ATOM 2451 O O . TRP A 1 347 ? 5.428 1.659 -21.258 1.00 95.56 347 TRP A O 1
ATOM 2461 N N . THR A 1 348 ? 7.595 1.372 -20.758 1.00 93.25 348 THR A N 1
ATOM 2462 C CA . THR A 1 348 ? 7.649 2.420 -19.727 1.00 93.25 348 THR A CA 1
ATOM 2463 C C . THR A 1 348 ? 7.293 3.792 -20.309 1.00 93.25 348 THR A C 1
ATOM 2465 O O . THR A 1 348 ? 6.487 4.522 -19.726 1.00 93.25 348 THR A O 1
ATOM 2468 N N . ALA A 1 349 ? 7.816 4.118 -21.496 1.00 92.94 349 ALA A N 1
ATOM 2469 C CA . ALA A 1 349 ? 7.481 5.350 -22.206 1.00 92.94 349 ALA A CA 1
ATOM 2470 C C . ALA A 1 349 ? 5.999 5.404 -22.619 1.00 92.94 349 ALA A C 1
ATOM 2472 O O . ALA A 1 349 ? 5.366 6.450 -22.479 1.00 92.94 349 ALA A O 1
ATOM 2473 N N . LEU A 1 350 ? 5.423 4.287 -23.080 1.00 93.94 350 LEU A N 1
ATOM 2474 C CA . LEU A 1 350 ? 4.006 4.190 -23.449 1.00 93.94 350 LEU A CA 1
ATOM 2475 C C . LEU A 1 350 ? 3.074 4.333 -22.240 1.00 93.94 350 LEU A C 1
ATOM 2477 O O . LEU A 1 350 ? 2.064 5.031 -22.334 1.00 93.94 350 LEU A O 1
ATOM 2481 N N . VAL A 1 351 ? 3.411 3.722 -21.100 1.00 94.44 351 VAL A N 1
ATOM 2482 C CA . VAL A 1 351 ? 2.662 3.897 -19.844 1.00 94.44 351 VAL A CA 1
ATOM 2483 C C . VAL A 1 351 ? 2.667 5.371 -19.435 1.00 94.44 351 VAL A C 1
ATOM 2485 O O . VAL A 1 351 ? 1.607 5.931 -19.146 1.00 94.44 351 VAL A O 1
ATOM 2488 N N . GLY A 1 352 ? 3.828 6.030 -19.483 1.00 93.81 352 GLY A N 1
ATOM 2489 C CA . GLY A 1 352 ? 3.930 7.455 -19.175 1.00 93.81 352 GLY A CA 1
ATOM 2490 C C . GLY A 1 352 ? 3.185 8.355 -20.163 1.00 93.81 352 GLY A C 1
ATOM 2491 O O . GLY A 1 352 ? 2.460 9.258 -19.744 1.00 93.81 352 GLY A O 1
ATOM 2492 N N . ALA A 1 353 ? 3.255 8.044 -21.460 1.00 92.38 353 ALA A N 1
ATOM 2493 C CA . ALA A 1 353 ? 2.496 8.715 -22.514 1.00 92.38 353 ALA A CA 1
ATOM 2494 C C . ALA A 1 353 ? 0.988 8.643 -22.271 1.00 92.38 353 ALA A C 1
ATOM 2496 O O . ALA A 1 353 ? 0.292 9.659 -22.328 1.00 92.38 353 ALA A O 1
ATOM 2497 N N . ALA A 1 354 ? 0.482 7.442 -21.986 1.00 92.75 354 ALA A N 1
ATOM 2498 C CA . ALA A 1 354 ? -0.930 7.213 -21.734 1.00 92.75 354 ALA A CA 1
ATOM 2499 C C . ALA A 1 354 ? -1.410 8.011 -20.512 1.00 92.75 354 ALA A C 1
ATOM 2501 O O . ALA A 1 354 ? -2.444 8.674 -20.592 1.00 92.75 354 ALA A O 1
ATOM 2502 N N . LEU A 1 355 ? -0.641 8.010 -19.416 1.00 91.69 355 LEU A N 1
ATOM 2503 C CA . LEU A 1 355 ? -0.944 8.783 -18.205 1.00 91.69 355 LEU A CA 1
ATOM 2504 C C . LEU A 1 355 ? -0.920 10.294 -18.452 1.00 91.69 355 LEU A C 1
ATOM 2506 O O . LEU A 1 355 ? -1.829 11.005 -18.020 1.00 91.69 355 LEU A O 1
ATOM 2510 N N . PHE A 1 356 ? 0.074 10.779 -19.197 1.00 91.69 356 PHE A N 1
ATOM 2511 C CA . PHE A 1 356 ? 0.191 12.191 -19.541 1.00 91.69 356 PHE A CA 1
ATOM 2512 C C . PHE A 1 356 ? -0.983 12.661 -20.410 1.00 91.69 356 PHE A C 1
ATOM 2514 O O . PHE A 1 356 ? -1.601 13.685 -20.120 1.00 91.69 356 PHE A O 1
ATOM 2521 N N . LEU A 1 357 ? -1.368 11.885 -21.427 1.00 90.44 357 LEU A N 1
ATOM 2522 C CA . LEU A 1 357 ? -2.523 12.194 -22.278 1.00 90.44 357 LEU A CA 1
ATOM 2523 C C . LEU A 1 357 ? -3.858 12.063 -21.530 1.00 90.44 357 LEU A C 1
ATOM 2525 O O . LEU A 1 357 ? -4.819 12.770 -21.843 1.00 90.44 357 LEU A O 1
ATOM 2529 N N . TRP A 1 358 ? -3.921 11.204 -20.511 1.00 90.62 358 TRP A N 1
ATOM 2530 C CA . TRP A 1 358 ? -5.102 11.050 -19.665 1.00 90.62 358 TRP A CA 1
ATOM 2531 C C . TRP A 1 358 ? -5.430 12.319 -18.863 1.00 90.62 358 TRP A C 1
ATOM 2533 O O . TRP A 1 358 ? -6.594 12.537 -18.520 1.00 90.62 358 TRP A O 1
ATOM 2543 N N . THR A 1 359 ? -4.450 13.196 -18.609 1.00 89.38 359 THR A N 1
ATOM 2544 C CA . THR A 1 359 ? -4.649 14.456 -17.862 1.00 89.38 359 THR A CA 1
ATOM 2545 C C . THR A 1 359 ? -5.780 15.315 -18.415 1.00 89.38 359 THR A C 1
ATOM 2547 O O . THR A 1 359 ? -6.551 15.881 -17.643 1.00 89.38 359 THR A O 1
ATOM 2550 N N . HIS A 1 360 ? -5.945 15.349 -19.741 1.00 85.38 360 HIS A N 1
ATOM 2551 C CA . HIS A 1 360 ? -6.977 16.138 -20.415 1.00 85.38 360 HIS A CA 1
ATOM 2552 C C . HIS A 1 360 ? -8.405 15.662 -20.125 1.00 85.38 360 HIS A C 1
ATOM 2554 O O . HIS A 1 360 ? -9.350 16.420 -20.318 1.00 85.38 360 HIS A O 1
ATOM 2560 N N . ARG A 1 361 ? -8.583 14.414 -19.672 1.00 84.94 361 ARG A N 1
ATOM 2561 C CA . ARG A 1 361 ? -9.901 13.855 -19.332 1.00 84.94 361 ARG A CA 1
ATOM 2562 C C . ARG A 1 361 ? -10.326 14.152 -17.895 1.00 84.94 361 ARG A C 1
ATOM 2564 O O . ARG A 1 361 ? -11.443 13.810 -17.511 1.00 84.94 361 ARG A O 1
ATOM 2571 N N . LEU A 1 362 ? -9.446 14.736 -17.082 1.00 83.31 362 LEU A N 1
ATOM 2572 C CA . LEU A 1 362 ? -9.672 14.918 -15.654 1.00 83.31 362 LEU A CA 1
ATOM 2573 C C . LEU A 1 362 ? -10.022 16.358 -15.306 1.00 83.31 362 LEU A C 1
ATOM 2575 O O . LEU A 1 362 ? -9.559 17.307 -15.930 1.00 83.31 362 LEU A O 1
ATOM 2579 N N . ARG A 1 363 ? -10.853 16.514 -14.270 1.00 76.69 363 ARG A N 1
ATOM 2580 C CA . ARG A 1 363 ? -11.225 17.830 -13.739 1.00 76.69 363 ARG A CA 1
ATOM 2581 C C . ARG A 1 363 ? -9.975 18.577 -13.253 1.00 76.69 363 ARG A C 1
ATOM 2583 O O . ARG A 1 363 ? -9.068 17.972 -12.677 1.00 76.69 363 ARG A O 1
ATOM 2590 N N . SER A 1 364 ? -9.969 19.895 -13.449 1.00 73.25 364 SER A N 1
ATOM 2591 C CA . SER A 1 364 ? -8.798 20.776 -13.300 1.00 73.25 364 SER A CA 1
ATOM 2592 C C . SER A 1 364 ? -8.063 20.667 -11.960 1.00 73.25 364 SER A C 1
ATOM 2594 O O . SER A 1 364 ? -6.841 20.775 -11.935 1.00 73.25 364 SER A O 1
ATOM 2596 N N . SER A 1 365 ? -8.757 20.390 -10.852 1.00 79.12 365 SER A N 1
ATOM 2597 C CA . SER A 1 365 ? -8.144 20.374 -9.514 1.00 79.12 365 SER A CA 1
ATOM 2598 C C . SER A 1 365 ? -7.217 19.185 -9.232 1.00 79.12 365 SER A C 1
ATOM 2600 O O . SER A 1 365 ? -6.393 19.267 -8.327 1.00 79.12 365 SER A O 1
ATOM 2602 N N . LEU A 1 366 ? -7.329 18.084 -9.985 1.00 76.88 366 LEU A N 1
ATOM 2603 C CA . LEU A 1 366 ? -6.515 16.869 -9.802 1.00 76.88 366 LEU A CA 1
ATOM 2604 C C . LEU A 1 366 ? -5.763 16.454 -11.074 1.00 76.88 366 LEU A C 1
ATOM 2606 O O . LEU A 1 366 ? -5.048 15.453 -11.062 1.00 76.88 366 LEU A O 1
ATOM 2610 N N . ALA A 1 367 ? -5.901 17.214 -12.162 1.00 81.94 367 ALA A N 1
ATOM 2611 C CA . ALA A 1 367 ? -5.310 16.893 -13.459 1.00 81.94 367 ALA A CA 1
ATOM 2612 C C . ALA A 1 367 ? -3.769 16.924 -13.459 1.00 81.94 367 ALA A C 1
ATOM 2614 O O . ALA A 1 367 ? -3.148 16.267 -14.292 1.00 81.94 367 ALA A O 1
ATOM 2615 N N . TRP A 1 368 ? -3.140 17.634 -12.514 1.00 86.00 368 TRP A N 1
ATOM 2616 C CA . TRP A 1 368 ? -1.678 17.721 -12.429 1.00 86.00 368 TRP A CA 1
ATOM 2617 C C . TRP A 1 368 ? -1.019 16.400 -12.009 1.00 86.00 368 TRP A C 1
ATOM 2619 O O . TRP A 1 368 ? 0.022 16.049 -12.554 1.00 86.00 368 TRP A O 1
ATOM 2629 N N . LEU A 1 369 ? -1.642 15.623 -11.112 1.00 86.44 369 LEU A N 1
ATOM 2630 C CA . LEU A 1 369 ? -1.090 14.353 -10.612 1.00 86.44 369 LEU A CA 1
ATOM 2631 C C . LEU A 1 369 ? -0.752 13.343 -11.733 1.00 86.44 369 LEU A C 1
ATOM 2633 O O . LEU A 1 369 ? 0.400 12.914 -11.789 1.00 86.44 369 LEU A O 1
ATOM 2637 N N . PRO A 1 370 ? -1.679 12.991 -12.650 1.00 87.25 370 PRO A N 1
ATOM 2638 C CA . PRO A 1 370 ? -1.368 12.112 -13.781 1.00 87.25 370 PRO A CA 1
ATOM 2639 C C . PRO A 1 370 ? -0.340 12.704 -14.741 1.00 87.25 370 PRO A C 1
ATOM 2641 O O . PRO A 1 370 ? 0.397 11.965 -15.385 1.00 87.25 370 PRO A O 1
ATOM 2644 N N . GLY A 1 371 ? -0.286 14.033 -14.847 1.00 90.81 371 GLY A N 1
ATOM 2645 C CA . GLY A 1 371 ? 0.665 14.712 -15.721 1.00 90.81 371 GLY A CA 1
ATOM 2646 C C . GLY A 1 371 ? 2.080 14.567 -15.198 1.00 90.81 371 GLY A C 1
ATOM 2647 O O . GLY A 1 371 ? 2.978 14.202 -15.947 1.00 90.81 371 GLY A O 1
ATOM 2648 N N . VAL A 1 372 ? 2.260 14.781 -13.896 1.00 90.38 372 VAL A N 1
ATOM 2649 C CA . VAL A 1 372 ? 3.546 14.594 -13.222 1.00 90.38 372 VAL A CA 1
ATOM 2650 C C . VAL A 1 372 ? 3.947 13.130 -13.203 1.00 90.38 372 VAL A C 1
ATOM 2652 O O . VAL A 1 372 ? 5.097 12.835 -13.508 1.00 90.38 372 VAL A O 1
ATOM 2655 N N . SER A 1 373 ? 3.033 12.207 -12.885 1.00 89.44 373 SER A N 1
ATOM 2656 C CA . SER A 1 373 ? 3.368 10.779 -12.867 1.00 89.44 373 SER A CA 1
ATOM 2657 C C . SER A 1 373 ? 3.690 10.251 -14.269 1.00 89.44 373 SER A C 1
ATOM 2659 O O . SER A 1 373 ? 4.660 9.510 -14.438 1.00 89.44 373 SER A O 1
ATOM 2661 N N . GLY A 1 374 ? 2.946 10.691 -15.288 1.00 92.25 374 GLY A N 1
ATOM 2662 C CA . GLY A 1 374 ? 3.222 10.405 -16.695 1.00 92.25 374 GLY A CA 1
ATOM 2663 C C . GLY A 1 374 ? 4.566 10.969 -17.160 1.00 92.25 374 GLY A C 1
ATOM 2664 O O . GLY A 1 374 ? 5.372 10.260 -17.752 1.00 92.25 374 GLY A O 1
ATOM 2665 N N . LEU A 1 375 ? 4.874 12.219 -16.817 1.00 92.00 375 LEU A N 1
ATOM 2666 C CA . LEU A 1 375 ? 6.154 12.835 -17.169 1.00 92.00 375 LEU A CA 1
ATOM 2667 C C . LEU A 1 375 ? 7.329 12.165 -16.443 1.00 92.00 375 LEU A C 1
ATOM 2669 O O . LEU A 1 375 ? 8.334 11.846 -17.070 1.00 92.00 375 LEU A O 1
ATOM 2673 N N . ALA A 1 376 ? 7.193 11.885 -15.146 1.00 91.19 376 ALA A N 1
ATOM 2674 C CA . ALA A 1 376 ? 8.216 11.197 -14.364 1.00 91.19 376 ALA A CA 1
ATOM 2675 C C . ALA A 1 376 ? 8.505 9.786 -14.903 1.00 91.19 376 ALA A C 1
ATOM 2677 O O . ALA A 1 376 ? 9.661 9.380 -14.970 1.00 91.19 376 ALA A O 1
ATOM 2678 N N . THR A 1 377 ? 7.478 9.050 -15.339 1.00 92.06 377 THR A N 1
ATOM 2679 C CA . THR A 1 377 ? 7.660 7.725 -15.961 1.00 92.06 377 THR A CA 1
ATOM 2680 C C . THR A 1 377 ? 8.339 7.796 -17.322 1.00 92.06 377 THR A C 1
ATOM 2682 O O . THR A 1 377 ? 9.181 6.953 -17.621 1.00 92.06 377 THR A O 1
ATOM 2685 N N . MET A 1 378 ? 8.049 8.812 -18.133 1.00 93.56 378 MET A N 1
ATOM 2686 C CA . MET A 1 378 ? 8.769 9.016 -19.394 1.00 93.56 378 MET A CA 1
ATOM 2687 C C . MET A 1 378 ? 10.227 9.422 -19.165 1.00 93.56 378 MET A C 1
ATOM 2689 O O . MET A 1 378 ? 11.109 8.933 -19.867 1.00 93.56 378 MET A O 1
ATOM 2693 N N . LEU A 1 379 ? 10.495 10.268 -18.165 1.00 92.62 379 LEU A N 1
ATOM 2694 C CA . LEU A 1 379 ? 11.859 10.611 -17.761 1.00 92.62 379 LEU A CA 1
ATOM 2695 C C . LEU A 1 379 ? 12.615 9.390 -17.234 1.00 92.62 379 LEU A C 1
ATOM 2697 O O . LEU A 1 379 ? 13.797 9.250 -17.524 1.00 92.62 379 LEU A O 1
ATOM 2701 N N . LEU A 1 380 ? 11.941 8.483 -16.526 1.00 91.06 380 LEU A N 1
ATOM 2702 C CA . LEU A 1 380 ? 12.523 7.206 -16.120 1.00 91.06 380 LEU A CA 1
ATOM 2703 C C . LEU A 1 380 ? 12.882 6.343 -17.340 1.00 91.06 380 LEU A C 1
ATOM 2705 O O . LEU A 1 380 ? 13.993 5.825 -17.410 1.00 91.06 380 LEU A O 1
ATOM 2709 N N . ALA A 1 381 ? 11.987 6.240 -18.331 1.00 92.44 381 ALA A N 1
ATOM 2710 C CA . ALA A 1 381 ? 12.274 5.532 -19.582 1.00 92.44 381 ALA A CA 1
ATOM 2711 C C . ALA A 1 381 ? 13.478 6.140 -20.324 1.00 92.44 381 ALA A C 1
ATOM 2713 O O . ALA A 1 381 ? 14.316 5.406 -20.845 1.00 92.44 381 ALA A O 1
ATOM 2714 N N . LEU A 1 382 ? 13.591 7.472 -20.335 1.00 92.00 382 LEU A N 1
ATOM 2715 C CA . LEU A 1 382 ? 14.734 8.184 -20.908 1.00 92.00 382 LEU A CA 1
ATOM 2716 C C . LEU A 1 382 ? 16.022 7.930 -20.107 1.00 92.00 382 LEU A C 1
ATOM 2718 O O . LEU A 1 382 ? 17.069 7.693 -20.703 1.00 92.00 382 LEU A O 1
ATOM 2722 N N . GLY A 1 383 ? 15.920 7.915 -18.774 1.00 90.06 383 GLY A N 1
ATOM 2723 C CA . GLY A 1 383 ? 16.972 7.528 -17.830 1.00 90.06 383 GLY A CA 1
ATOM 2724 C C . GLY A 1 383 ? 17.570 6.165 -18.159 1.00 90.06 383 GLY A C 1
ATOM 2725 O O . GLY A 1 383 ? 18.786 6.010 -18.255 1.00 90.06 383 GLY A O 1
ATOM 2726 N N . TRP A 1 384 ? 16.702 5.188 -18.415 1.00 90.62 384 TRP A N 1
ATOM 2727 C CA . TRP A 1 384 ? 17.116 3.856 -18.844 1.00 90.62 384 TRP A CA 1
ATOM 2728 C C . TRP A 1 384 ? 17.718 3.867 -20.245 1.00 90.62 384 TRP A C 1
ATOM 2730 O O . TRP A 1 384 ? 18.731 3.218 -20.468 1.00 90.62 384 TRP A O 1
ATOM 2740 N N . ALA A 1 385 ? 17.140 4.615 -21.182 1.00 91.12 385 ALA A N 1
ATOM 2741 C CA . ALA A 1 385 ? 17.574 4.636 -22.574 1.00 91.12 385 ALA A CA 1
ATOM 2742 C C . ALA A 1 385 ? 18.920 5.350 -22.817 1.00 91.12 385 ALA A C 1
ATOM 2744 O O . ALA A 1 385 ? 19.556 5.096 -23.838 1.00 91.12 385 ALA A O 1
ATOM 2745 N N . LEU A 1 386 ? 19.363 6.220 -21.902 1.00 90.12 386 LEU A N 1
ATOM 2746 C CA . LEU A 1 386 ? 20.559 7.070 -22.027 1.00 90.12 386 LEU A CA 1
ATOM 2747 C C . LEU A 1 386 ? 21.863 6.358 -22.443 1.00 90.12 386 LEU A C 1
ATOM 2749 O O . LEU A 1 386 ? 22.565 6.912 -23.288 1.00 90.12 386 LEU A O 1
ATOM 2753 N N . PRO A 1 387 ? 22.209 5.155 -21.942 1.00 86.38 387 PRO A N 1
ATOM 2754 C CA . PRO A 1 387 ? 23.428 4.458 -22.364 1.00 86.38 387 PRO A CA 1
ATOM 2755 C C . PRO A 1 387 ? 23.392 3.951 -23.810 1.00 86.38 387 PRO A C 1
ATOM 2757 O O . PRO A 1 387 ? 24.401 3.433 -24.292 1.00 86.38 387 PRO A O 1
ATOM 2760 N N . GLN A 1 388 ? 22.239 4.037 -24.487 1.00 89.25 388 GLN A N 1
ATOM 2761 C CA . GLN A 1 388 ? 22.036 3.487 -25.819 1.00 89.25 388 GLN A CA 1
ATOM 2762 C C . GLN A 1 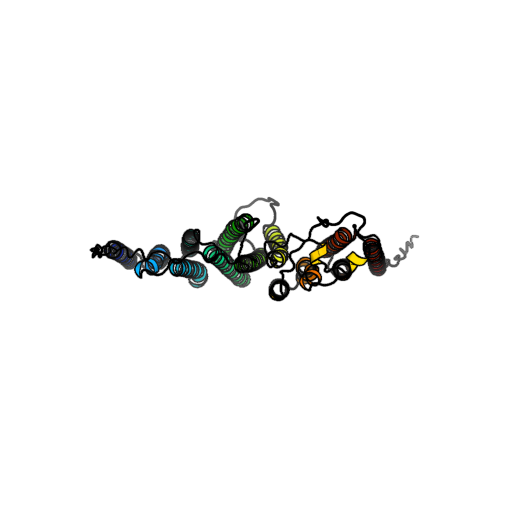388 ? 21.338 4.479 -26.761 1.00 89.25 388 GLN A C 1
ATOM 2764 O O . GLN A 1 388 ? 20.132 4.717 -26.676 1.00 89.25 388 GLN A O 1
ATOM 2769 N N . GLN A 1 389 ? 22.086 5.000 -27.736 1.00 88.69 389 GLN A N 1
ATOM 2770 C CA . GLN A 1 389 ? 21.653 6.091 -28.622 1.00 88.69 389 GLN A CA 1
ATOM 2771 C C . GLN A 1 389 ? 20.326 5.801 -29.342 1.00 88.69 389 GLN A C 1
ATOM 2773 O O . GLN A 1 389 ? 19.440 6.654 -29.386 1.00 88.69 389 GLN A O 1
ATOM 2778 N N . TYR A 1 390 ? 20.150 4.581 -29.860 1.00 88.69 390 TYR A N 1
ATOM 2779 C CA . TYR A 1 390 ? 18.927 4.192 -30.569 1.00 88.69 390 TYR A CA 1
ATOM 2780 C C . TYR A 1 390 ? 17.697 4.162 -29.656 1.00 88.69 390 TYR A C 1
ATOM 2782 O O . TYR A 1 390 ? 16.636 4.646 -30.042 1.00 88.69 390 TYR A O 1
ATOM 2790 N N . ALA A 1 391 ? 17.831 3.637 -28.434 1.00 88.69 391 ALA A N 1
ATOM 2791 C CA . ALA A 1 391 ? 16.734 3.645 -27.469 1.00 88.69 391 ALA A CA 1
ATOM 2792 C C . ALA A 1 391 ? 16.388 5.081 -27.056 1.00 88.69 391 ALA A C 1
ATOM 2794 O O . ALA A 1 391 ? 15.209 5.428 -26.985 1.00 88.69 391 ALA A O 1
ATOM 2795 N N . ALA A 1 392 ? 17.401 5.928 -26.838 1.00 91.50 392 ALA A N 1
ATOM 2796 C CA . ALA A 1 392 ? 17.199 7.328 -26.482 1.00 91.50 392 ALA A CA 1
ATOM 2797 C C . ALA A 1 392 ? 16.436 8.084 -27.581 1.00 91.50 392 ALA A C 1
ATOM 2799 O O . ALA A 1 392 ? 15.465 8.777 -27.279 1.00 91.50 392 ALA A O 1
ATOM 2800 N N . LEU A 1 393 ? 16.799 7.888 -28.855 1.00 91.69 393 LEU A N 1
ATOM 2801 C CA . LEU A 1 393 ? 16.072 8.460 -29.993 1.00 91.69 393 LEU A CA 1
ATOM 2802 C C . LEU A 1 393 ? 14.608 8.006 -30.027 1.00 91.69 393 LEU A C 1
ATOM 2804 O O . LEU A 1 393 ? 13.718 8.842 -30.174 1.00 91.69 393 LEU A O 1
ATOM 2808 N N . VAL A 1 394 ? 14.339 6.710 -29.836 1.00 91.19 394 VAL A N 1
ATOM 2809 C CA . VAL A 1 394 ? 12.965 6.178 -29.792 1.00 91.19 394 VAL A CA 1
ATOM 2810 C C . VAL A 1 394 ? 12.149 6.839 -28.674 1.00 91.19 394 VAL A C 1
ATOM 2812 O O . VAL A 1 394 ? 11.021 7.277 -28.911 1.00 91.19 394 VAL A O 1
ATOM 2815 N N . VAL A 1 395 ? 12.716 6.969 -27.470 1.00 91.88 395 VAL A N 1
ATOM 2816 C CA . VAL A 1 395 ? 12.039 7.619 -26.335 1.00 91.88 395 VAL A CA 1
ATOM 2817 C C . VAL A 1 395 ? 11.806 9.111 -26.594 1.00 91.88 395 VAL A C 1
ATOM 2819 O O . VAL A 1 395 ? 10.716 9.610 -26.311 1.00 91.88 395 VAL A O 1
ATOM 2822 N N . LEU A 1 396 ? 12.775 9.824 -27.176 1.00 92.25 396 LEU A N 1
ATOM 2823 C CA . LEU A 1 396 ? 12.635 11.242 -27.532 1.00 92.25 396 LEU A CA 1
ATOM 2824 C C . LEU A 1 396 ? 11.543 11.472 -28.583 1.00 92.25 396 LEU A C 1
ATOM 2826 O O . LEU A 1 396 ? 10.761 12.413 -28.451 1.00 92.25 396 LEU A O 1
ATOM 2830 N N . VAL A 1 397 ? 11.438 10.599 -29.590 1.00 94.06 397 VAL A N 1
ATOM 2831 C CA . VAL A 1 397 ? 10.357 10.659 -30.586 1.00 94.06 397 VAL A CA 1
ATOM 2832 C C . VAL A 1 397 ? 8.995 10.459 -29.916 1.00 94.06 397 VAL A C 1
ATOM 2834 O O . VAL A 1 397 ? 8.067 11.224 -30.179 1.00 94.06 397 VAL A O 1
ATOM 2837 N N . LEU A 1 398 ? 8.866 9.492 -29.001 1.00 90.50 398 LEU A N 1
ATOM 2838 C CA . LEU 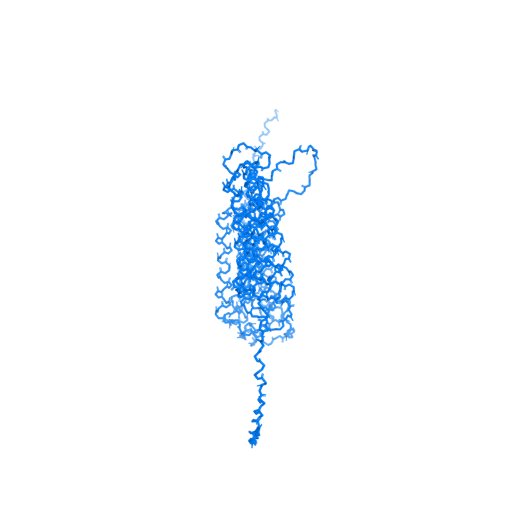A 1 398 ? 7.629 9.277 -28.237 1.00 90.50 398 LEU A CA 1
ATOM 2839 C C . LEU A 1 398 ? 7.270 10.489 -27.358 1.00 90.50 398 LEU A C 1
ATOM 2841 O O . LEU A 1 398 ? 6.110 10.907 -27.314 1.00 90.50 398 LEU A O 1
ATOM 2845 N N . LEU A 1 399 ? 8.256 11.096 -26.695 1.00 92.31 399 LEU A N 1
ATOM 2846 C CA . LEU A 1 399 ? 8.089 12.336 -25.931 1.00 92.31 399 LEU A CA 1
ATOM 2847 C C . LEU A 1 399 ? 7.617 13.501 -26.816 1.00 92.31 399 LEU A C 1
ATOM 2849 O O . LEU A 1 399 ? 6.656 14.191 -26.476 1.00 92.31 399 LEU A O 1
ATOM 2853 N N . ALA A 1 400 ? 8.234 13.693 -27.983 1.00 93.31 400 ALA A N 1
ATOM 2854 C CA . ALA A 1 400 ? 7.842 14.742 -28.921 1.00 93.31 400 ALA A CA 1
ATOM 2855 C C . ALA A 1 400 ? 6.411 14.534 -29.450 1.00 93.31 400 ALA A C 1
ATOM 2857 O O . ALA A 1 400 ? 5.610 15.471 -29.474 1.00 93.31 400 ALA A O 1
ATOM 2858 N N . LEU A 1 401 ? 6.058 13.297 -29.817 1.00 94.19 401 LEU A N 1
ATOM 2859 C CA . LEU A 1 401 ? 4.713 12.946 -30.282 1.00 94.19 401 LEU A CA 1
ATOM 2860 C C . LEU A 1 401 ? 3.654 13.200 -29.207 1.00 94.19 401 LEU A C 1
ATOM 2862 O O . LEU A 1 401 ? 2.588 13.743 -29.494 1.00 94.19 401 LEU A O 1
ATOM 2866 N N . THR A 1 402 ? 3.937 12.839 -27.961 1.00 92.56 402 THR A N 1
ATOM 2867 C CA . THR A 1 402 ? 2.990 13.013 -26.851 1.00 92.56 402 THR A CA 1
ATOM 2868 C C . THR A 1 402 ? 2.797 14.480 -26.487 1.00 92.56 402 THR A C 1
ATOM 2870 O O . THR A 1 402 ? 1.654 14.912 -26.311 1.00 92.56 402 THR A O 1
ATOM 2873 N N . ALA A 1 403 ? 3.871 15.275 -26.491 1.00 91.88 403 ALA A N 1
ATOM 2874 C CA . ALA A 1 403 ? 3.796 16.728 -26.376 1.00 91.88 403 ALA A CA 1
ATOM 2875 C C . ALA A 1 403 ? 2.934 17.338 -27.498 1.00 91.88 403 ALA A C 1
ATOM 2877 O O . ALA A 1 403 ? 1.992 18.081 -27.208 1.00 91.88 403 ALA A O 1
ATOM 2878 N N . LEU A 1 404 ? 3.170 16.957 -28.759 1.00 94.06 404 LEU A N 1
ATOM 2879 C CA . LEU A 1 404 ? 2.395 17.430 -29.910 1.00 94.06 404 LEU A CA 1
ATOM 2880 C C . LEU A 1 404 ? 0.900 17.085 -29.792 1.00 94.06 404 LEU A C 1
ATOM 2882 O O . LEU A 1 404 ? 0.040 17.947 -29.994 1.00 94.06 404 LEU A O 1
ATOM 2886 N N . VAL A 1 405 ? 0.574 15.838 -29.438 1.00 93.25 405 VAL A N 1
ATOM 2887 C CA . VAL A 1 405 ? -0.817 15.393 -29.256 1.00 93.25 405 VAL A CA 1
ATOM 2888 C C . VAL A 1 405 ? -1.481 16.155 -28.109 1.00 93.25 405 VAL A C 1
ATOM 2890 O O . VAL A 1 405 ? -2.606 16.630 -28.274 1.00 93.25 405 VAL A O 1
ATOM 2893 N N . SER A 1 406 ? -0.791 16.340 -26.980 1.00 91.19 406 SER A N 1
ATOM 2894 C CA . SER A 1 406 ? -1.317 17.108 -25.844 1.00 91.19 406 SER A CA 1
ATOM 2895 C C . SER A 1 406 ? -1.613 18.568 -26.206 1.00 91.19 406 SER A C 1
ATOM 2897 O O . SER A 1 406 ? -2.677 19.087 -25.861 1.00 91.19 406 SER A O 1
ATOM 2899 N N . ALA A 1 407 ? -0.729 19.218 -26.972 1.00 90.50 407 ALA A N 1
ATOM 2900 C CA . ALA A 1 407 ? -0.923 20.584 -27.446 1.00 90.50 407 ALA A CA 1
ATOM 2901 C C . ALA A 1 407 ? -2.148 20.681 -28.368 1.00 90.50 407 ALA A C 1
ATOM 2903 O O . ALA A 1 407 ? -2.987 21.569 -28.208 1.00 90.50 407 ALA A O 1
ATOM 2904 N N . ARG A 1 408 ? -2.313 19.710 -29.276 1.00 92.12 408 ARG A N 1
ATOM 2905 C CA . ARG A 1 408 ? -3.477 19.629 -30.169 1.00 92.12 408 ARG A CA 1
ATOM 2906 C C . ARG A 1 408 ? -4.786 19.402 -29.408 1.00 92.12 408 ARG A C 1
ATOM 2908 O O . ARG A 1 408 ? -5.809 19.974 -29.782 1.00 92.12 408 ARG A O 1
ATOM 2915 N N . LEU A 1 409 ? -4.767 18.578 -28.360 1.00 90.62 409 LEU A N 1
ATOM 2916 C CA . LEU A 1 409 ? -5.932 18.345 -27.503 1.00 90.62 409 LEU A CA 1
ATOM 2917 C C . LEU A 1 409 ? -6.328 19.611 -26.739 1.00 90.62 409 LEU A C 1
ATOM 2919 O O . LEU A 1 409 ? -7.514 19.922 -26.692 1.00 90.62 409 LEU A O 1
ATOM 2923 N N . ARG A 1 410 ? -5.357 20.372 -26.211 1.00 87.00 410 ARG A N 1
ATOM 2924 C CA . ARG A 1 410 ? -5.626 21.672 -25.567 1.00 87.00 410 ARG A CA 1
ATOM 2925 C C . ARG A 1 410 ? -6.246 22.664 -26.544 1.00 87.00 410 ARG A C 1
ATOM 2927 O O . ARG A 1 410 ? -7.274 23.243 -26.228 1.00 87.00 410 ARG A O 1
ATOM 2934 N N . HIS A 1 411 ? -5.697 22.779 -27.753 1.00 87.69 411 HIS A N 1
ATOM 2935 C CA . HIS A 1 411 ? -6.210 23.720 -28.751 1.00 87.69 411 HIS A CA 1
ATOM 2936 C C . HIS A 1 411 ? -7.660 23.434 -29.181 1.00 87.69 411 HIS A C 1
ATOM 2938 O O . HIS A 1 411 ? -8.408 24.358 -29.470 1.00 87.69 411 HIS A O 1
ATOM 2944 N N . ARG A 1 412 ? -8.087 22.162 -29.201 1.00 87.44 412 ARG A N 1
ATOM 2945 C CA . ARG A 1 412 ? -9.485 21.793 -29.503 1.00 87.44 412 ARG A CA 1
ATOM 2946 C C . ARG A 1 412 ? -10.467 22.098 -28.370 1.00 87.44 412 ARG A C 1
ATOM 2948 O O . ARG A 1 412 ? -11.665 22.135 -28.624 1.00 87.44 412 ARG A O 1
ATOM 2955 N N . LEU A 1 413 ? -9.972 22.230 -27.142 1.00 82.19 413 LEU A N 1
ATOM 2956 C CA . LEU A 1 413 ? -10.783 22.439 -25.943 1.00 82.19 413 LEU A CA 1
ATOM 2957 C C . LEU A 1 413 ? -10.973 23.915 -25.592 1.00 82.19 413 LEU A C 1
ATOM 2959 O O . LEU A 1 413 ? -11.785 24.188 -24.717 1.00 82.19 413 LEU A O 1
ATOM 2963 N N . ASP A 1 414 ? -10.280 24.833 -26.270 1.00 80.75 414 ASP A N 1
ATOM 2964 C CA . ASP A 1 414 ? -10.596 26.261 -26.259 1.00 80.75 414 ASP A CA 1
ATOM 2965 C C . ASP A 1 414 ? -11.599 26.546 -27.389 1.00 80.75 414 ASP A C 1
ATOM 2967 O O . ASP A 1 414 ? -11.185 26.846 -28.516 1.00 80.75 414 ASP A O 1
ATOM 2971 N N . PRO A 1 415 ? -12.928 26.450 -27.159 1.00 71.31 415 PRO A N 1
ATOM 2972 C CA . PRO A 1 415 ? -13.860 27.106 -28.051 1.00 71.31 415 PRO A CA 1
ATOM 2973 C C . PRO A 1 415 ? -13.527 28.587 -27.938 1.00 71.31 415 PRO A C 1
ATOM 2975 O O . PRO A 1 415 ? -13.768 29.198 -26.898 1.00 71.31 415 PRO A O 1
ATOM 2978 N N . ARG A 1 416 ? -12.907 29.157 -28.977 1.00 74.06 416 ARG A N 1
ATOM 2979 C CA . ARG A 1 416 ? -12.820 30.610 -29.116 1.00 74.06 416 ARG A CA 1
ATOM 2980 C C . ARG A 1 416 ? -14.212 31.141 -28.805 1.00 74.06 416 ARG A C 1
ATOM 2982 O O . ARG A 1 416 ? -15.152 30.797 -29.522 1.00 74.06 416 ARG A O 1
ATOM 2989 N N . VAL A 1 417 ? -14.338 31.873 -27.697 1.00 70.25 417 VAL A N 1
ATOM 2990 C CA . VAL A 1 417 ? -15.554 32.610 -27.367 1.00 70.25 417 VAL A CA 1
ATOM 2991 C C . VAL A 1 417 ? -15.849 33.406 -28.632 1.00 70.25 417 VAL A C 1
ATOM 2993 O O . VAL A 1 417 ? -14.976 34.179 -29.029 1.00 70.25 417 VAL A O 1
ATOM 2996 N N . PRO A 1 418 ? -16.952 33.133 -29.355 1.00 65.69 418 PRO A N 1
ATOM 2997 C CA . PRO A 1 418 ? -17.279 33.934 -30.518 1.00 65.69 418 PRO A CA 1
ATOM 2998 C C . PRO A 1 418 ? -17.344 35.358 -30.001 1.00 65.69 418 PRO A C 1
ATOM 3000 O O . PRO A 1 418 ? -18.086 35.601 -29.048 1.00 65.69 418 PRO A O 1
ATOM 3003 N N . ASP A 1 419 ? -16.490 36.228 -30.546 1.00 69.50 419 ASP A N 1
ATOM 3004 C CA . ASP A 1 419 ? -16.454 37.645 -30.220 1.00 69.50 419 ASP A CA 1
ATOM 3005 C C . ASP A 1 419 ? -17.898 38.123 -30.243 1.00 69.50 419 ASP A C 1
ATOM 3007 O O . ASP A 1 419 ? -18.510 38.225 -31.306 1.00 69.50 419 ASP A O 1
ATOM 3011 N N . SER A 1 420 ? -18.491 38.300 -29.061 1.00 66.75 420 SER A N 1
ATOM 3012 C CA . SER A 1 420 ? -19.811 38.884 -28.949 1.00 66.75 420 SER A CA 1
ATOM 3013 C C . SER A 1 420 ? -19.640 40.263 -29.563 1.00 66.75 420 SER A C 1
ATOM 3015 O O . SER A 1 420 ? -18.852 41.042 -29.011 1.00 66.75 420 SER A O 1
ATOM 3017 N N . PRO A 1 421 ? -20.279 40.562 -30.709 1.00 68.88 421 PRO A N 1
ATOM 3018 C CA . PRO A 1 421 ? -20.205 41.889 -31.267 1.00 68.88 421 PRO A CA 1
ATOM 3019 C C . PRO A 1 421 ? -20.899 42.765 -30.236 1.00 68.88 421 PRO A C 1
ATOM 3021 O O . PRO A 1 421 ? -22.125 42.771 -30.134 1.00 68.88 421 PRO A O 1
ATOM 3024 N N . ASN A 1 422 ? -20.105 43.436 -29.405 1.00 63.69 422 ASN A N 1
ATOM 3025 C CA . ASN A 1 422 ? -20.575 44.538 -28.600 1.00 63.69 422 ASN A CA 1
ATOM 3026 C C . ASN A 1 422 ? -21.052 45.578 -29.604 1.00 63.69 422 ASN A C 1
ATOM 3028 O O . ASN A 1 422 ? -20.290 46.405 -30.098 1.00 63.69 422 ASN A O 1
ATOM 3032 N N . GLY A 1 423 ? -22.336 45.469 -29.935 1.00 68.19 423 GLY A N 1
ATOM 3033 C CA . GLY A 1 423 ? -23.132 46.563 -30.418 1.00 68.19 423 GLY A CA 1
ATOM 3034 C C . GLY A 1 423 ? -23.045 47.666 -29.380 1.00 68.19 423 GLY A C 1
ATOM 3035 O O . GLY A 1 423 ? -23.815 47.702 -28.429 1.00 68.19 423 GLY A O 1
ATOM 3036 N N . SER A 1 424 ? -22.105 48.578 -29.578 1.00 61.94 424 SER A N 1
ATOM 3037 C CA . SER A 1 424 ? -22.268 49.958 -29.160 1.00 61.94 424 SER A CA 1
ATOM 3038 C C . SER A 1 424 ? -22.990 50.685 -30.291 1.00 61.94 424 SER A C 1
ATOM 3040 O O . SER A 1 424 ? -22.378 51.326 -31.143 1.00 61.94 424 SER A O 1
ATOM 3042 N N . CYS A 1 425 ? -24.316 50.529 -30.298 1.00 66.69 425 CYS A N 1
ATOM 3043 C CA . CYS A 1 425 ? -25.218 51.584 -30.735 1.00 66.69 425 CYS A CA 1
ATOM 3044 C C . CYS A 1 425 ? -25.229 52.650 -29.635 1.00 66.69 425 CYS A C 1
ATOM 3046 O O . CYS A 1 425 ? -25.902 52.477 -28.624 1.00 66.69 425 CYS A O 1
ATOM 3048 N N . THR A 1 426 ? -24.466 53.720 -29.831 1.00 69.06 426 THR A N 1
ATOM 3049 C CA . THR A 1 426 ? -24.561 55.010 -29.126 1.00 69.06 426 THR A CA 1
ATOM 3050 C C . THR A 1 426 ? -23.876 56.027 -30.042 1.00 69.06 426 THR A C 1
ATOM 3052 O O . THR A 1 426 ? -22.696 55.843 -30.328 1.00 69.06 426 THR A O 1
ATOM 3055 N N . GLY A 1 427 ? -24.492 57.075 -30.572 1.00 57.91 427 GLY A N 1
ATOM 3056 C CA . GLY A 1 427 ? -25.858 57.586 -30.553 1.00 57.91 427 GLY A CA 1
ATOM 3057 C C . GLY A 1 427 ? -25.943 58.705 -31.592 1.00 57.91 427 GLY A C 1
ATOM 3058 O O . GLY A 1 427 ? -24.862 59.158 -32.039 1.00 57.91 427 GLY A O 1
#

Secondary structure (DSSP, 8-state):
--------------------------THHHHHHHHHHHHHHHHHHHHHH-TTTHHHHHHHHHHHHHHHHHHHTT--HHHHHHHHHHHHHHHHHHHHHHTTSSTTHHHHHHHHHHHHHHHHHTT-HHHHHHHHHHHHHHHHHHHHHHHHHHHT-----TT-HHHHHHHHHHHHHHHHHHHHHHHHHHHTT-TT--HHHHHHHHHHHHHHHHHHHHHTTSPPPPPSS--------HHHHHHHHHHHHHHHHHHHTS-TTS-S--SS-SS--SS--GGGGTSBHHHHTT--TT--HHHHHHHHHHHHHHHHHHHHH-TTTHHHHHHHHHHHHHTHHHHHTT-BHHHHHHHHHHHHHHHHHHGGGS-TTTTHHHHHHHHHHHHHHHHHHTT-HHHHHHHHHHHHHHHHHHHHHHHHH--------------

Sequence (427 aa):
MEPRTVRDDASRAGTAPTGAGEHPPPLNLVYLAGILVAAGLAVGAVWTLRRSALPVVLSLVAPAILLALPLLFGLPQVVAVVWALLAGGALVLGSALLGRWTGAVPVVSGTLTLVTGLVWALPERYTTLAAVLMLAATALVCAIGARRFSADGTRHEPGGRAATLFMGGILLWALALVVGVAFLLGNRGADGTVQAHWWLLTAAALLSGATALTLGRVLPPAPSGSGGDVRSDPRRLFGVVGLALLPSAPLLALPGNAPAPPLLPATVPLSAPSHALWAPAHVVLGVPAQAGLLATLGVLVAGALVAGLVAVIDRHRFPAGAALVAPPTLVPLPVLLGAPFLVAVVWTALVGAALFLWTHRLRSSLAWLPGVSGLATMLLALGWALPQQYAALVVLVLLALTALVSARLRHRLDPRVPDSPNGSCTG

pLDDT: mean 82.0, std 11.72, range [37.81, 96.06]